Protein AF-A0A0C9W687-F1 (afdb_monomer)

pLDDT: mean 81.32, std 20.56, range [22.77, 98.62]

Sequence (441 aa):
MRALLDPQDGNYRLVASTLGGKPASFFVELIVKHCKDANPRRQPPFISGGNFLSVVRVAYEEMERGAARAGLKGDEVPSSIFQAFIHVVERKKINHIPWSANPTARAGNPYTTITPTVWLNLGAKPAPKSSQAPSFLSREWSSHSLALRSSEDIQTQDSRGEWSAIEVKLVSFQSVRHKTVLPSECDIVNASLGGNEDYVVAAYQYVQTSYDPSKPIHLLALISSVICAGLLPRLFHTQFVRGSYPTDSSRYASFIRNLDWTSKSRKGSSQPAPFIVMVTTFIISLYDPDSPLASRLEQNTGDLTNWFNKHSAKGINTFLMCRLGLATPHTARTFHAPKWKNDIMPLSNPEIREKYTEVSRLLKTGRQYGGFDVVNYMMGPKAAEILSQNHFVTARPLPPPSTFSAASSTKRNVRDWEGDEVSFITAGSDHRGIRKVSRRG

Radius of gyration: 32.15 Å; Cα contacts (8 Å, |Δi|>4): 541; chains: 1; bounding box: 70×69×123 Å

Structure (mmCIF, N/CA/C/O backbone):
data_AF-A0A0C9W687-F1
#
_entry.id   AF-A0A0C9W687-F1
#
loop_
_atom_site.group_PDB
_atom_site.id
_atom_site.type_symbol
_atom_site.label_atom_id
_atom_site.label_alt_id
_atom_site.label_comp_id
_atom_site.label_asym_id
_atom_site.label_entity_id
_atom_site.label_seq_id
_atom_site.pdbx_PDB_ins_code
_atom_site.Cartn_x
_atom_site.Cartn_y
_atom_site.Cartn_z
_atom_site.occupancy
_atom_site.B_iso_or_equiv
_atom_site.auth_seq_id
_atom_site.auth_comp_id
_atom_site.auth_asym_id
_atom_site.auth_atom_id
_atom_site.pdbx_PDB_model_num
ATOM 1 N N . MET A 1 1 ? -40.080 34.125 17.822 1.00 30.17 1 MET A N 1
ATOM 2 C CA . MET A 1 1 ? -39.137 34.325 16.700 1.00 30.17 1 MET A CA 1
ATOM 3 C C . MET A 1 1 ? -39.122 33.030 15.892 1.00 30.17 1 MET A C 1
ATOM 5 O O . MET A 1 1 ? -38.857 31.983 16.467 1.00 30.17 1 MET A O 1
ATOM 9 N N . ARG A 1 2 ? -39.607 33.078 14.643 1.00 33.00 2 ARG A N 1
ATOM 10 C CA . ARG A 1 2 ? -39.910 31.916 13.786 1.00 33.00 2 ARG A CA 1
ATOM 11 C C . ARG A 1 2 ? -38.640 31.173 13.354 1.00 33.00 2 ARG A C 1
ATOM 13 O O . ARG A 1 2 ? -37.751 31.790 12.785 1.00 33.00 2 ARG A O 1
ATOM 20 N N . ALA A 1 3 ? -38.671 29.851 13.488 1.00 22.77 3 ALA A N 1
ATOM 21 C CA . ALA A 1 3 ? -38.185 28.919 12.475 1.00 22.77 3 ALA A CA 1
ATOM 22 C C . ALA A 1 3 ? -39.123 27.702 12.492 1.00 22.77 3 ALA A C 1
ATOM 24 O O . ALA A 1 3 ? -39.005 26.805 13.321 1.00 22.77 3 ALA A O 1
ATOM 25 N N . LEU A 1 4 ? -40.128 27.757 11.618 1.00 33.25 4 LEU A N 1
ATOM 26 C CA . LEU A 1 4 ? -40.822 26.581 11.109 1.00 33.25 4 LEU A CA 1
ATOM 27 C C . LEU A 1 4 ? -39.842 25.871 10.172 1.00 33.25 4 LEU A C 1
ATOM 29 O O . LEU A 1 4 ? -39.386 26.499 9.221 1.00 33.25 4 LEU A O 1
ATOM 33 N N . LEU A 1 5 ? -39.549 24.598 10.424 1.00 26.97 5 LEU A N 1
ATOM 34 C CA . LEU A 1 5 ? -39.086 23.663 9.401 1.00 26.97 5 LEU A CA 1
ATOM 35 C C . LEU A 1 5 ? -39.831 22.337 9.599 1.00 26.97 5 LEU A C 1
ATOM 37 O O . LEU A 1 5 ? -39.569 21.582 10.531 1.00 26.97 5 LEU A O 1
ATOM 41 N N . ASP A 1 6 ? -40.875 22.215 8.786 1.00 26.75 6 ASP A N 1
ATOM 42 C CA . ASP A 1 6 ? -41.334 21.056 8.012 1.00 26.75 6 ASP A CA 1
ATOM 43 C C . ASP A 1 6 ? -40.858 19.637 8.417 1.00 26.75 6 ASP A C 1
ATOM 45 O O . ASP A 1 6 ? -39.654 19.368 8.431 1.00 26.75 6 ASP A O 1
ATOM 49 N N . PRO A 1 7 ? -41.772 18.671 8.650 1.00 33.56 7 PRO A N 1
ATOM 50 C CA . PRO A 1 7 ? -41.463 17.246 8.682 1.00 33.56 7 PRO A CA 1
ATOM 51 C C . PRO A 1 7 ? -41.500 16.659 7.256 1.00 33.56 7 PRO A C 1
ATOM 53 O O . PRO A 1 7 ? -42.306 15.783 6.953 1.00 33.56 7 PRO A O 1
ATOM 56 N N . GLN A 1 8 ? -40.632 17.144 6.371 1.00 30.81 8 GLN A N 1
ATOM 57 C CA . GLN A 1 8 ? -40.459 16.647 5.001 1.00 30.81 8 GLN A CA 1
ATOM 58 C C . GLN A 1 8 ? -38.958 16.594 4.708 1.00 30.81 8 GLN A C 1
ATOM 60 O O . GLN A 1 8 ? -38.405 17.523 4.144 1.00 30.81 8 GLN A O 1
ATOM 65 N N . ASP A 1 9 ? -38.278 15.564 5.214 1.00 34.47 9 ASP A N 1
ATOM 66 C CA . ASP A 1 9 ? -37.105 14.948 4.574 1.00 34.47 9 ASP A CA 1
ATOM 67 C C . ASP A 1 9 ? -36.514 13.894 5.513 1.00 34.47 9 ASP A C 1
ATOM 69 O O . ASP A 1 9 ? -35.867 14.191 6.520 1.00 34.47 9 ASP A O 1
ATOM 73 N N . GLY A 1 10 ? -36.734 12.625 5.166 1.00 33.34 10 GLY A N 1
ATOM 74 C CA . GLY A 1 10 ? -36.183 11.442 5.832 1.00 33.34 10 GLY A CA 1
ATOM 75 C C . GLY A 1 10 ? -34.674 11.272 5.626 1.00 33.34 10 GLY A C 1
ATOM 76 O O . GLY A 1 10 ? -34.221 10.207 5.216 1.00 33.34 10 GLY A O 1
ATOM 77 N N . ASN A 1 11 ? -33.893 12.315 5.908 1.00 26.84 11 ASN A N 1
ATOM 78 C CA . ASN A 1 11 ? -32.437 12.321 5.835 1.00 26.84 11 ASN A CA 1
ATOM 79 C C . ASN A 1 11 ? -31.831 11.883 7.176 1.00 26.84 11 ASN A C 1
ATOM 81 O O . ASN A 1 11 ? -31.649 12.682 8.097 1.00 26.84 11 ASN A O 1
ATOM 85 N N . TYR A 1 12 ? -31.459 10.608 7.281 1.00 33.34 12 TYR A N 1
ATOM 86 C CA . TYR A 1 12 ? -30.661 10.118 8.404 1.00 33.34 12 TYR A CA 1
ATOM 87 C C . TYR A 1 12 ? -29.187 10.436 8.163 1.00 33.34 12 TYR A C 1
ATOM 89 O O . TYR A 1 12 ? -28.463 9.700 7.499 1.00 33.34 12 TYR A O 1
ATOM 97 N N . ARG A 1 13 ? -28.725 11.560 8.705 1.00 33.72 13 ARG A N 1
ATOM 98 C CA . ARG A 1 13 ? -27.299 11.888 8.761 1.00 33.72 13 ARG A CA 1
ATOM 99 C C . ARG A 1 13 ? -26.654 11.079 9.892 1.00 33.72 13 ARG A C 1
ATOM 101 O O . ARG A 1 13 ? -27.185 11.084 10.999 1.00 33.72 13 ARG A O 1
ATOM 108 N N . LEU A 1 14 ? -25.505 10.439 9.655 1.00 41.28 14 LEU A N 1
ATOM 109 C CA . LEU A 1 14 ? -24.632 9.965 10.739 1.00 41.28 14 LEU A CA 1
ATOM 110 C C . LEU A 1 14 ? -24.210 11.195 11.558 1.00 41.28 14 LEU A C 1
ATOM 112 O O . LEU A 1 14 ? -23.390 12.007 11.119 1.00 41.28 14 LEU A O 1
ATOM 116 N N . VAL A 1 15 ? -24.847 11.395 12.711 1.00 47.75 15 VAL A N 1
ATOM 117 C CA . VAL A 1 15 ? -24.538 12.507 13.611 1.00 47.75 15 VAL A CA 1
ATOM 118 C C . VAL A 1 15 ? -23.394 12.043 14.499 1.00 47.75 15 VAL A C 1
ATOM 120 O O . VAL A 1 15 ? -23.589 11.216 15.389 1.00 47.75 15 VAL A O 1
ATOM 123 N N . ALA A 1 16 ? -22.191 12.570 14.262 1.00 52.12 16 ALA A N 1
ATOM 124 C CA . ALA A 1 16 ? -21.133 12.499 15.262 1.00 52.12 16 ALA A CA 1
ATOM 125 C C . ALA A 1 16 ? -21.684 13.081 16.573 1.00 52.12 16 ALA A C 1
ATOM 127 O O . ALA A 1 16 ? -22.260 14.173 16.561 1.00 52.12 16 ALA A O 1
ATOM 128 N N . SER A 1 17 ? -21.555 12.343 17.679 1.00 50.72 17 SER A N 1
ATOM 129 C CA . SER A 1 17 ? -21.988 12.813 19.003 1.00 50.72 17 SER A CA 1
ATOM 130 C C . SER A 1 17 ? -21.510 14.252 19.262 1.00 50.72 17 SER A C 1
ATOM 132 O O . SER A 1 17 ? -20.367 14.592 18.940 1.00 50.72 17 SER A O 1
ATOM 134 N N . THR A 1 18 ? -22.345 15.118 19.862 1.00 52.16 18 THR A N 1
ATOM 135 C CA . THR A 1 18 ? -21.919 16.505 20.166 1.00 52.16 18 THR A CA 1
ATOM 136 C C . THR A 1 18 ? -20.875 16.551 21.275 1.00 52.16 18 THR A C 1
ATOM 138 O O . THR A 1 18 ? -20.306 17.605 21.535 1.00 52.16 18 THR A O 1
ATOM 141 N N . LEU A 1 19 ? -20.601 15.413 21.920 1.00 56.12 19 LEU A N 1
ATOM 142 C CA . LEU A 1 19 ? -19.528 15.263 22.897 1.00 56.12 19 LEU A CA 1
ATOM 143 C C . LEU A 1 19 ? -18.123 15.391 22.282 1.00 56.12 19 LEU A C 1
ATOM 145 O O . LEU A 1 19 ? -17.153 15.455 23.040 1.00 56.12 19 LEU A O 1
ATOM 149 N N . GLY A 1 20 ? -18.012 15.428 20.949 1.00 66.06 20 GLY A N 1
ATOM 150 C CA . GLY A 1 20 ? -16.737 15.441 20.239 1.00 66.06 20 GLY A CA 1
ATOM 151 C C . GLY A 1 20 ? -16.018 14.092 20.310 1.00 66.06 20 GLY A C 1
ATOM 152 O O . GLY A 1 20 ? -16.606 13.075 20.680 1.00 66.06 20 GLY A O 1
ATOM 153 N N . GLY A 1 21 ? -14.737 14.081 19.936 1.00 71.75 21 GLY A N 1
ATOM 154 C CA . GLY A 1 21 ? -13.875 12.918 20.143 1.00 71.75 21 GLY A CA 1
ATOM 155 C C . GLY A 1 21 ? -13.557 12.737 21.630 1.00 71.75 21 GLY A C 1
ATOM 156 O O . GLY A 1 21 ? -13.245 13.708 22.320 1.00 71.75 21 GLY A O 1
ATOM 157 N N . LYS A 1 22 ? -13.633 11.503 22.128 1.00 82.62 22 LYS A N 1
ATOM 158 C CA . LYS A 1 22 ? -13.218 11.123 23.488 1.00 82.62 22 LYS A CA 1
ATOM 159 C C . LYS A 1 22 ? -11.996 10.209 23.429 1.00 82.62 22 LYS A C 1
ATOM 161 O O . LYS A 1 22 ? -11.838 9.530 22.435 1.00 82.62 22 LYS A O 1
ATOM 166 N N . PRO A 1 23 ? -11.113 10.161 24.431 1.00 83.50 23 PRO A N 1
ATOM 167 C CA . PRO A 1 23 ? -10.024 9.183 24.432 1.00 83.50 23 PRO A CA 1
ATOM 168 C C . PRO A 1 23 ? -10.551 7.756 24.663 1.00 83.50 23 PRO A C 1
ATOM 170 O O . PRO A 1 23 ? -11.635 7.573 25.216 1.00 83.50 23 PRO A O 1
ATOM 173 N N . ALA A 1 24 ? -9.763 6.734 24.318 1.00 86.38 24 ALA A N 1
ATOM 174 C CA . ALA A 1 24 ? -10.078 5.337 24.644 1.00 86.38 24 ALA A CA 1
ATOM 175 C C . ALA A 1 24 ? -10.315 5.122 26.154 1.00 86.38 24 ALA A C 1
ATOM 177 O O . ALA A 1 24 ? -11.199 4.352 26.532 1.00 86.38 24 ALA A O 1
ATOM 178 N N . SER A 1 25 ? -9.600 5.867 27.010 1.00 88.81 25 SER A N 1
ATOM 179 C CA . SER A 1 25 ? -9.789 5.868 28.469 1.00 88.81 25 SER A CA 1
ATOM 180 C C . SER A 1 25 ? -11.220 6.156 28.891 1.00 88.81 25 SER A C 1
ATOM 182 O O . SER A 1 25 ? -11.731 5.465 29.763 1.00 88.81 25 SER A O 1
ATOM 184 N N . PHE A 1 26 ? -11.918 7.058 28.201 1.00 90.31 26 PHE A N 1
ATOM 185 C CA . PHE A 1 26 ? -13.323 7.347 28.481 1.00 90.31 26 PHE A CA 1
ATOM 186 C C . PHE A 1 26 ? -14.217 6.111 28.298 1.00 90.31 26 PHE A C 1
ATOM 188 O O . PHE A 1 26 ? -15.088 5.837 29.120 1.00 90.31 26 PHE A O 1
ATOM 195 N N . PHE A 1 27 ? -14.008 5.336 27.231 1.00 92.19 27 PHE A N 1
ATOM 196 C CA . PHE A 1 27 ? -14.785 4.115 27.004 1.00 92.19 27 PHE A CA 1
ATOM 197 C C . PHE A 1 27 ? -14.464 3.040 28.047 1.00 92.19 27 PHE A C 1
ATOM 199 O O . PHE A 1 27 ? -15.373 2.384 28.559 1.00 92.19 27 PHE A O 1
ATOM 206 N N . VAL A 1 28 ? -13.188 2.885 28.401 1.00 93.19 28 VAL A N 1
ATOM 207 C CA . VAL A 1 28 ? -12.769 1.915 29.418 1.00 93.19 28 VAL A CA 1
ATOM 208 C C . VAL A 1 28 ? -13.292 2.290 30.806 1.00 93.19 28 VAL A C 1
ATOM 210 O O . VAL A 1 28 ? -13.754 1.412 31.529 1.00 93.19 28 VAL A O 1
ATOM 213 N N . GLU A 1 29 ? -13.322 3.575 31.164 1.00 92.81 29 GLU A N 1
ATOM 214 C CA . GLU A 1 29 ? -13.953 4.056 32.401 1.00 92.81 29 GLU A CA 1
ATOM 215 C C . GLU A 1 29 ? -15.428 3.646 32.472 1.00 92.81 29 GLU A C 1
ATOM 217 O O . GLU A 1 29 ? -15.885 3.158 33.508 1.00 92.81 29 GLU A O 1
ATOM 222 N N . LEU A 1 30 ? -16.168 3.779 31.362 1.00 91.88 30 LEU A N 1
ATOM 223 C CA . LEU A 1 30 ? -17.558 3.325 31.284 1.00 91.88 30 LEU A CA 1
ATOM 224 C C . LEU A 1 30 ? -17.666 1.809 31.458 1.00 91.88 30 LEU A C 1
ATOM 226 O O . LEU A 1 30 ? -18.515 1.355 32.223 1.00 91.88 30 LEU A O 1
ATOM 230 N N . ILE A 1 31 ? -16.801 1.030 30.802 1.00 92.62 31 ILE A N 1
ATOM 231 C CA . ILE A 1 31 ? -16.742 -0.426 30.984 1.00 92.62 31 ILE A CA 1
ATOM 232 C C . ILE A 1 31 ? -16.543 -0.780 32.458 1.00 92.62 31 ILE A C 1
ATOM 234 O O . ILE A 1 31 ? -17.384 -1.464 33.037 1.00 92.62 31 ILE A O 1
ATOM 238 N N . VAL A 1 32 ? -15.473 -0.281 33.078 1.00 93.00 32 VAL A N 1
ATOM 239 C CA . VAL A 1 32 ? -15.117 -0.616 34.462 1.00 93.00 32 VAL A CA 1
ATOM 240 C C . VAL A 1 32 ? -16.229 -0.199 35.421 1.00 93.00 32 VAL A C 1
ATOM 242 O O . VAL A 1 32 ? -16.617 -0.975 36.295 1.00 93.00 32 VAL A O 1
ATOM 245 N N . LYS A 1 33 ? -16.802 0.994 35.228 1.00 92.25 33 LYS A N 1
ATOM 246 C CA . LYS A 1 33 ? -17.941 1.474 36.015 1.00 92.25 33 LYS A CA 1
ATOM 247 C C . LYS A 1 33 ? -19.137 0.525 35.912 1.00 92.25 33 LYS A C 1
ATOM 249 O O . LYS A 1 33 ? -19.698 0.144 36.935 1.00 92.25 33 LYS A O 1
ATOM 254 N N . HIS A 1 34 ? -19.519 0.122 34.701 1.00 91.00 34 HIS A N 1
ATOM 255 C CA . HIS A 1 34 ? -20.665 -0.763 34.487 1.00 91.00 34 HIS A CA 1
ATOM 256 C C . HIS A 1 34 ? -20.408 -2.214 34.909 1.00 91.00 34 HIS A C 1
ATOM 258 O O . HIS A 1 34 ? -21.363 -2.923 35.232 1.00 91.00 34 HIS A O 1
ATOM 264 N N . CYS A 1 35 ? -19.157 -2.673 34.936 1.00 90.88 35 CYS A N 1
ATOM 265 C CA . CYS A 1 35 ? -18.805 -3.979 35.492 1.00 90.88 35 CYS A CA 1
ATOM 266 C C . CYS A 1 35 ? -18.965 -4.019 37.014 1.00 90.88 35 CYS A C 1
ATOM 268 O O . CYS A 1 35 ? -19.442 -5.020 37.535 1.00 90.88 35 CYS A O 1
ATOM 270 N N . LYS A 1 36 ? -18.640 -2.920 37.707 1.00 89.12 36 LYS A N 1
ATOM 271 C CA . LYS A 1 36 ? -18.748 -2.810 39.172 1.00 89.12 36 LYS A CA 1
ATOM 272 C C . LYS A 1 36 ? -20.164 -2.525 39.680 1.00 89.12 36 LYS A C 1
ATOM 274 O O . LYS A 1 36 ? -20.451 -2.753 40.850 1.00 89.12 36 LYS A O 1
ATOM 279 N N . ASP A 1 37 ? -21.041 -2.000 38.830 1.00 88.38 37 ASP A N 1
ATOM 280 C CA . ASP A 1 37 ? -22.413 -1.668 39.216 1.00 88.38 37 ASP A CA 1
ATOM 281 C C . ASP A 1 37 ? -23.274 -2.936 39.364 1.00 88.38 37 ASP A C 1
ATOM 283 O O . ASP A 1 37 ? -23.481 -3.677 38.400 1.00 88.38 37 ASP A O 1
ATOM 287 N N . ALA A 1 38 ? -23.819 -3.180 40.559 1.00 79.06 38 ALA A N 1
ATOM 288 C CA . ALA A 1 38 ? -24.715 -4.309 40.813 1.00 79.06 38 ALA A CA 1
ATOM 289 C C . ALA A 1 38 ? -26.009 -4.225 39.980 1.00 79.06 38 ALA A C 1
ATOM 291 O O . ALA A 1 38 ? -26.554 -5.254 39.586 1.00 79.06 38 ALA A O 1
ATOM 292 N N . ASN A 1 39 ? -26.462 -3.008 39.654 1.00 77.31 39 ASN A N 1
ATOM 293 C CA . ASN A 1 39 ? -27.672 -2.749 38.876 1.00 77.31 39 ASN A CA 1
ATOM 294 C C . ASN A 1 39 ? -27.364 -1.792 37.717 1.00 77.31 39 ASN A C 1
ATOM 296 O O . ASN A 1 39 ? -27.801 -0.635 37.736 1.00 77.31 39 ASN A O 1
ATOM 300 N N . PRO A 1 40 ? -26.645 -2.260 36.678 1.00 70.44 40 PRO A N 1
ATOM 301 C CA . PRO A 1 40 ? -26.226 -1.402 35.585 1.00 70.44 40 PRO A CA 1
ATOM 302 C C . PRO A 1 40 ? -27.468 -0.849 34.892 1.00 70.44 40 PRO A C 1
ATOM 304 O O . PRO A 1 40 ? -28.212 -1.562 34.210 1.00 70.44 40 PRO A O 1
ATOM 307 N N . ARG A 1 41 ? -27.700 0.456 35.034 1.00 70.12 41 ARG A N 1
ATOM 308 C CA . ARG A 1 41 ? -28.687 1.127 34.188 1.00 70.12 41 ARG A CA 1
ATOM 309 C C . ARG A 1 41 ? -28.234 0.957 32.741 1.00 70.12 41 ARG A C 1
ATOM 311 O O . ARG A 1 41 ? -27.064 1.174 32.432 1.00 70.12 41 ARG A O 1
ATOM 318 N N . ARG A 1 42 ? -29.155 0.567 31.854 1.00 69.56 42 ARG A N 1
ATOM 319 C CA . ARG A 1 42 ? -28.881 0.461 30.413 1.00 69.56 42 ARG A CA 1
ATOM 320 C C . ARG A 1 42 ? -28.522 1.853 29.899 1.00 69.56 42 ARG A C 1
ATOM 322 O O . ARG A 1 42 ? -29.393 2.714 29.798 1.00 69.56 42 ARG A O 1
ATOM 329 N N . GLN A 1 43 ? -27.235 2.078 29.671 1.00 80.75 43 GLN A N 1
ATOM 330 C CA . GLN A 1 43 ? -26.675 3.345 29.219 1.00 80.75 43 GLN A CA 1
ATOM 331 C C . GLN A 1 43 ? -25.697 3.088 28.071 1.00 80.75 43 GLN A C 1
ATOM 333 O O . GLN A 1 43 ? -25.125 1.995 27.979 1.00 80.75 43 GLN A O 1
ATOM 338 N N . PRO A 1 44 ? -25.484 4.085 27.198 1.00 82.31 44 PRO A N 1
ATOM 339 C CA . PRO A 1 44 ? -24.417 4.038 26.217 1.00 82.31 44 PRO A CA 1
ATOM 340 C C . PRO A 1 44 ? -23.064 3.671 26.848 1.00 82.31 44 PRO A C 1
ATOM 342 O O . PRO A 1 44 ? -22.754 4.160 27.934 1.00 82.31 44 PRO A O 1
ATOM 345 N N . PRO A 1 45 ? -22.250 2.835 26.184 1.00 85.12 45 PRO A N 1
ATOM 346 C CA . PRO A 1 45 ? -22.440 2.295 24.832 1.00 85.12 45 PRO A CA 1
ATOM 347 C C . PRO A 1 45 ? -23.140 0.921 24.769 1.00 85.12 45 PRO A C 1
ATOM 349 O O . PRO A 1 45 ? -23.129 0.266 23.727 1.00 85.12 45 PRO A O 1
ATOM 352 N N . PHE A 1 46 ? -23.738 0.446 25.866 1.00 85.25 46 PHE A N 1
ATOM 353 C CA . PHE A 1 46 ? -24.259 -0.921 25.983 1.00 85.25 46 PHE A CA 1
ATOM 354 C C . PHE A 1 46 ? -25.690 -1.074 25.456 1.00 85.25 46 PHE A C 1
ATOM 356 O O . PHE A 1 46 ? -26.653 -0.635 26.088 1.00 85.25 46 PHE A O 1
ATOM 363 N N . ILE A 1 47 ? -25.844 -1.738 24.305 1.00 78.25 47 ILE A N 1
ATOM 364 C CA . ILE A 1 47 ? -27.147 -1.961 23.661 1.00 78.25 47 ILE A CA 1
ATOM 365 C C . ILE A 1 47 ? -28.042 -2.842 24.539 1.00 78.25 47 ILE A C 1
ATOM 367 O O . ILE A 1 47 ? -27.652 -3.918 24.991 1.00 78.25 47 ILE A O 1
ATOM 371 N N . SER A 1 48 ? -29.279 -2.391 24.744 1.00 74.44 48 SER A N 1
ATOM 372 C CA . SER A 1 48 ? -30.321 -3.141 25.444 1.00 74.44 48 SER A CA 1
ATOM 373 C C . SER A 1 48 ? -30.557 -4.510 24.790 1.00 74.44 48 SER A C 1
ATOM 375 O O . SER A 1 48 ? -30.916 -4.571 23.619 1.00 74.44 48 SER A O 1
ATOM 377 N N . GLY A 1 49 ? -30.395 -5.596 25.554 1.00 73.31 49 GLY A N 1
ATOM 378 C CA . GLY A 1 49 ? -30.526 -6.972 25.051 1.00 73.31 49 GLY A CA 1
ATOM 379 C C . GLY A 1 49 ? -29.277 -7.512 24.342 1.00 73.31 49 GLY A C 1
ATOM 380 O O . GLY A 1 49 ? -29.273 -8.663 23.922 1.00 73.31 49 GLY A O 1
ATOM 381 N N . GLY A 1 50 ? -28.214 -6.712 24.219 1.00 75.06 50 GLY A N 1
ATOM 382 C CA . GLY A 1 50 ? -26.920 -7.176 23.732 1.00 75.06 50 GLY A CA 1
ATOM 383 C C . GLY A 1 50 ? -26.128 -7.916 24.813 1.00 75.06 50 GLY A C 1
ATOM 384 O O . GLY A 1 50 ? -26.200 -7.586 25.995 1.00 75.06 50 GLY A O 1
ATOM 385 N N . ASN A 1 51 ? -25.303 -8.876 24.392 1.00 83.75 51 ASN A N 1
ATOM 386 C CA . ASN A 1 51 ? -24.499 -9.701 25.302 1.00 83.75 51 ASN A CA 1
ATOM 387 C C . ASN A 1 51 ? -23.167 -9.053 25.715 1.00 83.75 51 ASN A C 1
ATOM 389 O O . ASN A 1 51 ? -22.469 -9.592 26.570 1.00 83.75 51 ASN A O 1
ATOM 393 N N . PHE A 1 52 ? -22.796 -7.913 25.120 1.00 85.88 52 PHE A N 1
ATOM 394 C CA . PHE A 1 52 ? -21.474 -7.310 25.311 1.00 85.88 52 PHE A CA 1
ATOM 395 C C . PHE A 1 52 ? -21.166 -7.015 26.785 1.00 85.88 52 PHE A C 1
ATOM 397 O O . PHE A 1 52 ? -20.117 -7.421 27.267 1.00 85.88 52 PHE A O 1
ATOM 404 N N . LEU A 1 53 ? -22.088 -6.387 27.528 1.00 87.88 53 LEU A N 1
ATOM 405 C CA . LEU A 1 53 ? -21.864 -6.086 28.948 1.00 87.88 53 LEU A CA 1
ATOM 406 C C . LEU A 1 53 ? -21.666 -7.362 29.781 1.00 87.88 53 LEU A C 1
ATOM 408 O O . LEU A 1 53 ? -20.775 -7.411 30.622 1.00 87.88 53 LEU A O 1
ATOM 412 N N . SER A 1 54 ? -22.464 -8.400 29.526 1.00 88.62 54 SER A N 1
ATOM 413 C CA . SER A 1 54 ? -22.346 -9.684 30.223 1.00 88.62 54 SER A CA 1
ATOM 414 C C . SER A 1 54 ? -20.993 -10.343 29.954 1.00 88.62 54 SER A C 1
ATOM 416 O O . SER A 1 54 ? -20.325 -10.776 30.887 1.00 88.62 54 SER A O 1
ATOM 418 N N . VAL A 1 55 ? -20.549 -10.359 28.693 1.00 90.38 55 VAL A N 1
ATOM 419 C CA . VAL A 1 55 ? -19.237 -10.902 28.306 1.00 90.38 55 VAL A CA 1
ATOM 420 C C . VAL A 1 55 ? -18.101 -10.109 28.952 1.00 90.38 55 VAL A C 1
ATOM 422 O O . VAL A 1 55 ? -17.156 -10.693 29.475 1.00 90.38 55 VAL A O 1
ATOM 425 N N . VAL A 1 56 ? -18.196 -8.780 28.954 1.00 91.69 56 VAL A N 1
ATOM 426 C CA . VAL A 1 56 ? -17.159 -7.911 29.521 1.00 91.69 56 VAL A CA 1
ATOM 427 C C . VAL A 1 56 ? -17.088 -8.023 31.047 1.00 91.69 56 VAL A C 1
ATOM 429 O O . VAL A 1 56 ? -15.996 -7.934 31.595 1.00 91.69 56 VAL A O 1
ATOM 432 N N . ARG A 1 57 ? -18.202 -8.289 31.740 1.00 93.06 57 ARG A N 1
ATOM 433 C CA . ARG A 1 57 ? -18.203 -8.606 33.181 1.00 93.06 57 ARG A CA 1
ATOM 434 C C . ARG A 1 57 ? -17.437 -9.881 33.492 1.00 93.06 57 ARG A C 1
ATOM 436 O O . ARG A 1 57 ? -16.543 -9.848 34.325 1.00 93.06 57 ARG A O 1
ATOM 443 N N . VAL A 1 58 ? -17.720 -10.956 32.759 1.00 94.31 58 VAL A N 1
ATOM 444 C CA . VAL A 1 58 ? -16.979 -12.218 32.903 1.00 94.31 58 VAL A CA 1
ATOM 445 C C . VAL A 1 58 ? -15.491 -12.000 32.624 1.00 94.31 58 VAL A C 1
ATOM 447 O O . VAL A 1 58 ? -14.645 -12.458 33.383 1.00 94.31 58 VAL A O 1
ATOM 450 N N . ALA A 1 59 ? -15.155 -11.246 31.572 1.00 94.31 59 ALA A N 1
ATOM 451 C CA . ALA A 1 59 ? -13.766 -10.914 31.269 1.00 94.31 59 ALA A CA 1
ATOM 452 C C . ALA A 1 59 ? -13.102 -10.097 32.391 1.00 94.31 59 ALA A C 1
ATOM 454 O O . ALA A 1 59 ? -11.965 -10.382 32.753 1.00 94.31 59 ALA A O 1
ATOM 455 N N . TYR A 1 60 ? -13.805 -9.112 32.954 1.00 95.31 60 TYR A N 1
ATOM 456 C CA . TYR A 1 60 ? -13.323 -8.297 34.069 1.00 95.31 60 TYR A CA 1
ATOM 457 C C . TYR A 1 60 ? -13.035 -9.165 35.310 1.00 95.31 60 TYR A C 1
ATOM 459 O O . TYR A 1 60 ? -11.945 -9.077 35.869 1.00 95.31 60 TYR A O 1
ATOM 467 N N . GLU A 1 61 ? -13.948 -10.069 35.681 1.00 94.88 61 GLU A N 1
ATOM 468 C CA . GLU A 1 61 ? -13.756 -11.015 36.794 1.00 94.88 61 GLU A CA 1
ATOM 469 C C . GLU A 1 61 ? -12.566 -11.963 36.566 1.00 94.88 61 GLU A C 1
ATOM 471 O O . GLU A 1 61 ? -11.773 -12.215 37.475 1.00 94.88 61 GLU A O 1
ATOM 476 N N . GLU A 1 62 ? -12.403 -12.484 35.347 1.00 95.81 62 GLU A N 1
ATOM 477 C CA . GLU A 1 62 ? -11.254 -13.329 34.998 1.00 95.81 62 GLU A CA 1
ATOM 478 C C . GLU A 1 62 ? -9.928 -12.564 35.070 1.00 95.81 62 GLU A C 1
ATOM 480 O O . GLU A 1 62 ? -8.916 -13.112 35.518 1.00 95.81 62 GLU A O 1
ATOM 485 N N . MET A 1 63 ? -9.921 -11.286 34.684 1.00 95.06 63 MET A N 1
ATOM 486 C CA . MET A 1 63 ? -8.745 -10.431 34.837 1.00 95.06 63 MET A CA 1
ATOM 487 C C . MET A 1 63 ? -8.429 -10.156 36.312 1.00 95.06 63 MET A C 1
ATOM 489 O O . MET A 1 63 ? -7.255 -10.189 36.672 1.00 95.06 63 MET A O 1
ATOM 493 N N . GLU A 1 64 ? -9.429 -9.970 37.181 1.00 95.06 64 GLU A N 1
ATOM 494 C CA . GLU A 1 64 ? -9.215 -9.854 38.635 1.00 95.06 64 GLU A CA 1
ATOM 495 C C . GLU A 1 64 ? -8.581 -11.126 39.212 1.00 95.06 64 GLU A C 1
ATOM 497 O O . GLU A 1 64 ? -7.582 -11.057 39.933 1.00 95.06 64 GLU A O 1
ATOM 502 N N . ARG A 1 65 ? -9.084 -12.308 38.829 1.00 95.12 65 ARG A N 1
ATOM 503 C CA . ARG A 1 65 ? -8.484 -13.599 39.218 1.00 95.12 65 ARG A CA 1
ATOM 504 C C . ARG A 1 65 ? -7.064 -13.754 38.674 1.00 95.12 65 ARG A C 1
ATOM 506 O O . ARG A 1 65 ? -6.192 -14.305 39.345 1.00 95.12 65 ARG A O 1
ATOM 513 N N . GLY A 1 66 ? -6.816 -13.304 37.445 1.00 94.56 66 GLY A N 1
ATOM 514 C CA . GLY A 1 66 ? -5.486 -13.274 36.834 1.00 94.56 66 GLY A CA 1
ATOM 515 C C . GLY A 1 66 ? -4.512 -12.377 37.599 1.00 94.56 66 GLY A C 1
ATOM 516 O O . GLY A 1 66 ? -3.410 -12.812 37.922 1.00 94.56 66 GLY A O 1
ATOM 517 N N . ALA A 1 67 ? -4.943 -11.168 37.954 1.00 94.00 67 ALA A N 1
ATOM 518 C CA . ALA A 1 67 ? -4.158 -10.205 38.717 1.00 94.00 67 ALA A CA 1
ATOM 519 C C . ALA A 1 67 ? -3.814 -10.728 40.121 1.00 94.00 67 ALA A C 1
ATOM 521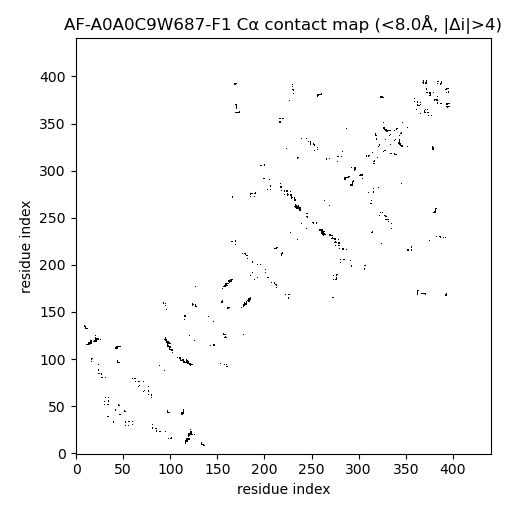 O O . ALA A 1 67 ? -2.659 -10.645 40.537 1.00 94.00 67 ALA A O 1
ATOM 522 N N . ALA A 1 68 ? -4.779 -11.354 40.805 1.00 92.38 68 ALA A N 1
ATOM 523 C CA . ALA A 1 68 ? -4.552 -11.995 42.099 1.00 92.38 68 ALA A CA 1
ATOM 524 C C . ALA A 1 68 ? -3.509 -13.123 42.010 1.00 92.38 68 ALA A C 1
ATOM 526 O O . ALA A 1 68 ? -2.608 -13.203 42.843 1.00 92.38 68 ALA A O 1
ATOM 527 N N . ARG A 1 69 ? -3.577 -13.963 40.964 1.00 95.12 69 ARG A N 1
ATOM 528 C CA . ARG A 1 69 ? -2.573 -15.014 40.703 1.00 95.12 69 ARG A CA 1
ATOM 529 C C . ARG A 1 69 ? -1.185 -14.451 40.395 1.00 95.12 69 ARG A C 1
ATOM 531 O O . ARG A 1 69 ? -0.194 -15.081 40.745 1.00 95.12 69 ARG A O 1
ATOM 538 N N . ALA A 1 70 ? -1.114 -13.281 39.767 1.00 94.12 70 ALA A N 1
ATOM 539 C CA . ALA A 1 70 ? 0.134 -12.571 39.501 1.00 94.12 70 ALA A CA 1
ATOM 540 C C . ALA A 1 70 ? 0.695 -11.833 40.735 1.00 94.12 70 ALA A C 1
ATOM 542 O O . ALA A 1 70 ? 1.763 -11.233 40.648 1.00 94.12 70 ALA A O 1
ATOM 543 N N . GLY A 1 71 ? -0.003 -11.868 41.877 1.00 95.25 71 GLY A N 1
ATOM 544 C CA . GLY A 1 71 ? 0.438 -11.237 43.120 1.00 95.25 71 GLY A CA 1
ATOM 545 C C . GLY A 1 71 ? 0.203 -9.726 43.198 1.00 95.25 71 GLY A C 1
ATOM 546 O O . GLY A 1 71 ? 0.698 -9.110 44.140 1.00 95.25 71 GLY A O 1
ATOM 547 N N . LEU A 1 72 ? -0.551 -9.140 42.258 1.00 94.88 72 LEU A N 1
ATOM 548 C CA . LEU A 1 72 ? -0.928 -7.721 42.289 1.00 94.88 72 LEU A CA 1
ATOM 549 C C . LEU A 1 72 ? -1.876 -7.450 43.464 1.00 94.88 72 LEU A C 1
ATOM 551 O O . LEU A 1 72 ? -2.764 -8.262 43.746 1.00 94.88 72 LEU A O 1
ATOM 555 N N . LYS A 1 73 ? -1.710 -6.313 44.153 1.00 92.94 73 LYS A N 1
ATOM 556 C CA . LYS A 1 73 ? -2.501 -5.984 45.355 1.00 92.94 73 LYS A CA 1
ATOM 557 C C . LYS A 1 73 ? -3.048 -4.559 45.333 1.00 92.94 73 LYS A C 1
ATOM 559 O O . LYS A 1 73 ? -2.476 -3.658 44.731 1.00 92.94 73 LYS A O 1
ATOM 564 N N . GLY A 1 74 ? -4.161 -4.358 46.044 1.00 91.19 74 GLY A N 1
ATOM 565 C CA . GLY A 1 74 ? -4.764 -3.038 46.246 1.00 91.19 74 GLY A CA 1
ATOM 566 C C . GLY A 1 74 ? -5.060 -2.320 44.927 1.00 91.19 74 GLY A C 1
ATOM 567 O O . GLY A 1 74 ? -5.711 -2.878 44.042 1.00 91.19 74 GLY A O 1
ATOM 568 N N . ASP A 1 75 ? -4.548 -1.097 44.796 1.00 90.50 75 ASP A N 1
ATOM 569 C CA . ASP A 1 75 ? -4.793 -0.207 43.654 1.00 90.50 75 ASP A CA 1
ATOM 570 C C . ASP A 1 75 ? -4.117 -0.658 42.345 1.00 90.50 75 ASP A C 1
ATOM 572 O O . ASP A 1 75 ? -4.483 -0.198 41.258 1.00 90.50 75 ASP A O 1
ATOM 576 N N . GLU A 1 76 ? -3.177 -1.607 42.407 1.00 91.31 76 GLU A N 1
ATOM 577 C CA . GLU A 1 76 ? -2.516 -2.159 41.218 1.00 91.31 76 GLU A CA 1
ATOM 578 C C . GLU A 1 76 ? -3.478 -2.984 40.357 1.00 91.31 76 GLU A C 1
ATOM 580 O O . GLU A 1 76 ? -3.364 -2.992 39.129 1.00 91.31 76 GLU A O 1
ATOM 585 N N . VAL A 1 77 ? -4.450 -3.658 40.984 1.00 92.50 77 VAL A N 1
ATOM 586 C CA . VAL A 1 77 ? -5.393 -4.538 40.280 1.00 92.50 77 VAL A CA 1
ATOM 587 C C . VAL A 1 77 ? -6.311 -3.726 39.354 1.00 92.50 77 VAL A C 1
ATOM 589 O O . VAL A 1 77 ? -6.294 -3.989 38.148 1.00 92.50 77 VAL A O 1
ATOM 592 N N . PRO A 1 78 ? -7.052 -2.697 39.826 1.00 91.88 78 PRO A N 1
ATOM 593 C CA . PRO A 1 78 ? -7.872 -1.870 38.942 1.00 91.88 78 PRO A CA 1
ATOM 594 C C . PRO A 1 78 ? -7.065 -1.171 37.845 1.00 91.88 78 PRO A C 1
ATOM 596 O O . PRO A 1 78 ? -7.544 -1.082 36.716 1.00 91.88 78 PRO A O 1
ATOM 599 N N . SER A 1 79 ? -5.849 -0.704 38.154 1.00 91.88 79 SER A N 1
ATOM 600 C CA . SER A 1 79 ? -4.973 -0.044 37.178 1.00 91.88 79 SER A CA 1
ATOM 601 C C . SER A 1 79 ? -4.535 -1.007 36.069 1.00 91.88 79 SER A C 1
ATOM 603 O O . SER A 1 79 ? -4.678 -0.696 34.888 1.00 91.88 79 SER A O 1
ATOM 605 N N . SER A 1 80 ? -4.094 -2.217 36.426 1.00 92.75 80 SER A N 1
ATOM 606 C CA . SER A 1 80 ? -3.695 -3.252 35.464 1.00 92.75 80 SER A CA 1
ATOM 607 C C . SER A 1 80 ? -4.852 -3.671 34.551 1.00 92.75 80 SER A C 1
ATOM 609 O O . SER A 1 80 ? -4.696 -3.729 33.331 1.00 92.75 80 SER A O 1
ATOM 611 N N . ILE A 1 81 ? -6.050 -3.868 35.113 1.00 94.81 81 ILE A N 1
ATOM 612 C CA . ILE A 1 81 ? -7.255 -4.207 34.339 1.00 94.81 81 ILE A CA 1
ATOM 613 C C . ILE A 1 81 ? -7.642 -3.065 33.397 1.00 94.81 81 ILE A C 1
ATOM 615 O O . ILE A 1 81 ? -7.946 -3.298 32.226 1.00 94.81 81 ILE A O 1
ATOM 619 N N . PHE A 1 82 ? -7.599 -1.823 33.884 1.00 94.06 82 PHE A N 1
ATOM 620 C CA . PHE A 1 82 ? -7.854 -0.643 33.066 1.00 94.06 82 PHE A CA 1
ATOM 621 C C . PHE A 1 82 ? -6.894 -0.584 31.872 1.00 94.06 82 PHE A C 1
ATOM 623 O O . PHE A 1 82 ? -7.338 -0.483 30.729 1.00 94.06 82 PHE A O 1
ATOM 630 N N . GLN A 1 83 ? -5.588 -0.731 32.116 1.00 91.31 83 GLN A N 1
ATOM 631 C CA . GLN A 1 83 ? -4.573 -0.754 31.061 1.00 91.31 83 GLN A CA 1
ATOM 632 C C . GLN A 1 83 ? -4.766 -1.926 30.090 1.00 91.31 83 GLN A C 1
ATOM 634 O O . GLN A 1 83 ? -4.615 -1.750 28.882 1.00 91.31 83 GLN A O 1
ATOM 639 N N . ALA A 1 84 ? -5.173 -3.102 30.576 1.00 93.62 84 ALA A N 1
ATOM 640 C CA . ALA A 1 84 ? -5.483 -4.245 29.723 1.00 93.62 84 ALA A CA 1
ATOM 641 C C . ALA A 1 84 ? -6.651 -3.946 28.769 1.00 93.62 84 ALA A C 1
ATOM 643 O O . ALA A 1 84 ? -6.557 -4.231 27.573 1.00 93.62 84 ALA A O 1
ATOM 644 N N . PHE A 1 85 ? -7.727 -3.318 29.252 1.00 94.56 85 PHE A N 1
ATOM 645 C CA . PHE A 1 85 ? -8.832 -2.896 28.388 1.00 94.56 85 PHE A CA 1
ATOM 646 C C . PHE A 1 85 ? -8.416 -1.819 27.386 1.00 94.56 85 PHE A C 1
ATOM 648 O O . PHE A 1 85 ? -8.817 -1.913 26.226 1.00 94.56 85 PHE A O 1
ATOM 655 N N . ILE A 1 86 ? -7.590 -0.844 27.783 1.00 90.12 86 ILE A N 1
ATOM 656 C CA . ILE A 1 86 ? -7.030 0.149 26.850 1.00 90.12 86 ILE A CA 1
ATOM 657 C C . ILE A 1 86 ? -6.257 -0.555 25.743 1.00 90.12 86 ILE A C 1
ATOM 659 O O . ILE A 1 86 ? -6.542 -0.347 24.564 1.00 90.12 86 ILE A O 1
ATOM 663 N N . HIS A 1 87 ? -5.364 -1.470 26.119 1.00 86.56 87 HIS A N 1
ATOM 664 C CA . HIS A 1 87 ? -4.582 -2.243 25.169 1.00 86.56 87 HIS A CA 1
ATOM 665 C C . HIS A 1 87 ? -5.476 -3.050 24.217 1.00 86.56 87 HIS A C 1
ATOM 667 O O . HIS A 1 87 ? -5.216 -3.096 23.017 1.00 86.56 87 HIS A O 1
ATOM 673 N N . VAL A 1 88 ? -6.565 -3.653 24.709 1.00 90.81 88 VAL A N 1
ATOM 674 C CA . VAL A 1 88 ? -7.537 -4.364 23.863 1.00 90.81 88 VAL A CA 1
ATOM 675 C C . VAL A 1 88 ? -8.256 -3.410 22.910 1.00 90.81 88 VAL A C 1
ATOM 677 O O . VAL A 1 88 ? -8.339 -3.719 21.724 1.00 90.81 88 VAL A O 1
ATOM 680 N N . VAL A 1 89 ? -8.748 -2.264 23.387 1.00 88.69 89 VAL A N 1
ATOM 681 C CA . VAL A 1 89 ? -9.427 -1.243 22.568 1.00 88.69 89 VAL A CA 1
ATOM 682 C C . VAL A 1 89 ? -8.509 -0.754 21.447 1.00 88.69 89 VAL A C 1
ATOM 684 O O . VAL A 1 89 ? -8.912 -0.723 20.283 1.00 88.69 89 VAL A O 1
ATOM 687 N N . GLU A 1 90 ? -7.250 -0.458 21.766 1.00 83.56 90 GLU A N 1
ATOM 688 C CA . GLU A 1 90 ? -6.247 -0.003 20.804 1.00 83.56 90 GLU A CA 1
ATOM 689 C C . GLU A 1 90 ? -5.842 -1.097 19.815 1.00 83.56 90 GLU A C 1
ATOM 691 O O . GLU A 1 90 ? -5.782 -0.845 18.606 1.00 83.56 90 GLU A O 1
ATOM 696 N N . ARG A 1 91 ? -5.604 -2.319 20.310 1.00 82.00 91 ARG A N 1
ATOM 697 C CA . ARG A 1 91 ? -5.215 -3.483 19.502 1.00 82.00 91 ARG A CA 1
ATOM 698 C C . ARG A 1 91 ? -6.332 -3.923 18.565 1.00 82.00 91 ARG A C 1
ATOM 700 O O . ARG A 1 91 ? -6.061 -4.299 17.428 1.00 82.00 91 ARG A O 1
ATOM 707 N N . LYS A 1 92 ? -7.583 -3.864 19.025 1.00 84.06 92 LYS A N 1
ATOM 708 C CA . LYS A 1 92 ? -8.783 -4.120 18.216 1.00 84.06 92 LYS A CA 1
ATOM 709 C C . LYS A 1 92 ? -9.196 -2.914 17.373 1.00 84.06 92 LYS A C 1
ATOM 711 O O . LYS A 1 92 ? -10.168 -3.021 16.636 1.00 84.06 92 LYS A O 1
ATOM 716 N N . LYS A 1 93 ? -8.455 -1.800 17.453 1.00 80.25 93 LYS A N 1
ATOM 717 C CA . LYS A 1 93 ? -8.694 -0.566 16.692 1.00 80.25 93 LYS A CA 1
ATOM 718 C C . LYS A 1 93 ? -10.143 -0.076 16.836 1.00 80.25 93 LYS A C 1
ATOM 720 O O . LYS A 1 93 ? -10.753 0.349 15.861 1.00 80.25 93 LYS A O 1
ATOM 725 N N . ILE A 1 94 ? -10.706 -0.147 18.042 1.00 83.44 94 ILE A N 1
ATOM 726 C CA . ILE A 1 94 ? -12.069 0.325 18.309 1.00 83.44 94 ILE A CA 1
ATOM 727 C C . ILE A 1 94 ? -12.035 1.855 18.370 1.00 83.44 94 ILE A C 1
ATOM 729 O O . ILE A 1 94 ? -11.630 2.429 19.377 1.00 83.44 94 ILE A O 1
ATOM 733 N N . ASN A 1 95 ? -12.465 2.518 17.295 1.00 80.62 95 ASN A N 1
ATOM 734 C CA . ASN A 1 95 ? -12.496 3.986 17.230 1.00 80.62 95 ASN A CA 1
ATOM 735 C C . ASN A 1 95 ? -13.900 4.573 17.367 1.00 80.62 95 ASN A C 1
ATOM 737 O O . ASN A 1 95 ? -14.035 5.784 17.501 1.00 80.62 95 ASN A O 1
ATOM 741 N N . HIS A 1 96 ? -14.943 3.748 17.312 1.00 85.06 96 HIS A N 1
ATOM 742 C CA . HIS A 1 96 ? -16.324 4.201 17.402 1.00 85.06 96 HIS A CA 1
ATOM 743 C C . HIS A 1 96 ? -17.127 3.245 18.275 1.00 85.06 96 HIS A C 1
ATOM 745 O O . HIS A 1 96 ? -16.973 2.029 18.172 1.00 85.06 96 HIS A O 1
ATOM 751 N N . ILE A 1 97 ? -17.990 3.798 19.124 1.00 87.44 97 ILE A N 1
ATOM 752 C CA . ILE A 1 97 ? -18.906 3.026 19.970 1.00 87.44 97 ILE A CA 1
ATOM 753 C C . ILE A 1 97 ? -20.342 3.536 19.810 1.00 87.44 97 ILE A C 1
ATOM 755 O O . ILE A 1 97 ? -20.528 4.743 19.603 1.00 87.44 97 ILE A O 1
ATOM 759 N N . PRO A 1 98 ? -21.359 2.658 19.904 1.00 86.19 98 PRO A N 1
ATOM 760 C CA . PRO A 1 98 ? -22.757 3.072 19.860 1.00 86.19 98 PRO A CA 1
ATOM 761 C C . PRO A 1 98 ? -23.054 4.104 20.946 1.00 86.19 98 PRO A C 1
ATOM 763 O O . PRO A 1 98 ? -22.573 3.979 22.074 1.00 86.19 98 PRO A O 1
ATOM 766 N N . TRP A 1 99 ? -23.851 5.119 20.628 1.00 88.44 99 TRP A N 1
ATOM 767 C CA . TRP A 1 99 ? -24.162 6.195 21.563 1.00 88.44 99 TRP A CA 1
ATOM 768 C C . TRP A 1 99 ? -25.647 6.577 21.550 1.00 88.44 99 TRP A C 1
ATOM 770 O O . TRP A 1 99 ? -26.427 6.105 20.721 1.00 88.44 99 TRP A O 1
ATOM 780 N N . SER A 1 100 ? -26.071 7.403 22.507 1.00 84.56 100 SER A N 1
ATOM 781 C CA . SER A 1 100 ? -27.411 7.995 22.490 1.00 84.56 100 SER A CA 1
ATOM 782 C C . SER A 1 100 ? -27.418 9.316 21.725 1.00 84.56 100 SER A C 1
ATOM 784 O O . SER A 1 100 ? -26.414 10.028 21.658 1.00 84.56 100 SER A O 1
ATOM 786 N N . ALA A 1 101 ? -28.560 9.656 21.124 1.00 75.00 101 ALA A N 1
ATOM 787 C CA . ALA A 1 101 ? -28.746 10.980 20.541 1.00 75.00 101 ALA A CA 1
ATOM 788 C C . ALA A 1 101 ? -28.595 12.066 21.619 1.00 75.00 101 ALA A C 1
ATOM 790 O O . ALA A 1 101 ? -29.005 11.880 22.768 1.00 75.00 101 ALA A O 1
ATOM 791 N N . ASN A 1 102 ? -28.022 13.212 21.247 1.00 67.00 102 ASN A N 1
ATOM 792 C CA . ASN A 1 102 ? -27.855 14.310 22.194 1.00 67.00 102 ASN A CA 1
ATOM 793 C C . ASN A 1 102 ? -29.230 14.772 22.696 1.00 67.00 102 ASN A C 1
ATOM 795 O O . ASN A 1 102 ? -30.171 14.837 21.897 1.00 67.00 102 ASN A O 1
ATOM 799 N N . PRO A 1 103 ? -29.365 15.117 23.987 1.00 63.88 103 PRO A N 1
ATOM 800 C CA . PRO A 1 103 ? -30.593 15.709 24.483 1.00 63.88 103 PRO A CA 1
ATOM 801 C C . PRO A 1 103 ? -30.884 16.982 23.686 1.00 63.88 103 PRO A C 1
ATOM 803 O O . PRO A 1 103 ? -30.130 17.952 23.721 1.00 63.88 103 PRO A O 1
ATOM 806 N N . THR A 1 104 ? -31.977 16.969 22.922 1.00 59.50 104 THR A N 1
ATOM 807 C CA . THR A 1 104 ? -32.567 18.195 22.376 1.00 59.50 104 THR A CA 1
ATOM 808 C C . THR A 1 104 ? -32.831 19.135 23.546 1.00 59.50 104 THR A C 1
ATOM 810 O O . THR A 1 104 ? -33.274 18.640 24.577 1.00 59.50 104 THR A O 1
ATOM 813 N N . ALA A 1 105 ? -32.601 20.444 23.390 1.00 55.22 105 ALA A N 1
ATOM 814 C CA . ALA A 1 105 ? -32.605 21.496 24.425 1.00 55.22 105 ALA A CA 1
ATOM 815 C C . ALA A 1 105 ? -33.873 21.640 25.315 1.00 55.22 105 ALA A C 1
ATOM 817 O O . ALA A 1 105 ? -34.042 22.641 26.005 1.00 55.22 105 ALA A O 1
ATOM 818 N N . ARG A 1 106 ? -34.785 20.667 25.314 1.00 57.34 106 ARG A N 1
ATOM 819 C CA . ARG A 1 106 ? -35.856 20.515 26.293 1.00 57.34 106 ARG A CA 1
ATOM 820 C C . ARG A 1 106 ? -35.296 19.928 27.587 1.00 57.34 106 ARG A C 1
ATOM 822 O O . ARG A 1 106 ? -34.647 18.886 27.572 1.00 57.34 106 ARG A O 1
ATOM 829 N N . ALA A 1 107 ? -35.593 20.591 28.701 1.00 48.41 107 ALA A N 1
ATOM 830 C CA . ALA A 1 107 ? -35.328 20.083 30.040 1.00 48.41 107 ALA A CA 1
ATOM 831 C C . ALA A 1 107 ? -35.994 18.704 30.218 1.00 48.41 107 ALA A C 1
ATOM 833 O O . ALA A 1 107 ? -37.216 18.580 30.153 1.00 48.41 107 ALA A O 1
ATOM 834 N N . GLY A 1 108 ? -35.179 17.667 30.390 1.00 58.38 108 GLY A N 1
ATOM 835 C CA . GLY A 1 108 ? -35.600 16.278 30.546 1.00 58.38 108 GLY A CA 1
ATOM 836 C C . GLY A 1 108 ? -34.392 15.378 30.806 1.00 58.38 108 GLY A C 1
ATOM 837 O O . GLY A 1 108 ? -33.254 15.779 30.558 1.00 58.38 108 GLY A O 1
ATOM 838 N N . ASN A 1 109 ? -34.635 14.176 31.339 1.00 56.38 109 ASN A N 1
ATOM 839 C CA . ASN A 1 109 ? -33.579 13.194 31.601 1.00 56.38 109 ASN A CA 1
ATOM 840 C C . ASN A 1 109 ? -32.730 12.949 30.336 1.00 56.38 109 ASN A C 1
ATOM 842 O O . ASN A 1 109 ? -33.296 12.861 29.243 1.00 56.38 109 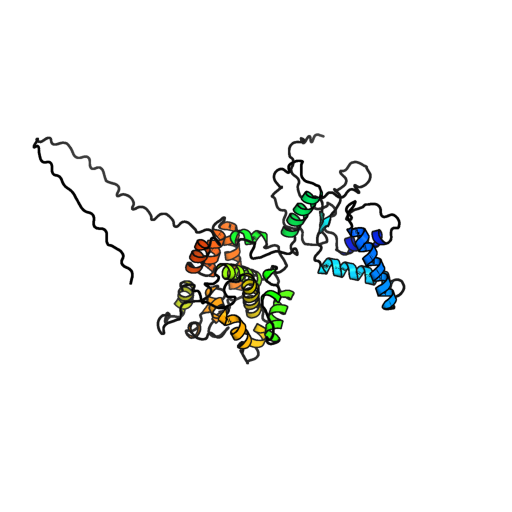ASN A O 1
ATOM 846 N N . PRO A 1 110 ? -31.394 12.813 30.459 1.00 59.16 110 PRO A N 1
ATOM 847 C CA . PRO A 1 110 ? -30.537 12.499 29.321 1.00 59.16 110 PRO A CA 1
ATOM 848 C C . PRO A 1 110 ? -31.031 11.221 28.636 1.00 59.16 110 PRO A C 1
ATOM 850 O O . PRO A 1 110 ? -31.371 10.251 29.316 1.00 59.16 110 PRO A O 1
ATOM 853 N N . TYR A 1 111 ? -31.078 11.211 27.298 1.00 62.22 111 TYR A N 1
ATOM 854 C CA . TYR A 1 111 ? -31.471 10.019 26.547 1.00 62.22 111 TYR A CA 1
ATOM 855 C C . TYR A 1 111 ? -30.518 8.869 26.895 1.00 62.22 111 TYR A C 1
ATOM 857 O O . TYR A 1 111 ? -29.334 8.892 26.556 1.00 62.22 111 TYR A O 1
ATOM 865 N N . THR A 1 112 ? -31.041 7.865 27.595 1.00 66.38 112 THR A N 1
ATOM 866 C CA . THR A 1 112 ? -30.336 6.620 27.934 1.00 66.38 112 THR A CA 1
ATOM 867 C C . THR A 1 112 ? -30.466 5.571 26.832 1.00 66.38 112 THR A C 1
ATOM 869 O O . THR A 1 112 ? -29.714 4.599 26.807 1.00 66.38 112 THR A O 1
ATOM 872 N N . THR A 1 113 ? -31.396 5.769 25.896 1.00 75.75 113 THR A N 1
ATOM 873 C CA . THR A 1 113 ? -31.620 4.869 24.767 1.00 75.75 113 THR A CA 1
ATOM 874 C C . THR A 1 113 ? -30.544 5.073 23.706 1.00 75.75 113 THR A C 1
ATOM 876 O O . THR A 1 113 ? -30.375 6.174 23.181 1.00 75.75 113 THR A O 1
ATOM 879 N N . ILE A 1 114 ? -29.820 4.002 23.382 1.00 74.38 114 ILE A N 1
ATOM 880 C CA . ILE A 1 114 ? -28.860 3.988 22.276 1.00 74.38 114 ILE A CA 1
ATOM 881 C C . ILE A 1 114 ? -29.610 4.077 20.957 1.00 74.38 114 ILE A C 1
ATOM 883 O O . ILE A 1 114 ? -30.576 3.345 20.728 1.00 74.38 114 ILE A O 1
ATOM 887 N N . THR A 1 115 ? -29.120 4.942 20.079 1.00 74.12 115 THR A N 1
ATOM 888 C CA . THR A 1 115 ? -29.642 5.078 18.726 1.00 74.12 115 THR A CA 1
ATOM 889 C C . THR A 1 115 ? -28.670 4.376 17.775 1.00 74.12 115 THR A C 1
ATOM 891 O O . THR A 1 115 ? -27.497 4.740 17.763 1.00 74.12 115 THR A O 1
ATOM 894 N N . PRO A 1 116 ? -29.116 3.420 16.936 1.00 67.88 116 PRO A N 1
ATOM 895 C CA . PRO A 1 116 ? -28.236 2.681 16.015 1.00 67.88 116 PRO A CA 1
ATOM 896 C C . PRO A 1 116 ? -27.419 3.560 15.054 1.00 67.88 116 PRO A C 1
ATOM 898 O O . PRO A 1 116 ? -26.412 3.123 14.505 1.00 67.88 116 PRO A O 1
ATOM 901 N N . THR A 1 117 ? -27.860 4.801 14.845 1.00 66.81 117 THR A N 1
ATOM 902 C CA . THR A 1 117 ? -27.279 5.770 13.911 1.00 66.81 117 THR A CA 1
ATOM 903 C C . THR A 1 117 ? -26.390 6.821 14.581 1.00 66.81 117 THR A C 1
ATOM 905 O O . THR A 1 117 ? -25.848 7.682 13.890 1.00 66.81 117 THR A O 1
ATOM 908 N N . VAL A 1 118 ? -26.229 6.788 15.910 1.00 76.12 118 VAL A N 1
ATOM 909 C CA . VAL A 1 118 ? -25.399 7.751 16.646 1.00 76.12 118 VAL A CA 1
ATOM 910 C C . VAL A 1 118 ? -24.203 7.026 17.235 1.00 76.12 118 VAL A C 1
ATOM 912 O O . VAL A 1 118 ? -24.349 6.080 18.005 1.00 76.12 118 VAL A O 1
ATOM 915 N N . TRP A 1 119 ? -23.013 7.495 16.878 1.00 82.19 119 TRP A N 1
ATOM 916 C CA . TRP A 1 119 ? -21.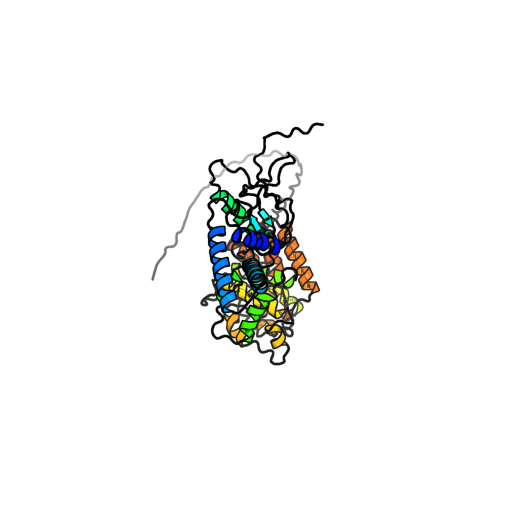757 6.875 17.273 1.00 82.19 119 TRP A CA 1
ATOM 917 C C . TRP A 1 119 ? -20.823 7.920 17.877 1.00 82.19 119 TRP A C 1
ATOM 919 O O . TRP A 1 119 ? -20.723 9.055 17.398 1.00 82.19 119 TRP A O 1
ATOM 929 N N . LEU A 1 120 ? -20.156 7.538 18.963 1.00 83.25 120 LEU A N 1
ATOM 930 C CA . LEU A 1 120 ? -19.147 8.352 19.627 1.00 83.25 120 LEU A CA 1
ATOM 931 C C . LEU A 1 120 ? -17.764 7.936 19.126 1.00 83.25 120 LEU A C 1
ATOM 933 O O . LEU A 1 120 ? -17.423 6.757 19.174 1.00 83.25 120 LEU A O 1
ATOM 937 N N . ASN A 1 121 ? -16.978 8.903 18.657 1.00 82.00 121 ASN A N 1
ATOM 938 C CA . ASN A 1 121 ? -15.607 8.684 18.204 1.00 82.00 121 ASN A CA 1
ATOM 939 C C . ASN A 1 121 ? -14.640 8.681 19.407 1.00 82.00 121 ASN A C 1
ATOM 941 O O . ASN A 1 121 ? -14.680 9.589 20.240 1.00 82.00 121 ASN A O 1
ATOM 945 N N . LEU A 1 122 ? -13.767 7.675 19.476 1.00 82.44 122 LEU A N 1
ATOM 946 C CA . LEU A 1 122 ? -12.784 7.443 20.534 1.00 82.44 122 LEU A CA 1
ATOM 947 C C . LEU A 1 122 ? -11.380 8.003 20.212 1.00 82.44 122 LEU A C 1
ATOM 949 O O . LEU A 1 122 ? -10.360 7.401 20.543 1.00 82.44 122 LEU A O 1
ATOM 953 N N . GLY A 1 123 ? -11.323 9.184 19.592 1.00 62.66 123 GLY A N 1
ATOM 954 C CA . GLY A 1 123 ? -10.087 9.952 19.413 1.00 62.66 123 GLY A CA 1
ATOM 955 C C . GLY A 1 123 ? -9.392 9.715 18.072 1.00 62.66 123 GLY A C 1
ATOM 956 O O . GLY A 1 123 ? -8.302 10.239 17.844 1.00 62.66 123 GLY A O 1
ATOM 957 N N . ALA A 1 124 ? -10.024 8.982 17.153 1.00 55.75 124 ALA A N 1
ATOM 958 C CA . ALA A 1 124 ? -9.597 8.970 15.761 1.00 55.75 124 ALA A CA 1
ATOM 959 C C . ALA A 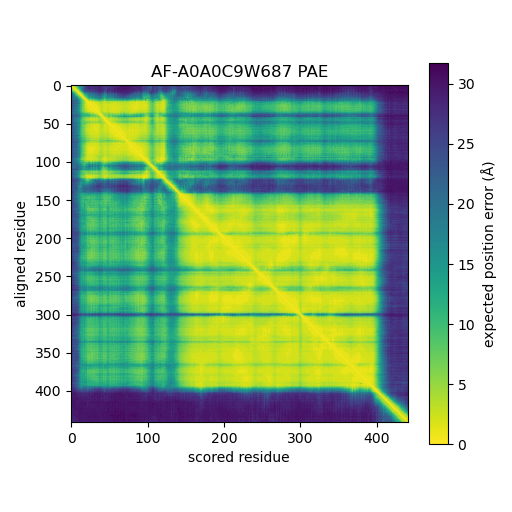1 124 ? -9.860 10.348 15.138 1.00 55.75 124 ALA A C 1
ATOM 961 O O . ALA A 1 124 ? -10.889 10.974 15.412 1.00 55.75 124 ALA A O 1
ATOM 962 N N . LYS A 1 125 ? -8.945 10.827 14.277 1.00 48.16 125 LYS A N 1
ATOM 963 C CA . LYS A 1 125 ? -9.178 12.051 13.491 1.00 48.16 125 LYS A CA 1
ATOM 964 C C . LYS A 1 125 ? -10.570 11.938 12.854 1.00 48.16 125 LYS A C 1
ATOM 966 O O . LYS A 1 125 ? -10.856 10.889 12.274 1.00 48.16 125 LYS A O 1
ATOM 971 N N . PRO A 1 126 ? -11.444 12.954 12.995 1.00 45.03 126 PRO A N 1
ATOM 972 C CA . PRO A 1 126 ? -12.796 12.869 12.469 1.00 45.03 126 PRO A CA 1
ATOM 973 C C . PRO A 1 126 ? -12.707 12.515 10.990 1.00 45.03 126 PRO A C 1
ATOM 975 O O . PRO A 1 126 ? -11.971 13.166 10.242 1.00 45.03 126 PRO A O 1
ATOM 978 N N . ALA A 1 127 ? -13.423 11.465 10.587 1.00 42.94 127 ALA A N 1
ATOM 979 C CA . ALA A 1 127 ? -13.533 11.128 9.182 1.00 42.94 127 ALA A CA 1
ATOM 980 C C . ALA A 1 127 ? -13.984 12.381 8.411 1.00 42.94 127 ALA A C 1
ATOM 982 O O . ALA A 1 127 ? -14.811 13.150 8.928 1.00 42.94 127 ALA A O 1
ATOM 983 N N . PRO A 1 128 ? -13.443 12.643 7.208 1.00 43.56 128 PRO A N 1
ATOM 984 C CA . PRO A 1 128 ? -13.955 13.726 6.383 1.00 43.56 128 PRO A CA 1
ATOM 985 C C . PRO A 1 128 ? -15.463 13.529 6.233 1.00 43.56 128 PRO A C 1
ATOM 987 O O . PRO A 1 128 ? -15.912 12.438 5.890 1.00 43.56 128 PRO A O 1
ATOM 990 N N . LYS A 1 129 ? -16.243 14.571 6.552 1.00 43.38 129 LYS A N 1
ATOM 991 C CA . LYS A 1 129 ? -17.709 14.527 6.501 1.00 43.38 129 LYS A CA 1
ATOM 992 C C . LYS A 1 129 ? -18.134 14.066 5.105 1.00 43.38 129 LYS A C 1
ATOM 994 O O . LYS A 1 129 ? -18.092 14.857 4.166 1.00 43.38 129 LYS A O 1
ATOM 999 N N . SER A 1 130 ? -18.537 12.803 4.979 1.00 40.31 130 SER A N 1
ATOM 1000 C CA . SER A 1 130 ? -19.201 12.307 3.780 1.00 40.31 130 SER A CA 1
ATOM 1001 C C . SER A 1 130 ? -20.498 13.098 3.616 1.00 40.31 130 SER A C 1
ATOM 1003 O O . SER A 1 130 ? -21.338 13.140 4.516 1.00 40.31 130 SER A O 1
ATOM 1005 N N . SER A 1 131 ? -20.630 13.798 2.492 1.00 40.97 131 SER A N 1
ATOM 1006 C CA . SER A 1 131 ? -21.825 14.563 2.129 1.00 40.97 131 SER A CA 1
ATOM 1007 C C . SER A 1 131 ? -22.943 13.687 1.560 1.00 40.97 131 SER A C 1
ATOM 1009 O O . SER A 1 131 ? -23.992 14.214 1.199 1.00 40.97 131 SER A O 1
ATOM 1011 N N . GLN A 1 132 ? -22.755 12.368 1.483 1.00 39.69 132 GLN A N 1
ATOM 1012 C CA . GLN A 1 132 ? -23.796 11.458 1.022 1.00 39.69 132 GLN A CA 1
ATOM 1013 C C . GLN A 1 132 ? -24.645 11.010 2.210 1.00 39.69 132 GLN A C 1
ATOM 1015 O O . GLN A 1 132 ? -24.295 10.088 2.943 1.00 39.69 132 GLN A O 1
ATOM 1020 N N . ALA A 1 133 ? -25.767 11.703 2.410 1.00 42.03 133 ALA A N 1
ATOM 1021 C CA . ALA A 1 133 ? -26.864 11.169 3.202 1.00 42.03 133 ALA A CA 1
ATOM 1022 C C . ALA A 1 133 ? -27.432 9.933 2.474 1.00 42.03 133 ALA A C 1
ATOM 1024 O O . ALA A 1 133 ? -27.606 9.982 1.251 1.00 42.03 133 ALA A O 1
ATOM 1025 N N . PRO A 1 134 ? -27.699 8.822 3.177 1.00 41.59 134 PRO A N 1
ATOM 1026 C CA . PRO A 1 134 ? -28.322 7.660 2.570 1.00 41.59 134 PRO A CA 1
ATOM 1027 C C . PRO A 1 134 ? -29.720 8.029 2.069 1.00 41.59 134 PRO A C 1
ATOM 1029 O O . PRO A 1 134 ? -30.541 8.589 2.794 1.00 41.59 134 PRO A O 1
ATOM 1032 N N . SER A 1 135 ? -29.978 7.700 0.808 1.00 41.72 135 SER A N 1
ATOM 1033 C CA . SER A 1 135 ? -31.287 7.810 0.176 1.00 41.72 135 SER A CA 1
ATOM 1034 C C . SER A 1 135 ? -32.256 6.832 0.849 1.00 41.72 135 SER A C 1
ATOM 1036 O O . SER A 1 135 ? -31.942 5.648 0.939 1.00 41.72 135 SER A O 1
ATOM 1038 N N . PHE A 1 136 ? -33.393 7.350 1.325 1.00 44.22 136 PHE A N 1
ATOM 1039 C CA . PHE A 1 136 ? -34.629 6.651 1.710 1.00 44.22 136 PHE A CA 1
ATOM 1040 C C . PHE A 1 136 ? -34.483 5.221 2.267 1.00 44.22 136 PHE A C 1
ATOM 1042 O O . PHE A 1 136 ? -34.372 4.243 1.530 1.00 44.22 136 PHE A O 1
ATOM 1049 N N . LEU A 1 137 ? -34.598 5.083 3.589 1.00 46.28 137 LEU A N 1
ATOM 1050 C CA . LEU A 1 137 ? -34.795 3.784 4.234 1.00 46.28 137 LEU A CA 1
ATOM 1051 C C . LEU A 1 137 ? -36.291 3.435 4.236 1.00 46.28 137 LEU A C 1
ATOM 1053 O O . LEU A 1 137 ? -37.103 4.199 4.761 1.00 46.28 137 LEU A O 1
ATOM 1057 N N . SER A 1 138 ? -36.658 2.284 3.660 1.00 48.06 138 SER A N 1
ATOM 1058 C CA . SER A 1 138 ? -37.999 1.717 3.844 1.00 48.06 138 SER A CA 1
ATOM 1059 C C . SER A 1 138 ? -38.231 1.406 5.327 1.00 48.06 138 SER A C 1
ATOM 1061 O O . SER A 1 138 ? -37.303 1.087 6.071 1.00 48.06 138 SER A O 1
ATOM 1063 N N . ARG A 1 139 ? -39.486 1.486 5.776 1.00 52.50 139 ARG A N 1
ATOM 1064 C CA . ARG A 1 139 ? -39.904 1.288 7.179 1.00 52.50 139 ARG A CA 1
ATOM 1065 C C . ARG A 1 139 ? -39.659 -0.128 7.739 1.00 52.50 139 ARG A C 1
ATOM 1067 O O . ARG A 1 139 ? -39.975 -0.370 8.897 1.00 52.50 139 ARG A O 1
ATOM 1074 N N . GLU A 1 140 ? -39.130 -1.049 6.935 1.00 53.88 140 GLU A N 1
ATOM 1075 C CA . GLU A 1 140 ? -39.091 -2.497 7.206 1.00 53.88 140 GLU A CA 1
ATOM 1076 C C . GLU A 1 140 ? -37.751 -3.013 7.755 1.00 53.88 140 GLU A C 1
ATOM 1078 O O . GLU A 1 140 ? -37.592 -4.208 7.998 1.00 53.88 140 GLU A O 1
ATOM 1083 N N . TRP A 1 141 ? -36.768 -2.142 7.980 1.00 57.47 141 TRP A N 1
ATOM 1084 C CA . TRP A 1 141 ? -35.439 -2.568 8.419 1.00 57.47 141 TRP A CA 1
ATOM 1085 C C . TRP A 1 141 ? -35.405 -2.761 9.937 1.00 57.47 141 TRP A C 1
ATOM 1087 O O . TRP A 1 141 ? -35.689 -1.841 10.705 1.00 57.47 141 TRP A O 1
ATOM 1097 N N . SER A 1 142 ? -35.026 -3.959 10.391 1.00 67.00 142 SER A N 1
ATOM 1098 C CA . SER A 1 142 ? -34.823 -4.225 11.818 1.00 67.00 142 SER A CA 1
ATOM 1099 C C . SER A 1 142 ? -33.695 -3.347 12.374 1.00 67.00 142 SER A C 1
ATOM 1101 O O . SER A 1 142 ? -32.714 -3.071 11.676 1.00 67.00 142 SER A O 1
ATOM 1103 N N . SER A 1 143 ? -33.772 -2.956 13.651 1.00 62.94 143 SER A N 1
ATOM 1104 C CA . SER A 1 143 ? -32.722 -2.168 14.322 1.00 62.94 143 SER A CA 1
ATOM 1105 C C . SER A 1 143 ? -31.324 -2.785 14.183 1.00 62.94 143 SER A C 1
ATOM 1107 O O . SER A 1 143 ? -30.334 -2.061 14.136 1.00 62.94 143 SER A O 1
ATOM 1109 N N . HIS A 1 144 ? -31.246 -4.115 14.071 1.00 64.75 144 HIS A N 1
ATOM 1110 C CA . HIS A 1 144 ? -30.007 -4.844 13.816 1.00 64.75 144 HIS A CA 1
ATOM 1111 C C . HIS A 1 144 ? -29.430 -4.550 12.423 1.00 64.75 144 HIS A C 1
ATOM 1113 O O . HIS A 1 144 ? -28.250 -4.238 12.307 1.00 64.75 144 HIS A O 1
ATOM 1119 N N . SER A 1 145 ? -30.251 -4.602 11.368 1.00 66.94 145 SER A N 1
ATOM 1120 C CA . SER A 1 145 ? -29.801 -4.304 9.997 1.00 66.94 145 SER A CA 1
ATOM 1121 C C . SER A 1 145 ? -29.328 -2.854 9.834 1.00 66.94 145 SER A C 1
ATOM 1123 O O . SER A 1 145 ? -28.315 -2.601 9.185 1.00 66.94 145 SER A O 1
ATOM 1125 N N . LEU A 1 146 ? -29.999 -1.908 10.503 1.00 68.69 146 LEU A N 1
ATOM 1126 C CA . LEU A 1 146 ? -29.579 -0.506 10.545 1.00 68.69 146 LEU A CA 1
ATOM 1127 C C . LEU A 1 146 ? -28.260 -0.323 11.302 1.00 68.69 146 LEU A C 1
ATOM 1129 O O . LEU A 1 146 ? -27.410 0.449 10.859 1.00 68.69 146 LEU A O 1
ATOM 1133 N N . ALA A 1 147 ? -28.077 -1.031 12.420 1.00 66.50 147 ALA A N 1
ATOM 1134 C CA . ALA A 1 147 ? -26.831 -1.000 13.182 1.00 66.50 147 ALA A CA 1
ATOM 1135 C C . ALA A 1 147 ? -25.660 -1.591 12.383 1.00 66.50 147 ALA A C 1
ATOM 1137 O O . ALA A 1 147 ? -24.581 -1.005 12.382 1.00 66.50 147 ALA A O 1
ATOM 1138 N N . LEU A 1 148 ? -25.880 -2.704 11.673 1.00 71.06 148 LEU A N 1
ATOM 1139 C CA . LEU A 1 148 ? -24.864 -3.348 10.840 1.00 71.06 148 LEU A CA 1
ATOM 1140 C C . LEU A 1 148 ? -24.409 -2.423 9.708 1.00 71.06 148 LEU A C 1
ATOM 1142 O O . LEU A 1 148 ? -23.223 -2.134 9.599 1.00 71.06 148 LEU A O 1
ATOM 1146 N N . ARG A 1 149 ? -25.352 -1.867 8.942 1.00 72.44 149 ARG A N 1
ATOM 1147 C CA . ARG A 1 149 ? -25.035 -0.923 7.864 1.00 72.44 149 ARG A CA 1
ATOM 1148 C C . ARG A 1 149 ? -24.345 0.340 8.382 1.00 72.44 149 ARG A C 1
ATOM 1150 O O . ARG A 1 149 ? -23.360 0.783 7.807 1.00 72.44 149 ARG A O 1
ATOM 1157 N N . SER A 1 150 ? -24.817 0.894 9.502 1.00 71.75 150 SER A N 1
ATOM 1158 C CA . SER A 1 150 ? -24.159 2.051 10.130 1.00 71.75 150 SER A CA 1
ATOM 1159 C C . SER A 1 150 ? -22.733 1.712 10.575 1.00 71.75 150 SER A C 1
ATOM 1161 O O . SER A 1 150 ? -21.839 2.545 10.454 1.00 71.75 150 SER A O 1
ATOM 1163 N N . SER A 1 151 ? -22.506 0.489 11.065 1.00 72.94 151 SER A N 1
ATOM 1164 C CA . SER A 1 151 ? -21.173 -0.007 11.411 1.00 72.94 151 SER A CA 1
ATOM 1165 C C . SER A 1 151 ? -20.272 -0.109 10.179 1.00 72.94 151 SER A C 1
ATOM 1167 O O . SER A 1 151 ? -19.136 0.351 10.235 1.00 72.94 151 SER A O 1
ATOM 1169 N N . GLU A 1 152 ? -20.759 -0.657 9.065 1.00 78.75 152 GLU A N 1
ATOM 1170 C CA . GLU A 1 152 ? -20.021 -0.727 7.792 1.00 78.75 152 GLU A CA 1
ATOM 1171 C C . GLU A 1 152 ? -19.672 0.678 7.268 1.00 78.75 152 GLU A C 1
ATOM 1173 O O . GLU A 1 152 ? -18.514 0.971 6.959 1.00 78.75 152 GLU A O 1
ATOM 1178 N N . ASP A 1 153 ? -20.643 1.594 7.259 1.00 76.69 153 ASP A N 1
ATOM 1179 C CA . ASP A 1 153 ? -20.448 2.988 6.842 1.00 76.69 153 ASP A CA 1
ATOM 1180 C C . ASP A 1 153 ? -19.406 3.707 7.717 1.00 76.69 153 ASP A C 1
ATOM 1182 O O . ASP A 1 153 ? -18.599 4.501 7.230 1.00 76.69 153 ASP A O 1
ATOM 1186 N N . ILE A 1 154 ? -19.368 3.413 9.015 1.00 75.75 154 ILE A N 1
ATOM 1187 C CA . ILE A 1 154 ? -18.354 3.964 9.918 1.00 75.75 154 ILE A CA 1
ATOM 1188 C C . ILE A 1 154 ? -16.994 3.320 9.691 1.00 75.75 154 ILE A C 1
ATOM 1190 O O . ILE A 1 154 ? -15.995 4.033 9.655 1.00 75.75 154 ILE A O 1
ATOM 1194 N N . GLN A 1 155 ? -16.924 2.002 9.507 1.00 77.56 155 GLN A N 1
ATOM 1195 C CA . GLN A 1 155 ? -15.669 1.300 9.232 1.00 77.56 155 GLN A CA 1
ATOM 1196 C C . GLN A 1 155 ? -15.020 1.787 7.934 1.00 77.56 155 GLN A C 1
ATOM 1198 O O . GLN A 1 155 ? -13.800 1.964 7.882 1.00 77.56 155 GLN A O 1
ATOM 1203 N N . THR A 1 156 ? -15.810 2.073 6.896 1.00 79.44 156 THR A N 1
ATOM 1204 C CA . THR A 1 156 ? -15.291 2.656 5.648 1.00 79.44 156 THR A CA 1
ATOM 1205 C C . THR A 1 156 ? -14.720 4.062 5.871 1.00 79.44 156 THR A C 1
ATOM 1207 O O . THR A 1 156 ? -13.655 4.388 5.341 1.00 79.44 156 THR A O 1
ATOM 1210 N N . GLN A 1 157 ? -15.351 4.865 6.730 1.00 81.19 157 GLN A N 1
ATOM 1211 C CA . GLN A 1 157 ? -14.922 6.222 7.084 1.00 81.19 157 GLN A CA 1
ATOM 1212 C C . GLN A 1 157 ? -13.785 6.271 8.119 1.00 81.19 157 GLN A C 1
ATOM 1214 O O . GLN A 1 157 ? -13.054 7.258 8.195 1.00 81.19 157 GLN A O 1
ATOM 1219 N N . ASP A 1 158 ? -13.594 5.207 8.892 1.00 80.81 158 ASP A N 1
ATOM 1220 C CA . ASP A 1 158 ? -12.565 5.106 9.919 1.00 80.81 158 ASP A CA 1
ATOM 1221 C C . ASP A 1 158 ? -11.171 5.010 9.289 1.00 80.81 158 ASP A C 1
ATOM 1223 O O . ASP A 1 158 ? -10.897 4.106 8.496 1.00 80.81 158 ASP A O 1
ATOM 1227 N N . SER A 1 159 ? -10.260 5.908 9.671 1.00 85.06 159 SER A N 1
ATOM 1228 C CA . SER A 1 159 ? -8.878 5.897 9.189 1.00 85.06 159 SER A CA 1
ATOM 1229 C C . SER A 1 159 ? -8.125 4.622 9.582 1.00 85.06 159 SER A C 1
ATOM 1231 O O . SER A 1 159 ? -7.261 4.170 8.841 1.00 85.06 159 SER A O 1
ATOM 1233 N N . ARG A 1 160 ? -8.436 4.002 10.723 1.00 85.19 160 ARG A N 1
ATOM 1234 C CA . ARG A 1 160 ? -7.786 2.756 11.168 1.00 85.19 160 ARG A CA 1
ATOM 1235 C C . ARG A 1 160 ? -8.614 1.509 10.863 1.00 85.19 160 ARG A C 1
ATOM 1237 O O . ARG A 1 160 ? -8.127 0.407 11.115 1.00 85.19 160 ARG A O 1
ATOM 1244 N N . GLY A 1 161 ? -9.832 1.680 10.347 1.00 85.62 161 GLY A N 1
ATOM 1245 C CA . GLY A 1 161 ? -10.707 0.578 9.967 1.00 85.62 161 GLY A CA 1
ATOM 1246 C C . GLY A 1 161 ? -10.073 -0.276 8.874 1.00 85.62 161 GLY A C 1
ATOM 1247 O O . GLY A 1 161 ? -9.442 0.258 7.956 1.00 85.62 161 GLY A O 1
ATOM 1248 N N . GLU A 1 162 ? -10.254 -1.590 8.976 1.00 89.81 162 GLU A N 1
ATOM 1249 C CA . GLU A 1 162 ? -9.807 -2.545 7.963 1.00 89.81 162 GLU A CA 1
ATOM 1250 C C . GLU A 1 162 ? -10.401 -2.210 6.590 1.00 89.81 162 GLU A C 1
ATOM 1252 O O . GLU A 1 162 ? -11.452 -1.573 6.477 1.00 89.81 162 GLU A O 1
ATOM 1257 N N . TRP A 1 163 ? -9.672 -2.573 5.540 1.00 94.25 163 TRP A N 1
ATOM 1258 C CA . TRP A 1 163 ? -10.092 -2.368 4.161 1.00 94.25 163 TRP A CA 1
ATOM 1259 C C . TRP A 1 163 ? -9.350 -3.332 3.230 1.00 94.25 163 TRP A C 1
ATOM 1261 O O . TRP A 1 163 ? -8.261 -3.812 3.559 1.00 94.25 163 TRP A O 1
ATOM 1271 N N . SER A 1 164 ? -9.937 -3.617 2.069 1.00 96.06 164 SER A N 1
ATOM 1272 C CA . SER A 1 164 ? -9.324 -4.418 1.006 1.00 96.06 164 SER A CA 1
ATOM 1273 C C . SER A 1 164 ? -8.909 -3.518 -0.153 1.00 96.06 164 SER A C 1
ATOM 1275 O O . SER A 1 164 ? -9.696 -2.710 -0.645 1.00 96.06 164 SER A O 1
ATOM 1277 N N . ALA A 1 165 ? -7.672 -3.666 -0.617 1.00 96.25 165 ALA A N 1
ATOM 1278 C CA . ALA A 1 165 ? -7.192 -2.967 -1.802 1.00 96.25 165 ALA A CA 1
ATOM 1279 C C . ALA A 1 165 ? -7.701 -3.603 -3.106 1.00 96.25 165 ALA A C 1
ATOM 1281 O O . ALA A 1 165 ? -7.733 -2.926 -4.131 1.00 96.25 165 ALA A O 1
ATOM 1282 N N . ILE A 1 166 ? -8.121 -4.873 -3.076 1.00 94.69 166 ILE A N 1
ATOM 1283 C CA . ILE A 1 166 ? -8.713 -5.566 -4.232 1.00 94.69 166 ILE A CA 1
ATOM 1284 C C . ILE A 1 166 ? -10.153 -5.097 -4.469 1.00 94.69 166 ILE A C 1
ATOM 1286 O O . ILE A 1 166 ? -10.579 -4.964 -5.616 1.00 94.69 166 ILE A O 1
ATOM 1290 N N . GLU A 1 167 ? -10.898 -4.817 -3.401 1.00 93.56 167 GLU A N 1
ATOM 1291 C CA . GLU A 1 167 ? -12.287 -4.345 -3.487 1.00 93.56 167 GLU A CA 1
ATOM 1292 C C . GLU A 1 167 ? -12.391 -2.875 -3.929 1.00 93.56 167 GLU A C 1
ATOM 1294 O O . GLU A 1 167 ? -13.425 -2.431 -4.438 1.00 93.56 167 GLU A O 1
ATOM 1299 N N . VAL A 1 168 ? -11.310 -2.104 -3.787 1.00 91.25 168 VAL A N 1
ATOM 1300 C CA . VAL A 1 168 ? -11.267 -0.691 -4.168 1.00 91.25 168 VAL A CA 1
ATOM 1301 C C . VAL A 1 168 ? -10.832 -0.546 -5.622 1.00 91.25 168 VAL A C 1
ATOM 1303 O O . VAL A 1 168 ? -9.668 -0.719 -5.979 1.00 91.25 168 VAL A O 1
ATOM 1306 N N . LYS A 1 169 ? -11.762 -0.112 -6.478 1.00 91.06 169 LYS A N 1
ATOM 1307 C CA . LYS A 1 169 ? -11.430 0.297 -7.850 1.00 91.06 169 LYS A CA 1
ATOM 1308 C C . LYS A 1 169 ? -10.402 1.427 -7.829 1.00 91.06 169 LYS A C 1
ATOM 1310 O O . LYS A 1 169 ? -10.547 2.378 -7.063 1.00 91.06 169 LYS A O 1
ATOM 1315 N N . LEU A 1 170 ? -9.438 1.400 -8.751 1.00 92.31 170 LEU A N 1
ATOM 1316 C CA . LEU A 1 170 ? -8.372 2.408 -8.822 1.00 92.31 170 LEU A CA 1
ATOM 1317 C C . LEU A 1 170 ? -8.911 3.849 -8.917 1.00 92.31 170 LEU A C 1
ATOM 1319 O O . LEU A 1 170 ? -8.391 4.750 -8.267 1.00 92.31 170 LEU A O 1
ATOM 1323 N N . VAL A 1 171 ? -9.997 4.070 -9.665 1.00 90.81 171 VAL A N 1
ATOM 1324 C CA . VAL A 1 171 ? -10.664 5.385 -9.760 1.00 90.81 171 VAL A CA 1
ATOM 1325 C C . VAL A 1 171 ? -11.238 5.868 -8.421 1.00 90.81 171 VAL A C 1
ATOM 1327 O O . VAL A 1 171 ? -11.281 7.065 -8.150 1.00 90.81 171 VAL A O 1
ATOM 1330 N N . SER A 1 172 ? -11.622 4.934 -7.554 1.00 89.56 172 SER A N 1
ATOM 1331 C CA . SER A 1 172 ? -12.174 5.192 -6.226 1.00 89.56 172 SER A CA 1
ATOM 1332 C C . SER A 1 172 ? -11.103 5.207 -5.138 1.00 89.56 172 SER A C 1
ATOM 1334 O O . SER A 1 172 ? -11.446 5.335 -3.968 1.00 89.56 172 SER A O 1
ATOM 1336 N N . PHE A 1 173 ? -9.812 5.124 -5.472 1.00 89.00 173 PHE A N 1
ATOM 1337 C CA . PHE A 1 173 ? -8.737 5.044 -4.476 1.00 89.00 173 PHE A CA 1
ATOM 1338 C C . PHE A 1 173 ? -8.676 6.275 -3.548 1.00 89.00 173 PHE A C 1
ATOM 1340 O O . PHE A 1 173 ? -8.213 6.195 -2.414 1.00 89.00 173 PHE A O 1
ATOM 1347 N N . GLN A 1 174 ? -9.227 7.419 -3.972 1.00 87.31 174 GLN A N 1
ATOM 1348 C CA . GLN A 1 174 ? -9.388 8.591 -3.098 1.00 87.31 174 GLN A CA 1
ATOM 1349 C C . GLN A 1 174 ? -10.298 8.319 -1.891 1.00 87.31 174 GLN A C 1
ATOM 1351 O O . GLN A 1 174 ? -10.101 8.933 -0.845 1.00 87.31 174 GLN A O 1
ATOM 1356 N N . SER A 1 175 ? -11.252 7.389 -2.012 1.00 87.25 175 SER A N 1
ATOM 1357 C CA . SER A 1 175 ? -12.161 7.003 -0.925 1.00 87.25 175 SER A CA 1
ATOM 1358 C C . SER A 1 175 ? -11.470 6.276 0.223 1.00 87.25 175 SER A C 1
ATOM 1360 O O . SER A 1 175 ? -12.061 6.182 1.284 1.00 87.25 175 SER A O 1
ATOM 1362 N N . VAL A 1 176 ? -10.238 5.792 0.037 1.00 90.62 176 VAL A N 1
ATOM 1363 C CA . VAL A 1 176 ? -9.453 5.090 1.067 1.00 90.62 176 VAL A CA 1
ATOM 1364 C C . VAL A 1 176 ? -8.165 5.826 1.425 1.00 90.62 176 VAL A C 1
ATOM 1366 O O . VAL A 1 176 ? -7.347 5.332 2.192 1.00 90.62 176 VAL A O 1
ATOM 1369 N N . ARG A 1 177 ? -7.972 7.048 0.920 1.00 88.56 177 ARG A N 1
ATOM 1370 C CA . ARG A 1 177 ? -6.761 7.838 1.188 1.00 88.56 177 ARG A CA 1
ATOM 1371 C C . ARG A 1 177 ? -6.632 8.253 2.656 1.00 88.56 177 ARG A C 1
ATOM 1373 O O . ARG A 1 177 ? -5.527 8.498 3.128 1.00 88.56 177 ARG A O 1
ATOM 1380 N N . HIS A 1 178 ? -7.747 8.356 3.375 1.00 87.38 178 HIS A N 1
ATOM 1381 C CA . HIS A 1 178 ? -7.743 8.640 4.810 1.00 87.38 178 HIS A CA 1
ATOM 1382 C C . HIS A 1 178 ? -7.304 7.436 5.650 1.00 87.38 178 HIS A C 1
ATOM 1384 O O . HIS A 1 178 ? -7.105 7.603 6.852 1.00 87.38 178 HIS A O 1
ATOM 1390 N N . LYS A 1 179 ? -7.151 6.243 5.056 1.00 90.25 179 LYS A N 1
ATOM 1391 C CA . LYS A 1 179 ? -6.716 5.042 5.767 1.00 90.25 179 LYS A CA 1
ATOM 1392 C C . LYS A 1 179 ? -5.252 5.164 6.200 1.00 90.25 179 LYS A C 1
ATOM 1394 O O . LYS A 1 179 ? -4.358 5.414 5.396 1.00 90.25 179 LYS A O 1
ATOM 1399 N N . THR A 1 180 ? -5.008 4.955 7.490 1.00 91.00 180 THR A N 1
ATOM 1400 C CA . THR A 1 180 ? -3.689 4.944 8.140 1.00 91.00 180 THR A CA 1
ATOM 1401 C C . THR A 1 180 ? -3.161 3.544 8.403 1.00 91.00 180 THR A C 1
ATOM 1403 O O . THR A 1 180 ? -2.117 3.389 9.022 1.00 91.00 180 THR A O 1
ATOM 1406 N N . VAL A 1 181 ? -3.889 2.520 7.969 1.00 92.88 181 VAL A N 1
ATOM 1407 C CA . VAL A 1 181 ? -3.486 1.117 8.061 1.00 92.88 181 VAL A CA 1
ATOM 1408 C C . VAL A 1 181 ? -3.334 0.554 6.654 1.00 92.88 181 VAL A C 1
ATOM 1410 O O . VAL A 1 181 ? -4.049 0.969 5.738 1.00 92.88 181 VAL A O 1
ATOM 1413 N N . LEU A 1 182 ? -2.410 -0.389 6.486 1.00 96.75 182 LEU A N 1
ATOM 1414 C CA . LEU A 1 182 ? -2.295 -1.170 5.259 1.00 96.75 182 LEU A CA 1
ATOM 1415 C C . LEU A 1 182 ? -3.592 -1.968 4.999 1.00 96.75 182 LEU A C 1
ATOM 1417 O O . LEU A 1 182 ? -4.302 -2.294 5.956 1.00 96.75 182 LEU A O 1
ATOM 1421 N N . PRO A 1 183 ? -3.918 -2.275 3.731 1.00 97.56 183 PRO A N 1
ATOM 1422 C CA . PRO A 1 183 ? -5.055 -3.130 3.408 1.00 97.56 183 PRO A CA 1
ATOM 1423 C C . PRO A 1 183 ? -4.813 -4.574 3.871 1.00 97.56 183 PRO A C 1
ATOM 1425 O O . PRO A 1 183 ? -3.671 -4.989 4.075 1.00 97.56 183 PRO A O 1
ATOM 1428 N N . SER A 1 184 ? -5.882 -5.359 3.987 1.00 97.06 184 SER A N 1
ATOM 1429 C CA . SER A 1 184 ? -5.819 -6.761 4.434 1.00 97.06 184 SER A CA 1
ATOM 1430 C C . SER A 1 184 ? -4.897 -7.642 3.576 1.00 97.06 184 SER A C 1
ATOM 1432 O O . SER A 1 184 ? -4.242 -8.548 4.090 1.00 97.06 184 SER A O 1
ATOM 1434 N N . GLU A 1 185 ? -4.745 -7.340 2.282 1.00 97.88 185 GLU A N 1
ATOM 1435 C CA . GLU A 1 185 ? -3.838 -8.079 1.401 1.00 97.88 185 GLU A CA 1
ATOM 1436 C C . GLU A 1 185 ? -2.366 -7.907 1.770 1.00 97.88 185 GLU A C 1
ATOM 1438 O O . GLU A 1 185 ? -1.553 -8.758 1.412 1.00 97.88 185 GLU A O 1
ATOM 1443 N N . CYS A 1 186 ? -2.020 -6.851 2.509 1.00 97.81 186 CYS A N 1
ATOM 1444 C CA . CYS A 1 186 ? -0.671 -6.635 3.009 1.00 97.81 186 CYS A CA 1
ATOM 1445 C C . CYS A 1 186 ? -0.313 -7.519 4.208 1.00 97.81 186 CYS A C 1
ATOM 1447 O O . CYS A 1 186 ? 0.812 -7.402 4.680 1.00 97.81 186 CYS A O 1
ATOM 1449 N N . ASP A 1 187 ? -1.189 -8.396 4.704 1.00 96.19 187 ASP A N 1
ATOM 1450 C CA . ASP A 1 187 ? -0.805 -9.347 5.750 1.00 96.19 187 ASP A CA 1
ATOM 1451 C C . ASP A 1 187 ? 0.395 -10.207 5.297 1.00 96.19 187 ASP A C 1
ATOM 1453 O O . ASP A 1 187 ? 0.443 -10.732 4.179 1.00 96.19 187 ASP A O 1
ATOM 1457 N N . ILE A 1 188 ? 1.383 -10.354 6.183 1.00 95.00 188 ILE A N 1
ATOM 1458 C CA . ILE A 1 188 ? 2.613 -11.119 5.959 1.00 95.00 188 ILE A CA 1
ATOM 1459 C C . ILE A 1 188 ? 2.305 -12.572 5.573 1.00 95.00 188 ILE A C 1
ATOM 1461 O O . ILE A 1 188 ? 3.057 -13.171 4.795 1.00 95.00 188 ILE A O 1
ATOM 1465 N N . VAL A 1 189 ? 1.189 -13.140 6.045 1.00 95.25 189 VAL A N 1
ATOM 1466 C CA . VAL A 1 189 ? 0.775 -14.505 5.675 1.00 95.25 189 VAL A CA 1
ATOM 1467 C C . VAL A 1 189 ? 0.615 -14.667 4.158 1.00 95.25 189 VAL A C 1
ATOM 1469 O O . VAL A 1 189 ? 0.982 -15.709 3.607 1.00 95.25 189 VAL A O 1
ATOM 1472 N N . ASN A 1 190 ? 0.198 -13.610 3.450 1.00 96.06 190 ASN A N 1
ATOM 1473 C CA . ASN A 1 190 ? 0.029 -13.624 1.995 1.00 96.06 190 ASN A CA 1
ATOM 1474 C C . ASN A 1 190 ? 1.367 -13.715 1.243 1.00 96.06 190 ASN A C 1
ATOM 1476 O O . ASN A 1 190 ? 1.405 -14.142 0.087 1.00 96.06 190 ASN A O 1
ATOM 1480 N N . ALA A 1 191 ? 2.489 -13.369 1.884 1.00 94.44 191 ALA A N 1
ATOM 1481 C CA . ALA A 1 191 ? 3.814 -13.443 1.274 1.00 94.44 191 ALA A CA 1
ATOM 1482 C C . ALA A 1 191 ? 4.425 -14.862 1.298 1.00 94.44 191 ALA A C 1
ATOM 1484 O O . ALA A 1 191 ? 5.408 -15.123 0.592 1.00 94.44 191 ALA A O 1
ATOM 1485 N N . SER A 1 192 ? 3.832 -15.802 2.053 1.00 93.25 192 SER A N 1
ATOM 1486 C CA . SER A 1 192 ? 4.283 -17.201 2.165 1.00 93.25 192 SER A CA 1
ATOM 1487 C C . SER A 1 192 ? 5.779 -17.318 2.498 1.00 93.25 192 SER A C 1
ATOM 1489 O O . SER A 1 192 ? 6.553 -17.896 1.731 1.00 93.25 192 SER A O 1
ATOM 1491 N N . LEU A 1 193 ? 6.216 -16.727 3.613 1.00 91.50 193 LEU A N 1
ATOM 1492 C CA . LEU A 1 193 ? 7.637 -16.534 3.945 1.00 91.50 193 LEU A CA 1
ATOM 1493 C C . LEU A 1 193 ? 8.356 -17.741 4.573 1.00 91.50 193 LEU A C 1
ATOM 1495 O O . LEU A 1 193 ? 9.518 -17.605 4.949 1.00 91.50 193 LEU A O 1
ATOM 1499 N N . GLY A 1 194 ? 7.739 -18.922 4.641 1.00 89.81 194 GLY A N 1
ATOM 1500 C CA . GLY A 1 194 ? 8.384 -20.116 5.206 1.00 89.81 194 GLY A CA 1
ATOM 1501 C C . GLY A 1 194 ? 9.763 -20.402 4.589 1.00 89.81 194 GLY A C 1
ATOM 1502 O O . GLY A 1 194 ? 9.904 -20.390 3.362 1.00 89.81 194 GLY A O 1
ATOM 1503 N N . GLY A 1 195 ? 10.772 -20.612 5.444 1.00 89.50 195 GLY A N 1
ATOM 1504 C CA . GLY A 1 195 ? 12.143 -20.975 5.054 1.00 89.50 195 GLY A CA 1
ATOM 1505 C C . GLY A 1 195 ? 12.963 -19.879 4.359 1.00 89.50 195 GLY A C 1
ATOM 1506 O O . GLY A 1 195 ? 13.928 -20.206 3.678 1.00 89.50 195 GLY A O 1
ATOM 1507 N N . ASN A 1 196 ? 12.569 -18.603 4.457 1.00 92.56 196 ASN A N 1
ATOM 1508 C CA . ASN A 1 196 ? 13.355 -17.482 3.917 1.00 92.56 196 ASN A CA 1
ATOM 1509 C C . ASN A 1 196 ? 14.310 -16.928 4.985 1.00 92.56 196 ASN A C 1
ATOM 1511 O O . ASN A 1 196 ? 14.050 -17.084 6.173 1.00 92.56 196 ASN A O 1
ATOM 1515 N N . GLU A 1 197 ? 15.388 -16.265 4.557 1.00 91.12 197 GLU A N 1
ATOM 1516 C CA . GLU A 1 197 ? 16.342 -15.633 5.477 1.00 91.12 197 GLU A CA 1
ATOM 1517 C C . GLU A 1 197 ? 15.702 -14.520 6.319 1.00 91.12 197 GLU A C 1
ATOM 1519 O O . GLU A 1 197 ? 14.807 -13.805 5.856 1.00 91.12 197 GLU A O 1
ATOM 1524 N N . ASP A 1 198 ? 16.235 -14.323 7.527 1.00 94.06 198 ASP A N 1
ATOM 1525 C CA . ASP A 1 198 ? 15.706 -13.390 8.528 1.00 94.06 198 ASP A CA 1
ATOM 1526 C C . ASP A 1 198 ? 15.537 -11.969 7.992 1.00 94.06 198 ASP A C 1
ATOM 1528 O O . ASP A 1 198 ? 14.521 -11.330 8.251 1.00 94.06 198 ASP A O 1
ATOM 1532 N N . TYR A 1 199 ? 16.477 -11.477 7.177 1.00 94.81 199 TYR A N 1
ATOM 1533 C CA . TYR A 1 199 ? 16.387 -10.121 6.627 1.00 94.81 199 TYR A CA 1
ATOM 1534 C C . TYR A 1 199 ? 15.207 -9.952 5.654 1.00 94.81 199 TYR A C 1
ATOM 1536 O O . TYR A 1 199 ? 14.641 -8.863 5.555 1.00 94.81 199 TYR A O 1
ATOM 1544 N N . VAL A 1 200 ? 14.816 -11.020 4.943 1.00 95.88 200 VAL A N 1
ATOM 1545 C CA . VAL A 1 200 ? 13.646 -11.001 4.056 1.00 95.88 200 VAL A CA 1
ATOM 1546 C C . VAL A 1 200 ? 12.394 -10.875 4.912 1.00 95.88 200 VAL A C 1
ATOM 1548 O O . VAL A 1 200 ? 11.570 -10.007 4.646 1.00 95.88 200 VAL A O 1
ATOM 1551 N N . VAL A 1 201 ? 12.272 -11.684 5.968 1.00 96.94 201 VAL A N 1
ATOM 1552 C CA . VAL A 1 201 ? 11.140 -11.625 6.908 1.00 96.94 201 VAL A CA 1
ATOM 1553 C C . VAL A 1 201 ? 11.072 -10.266 7.607 1.00 96.94 201 VAL A C 1
ATOM 1555 O O . VAL A 1 201 ? 10.002 -9.652 7.658 1.00 96.94 201 VAL A O 1
ATOM 1558 N N . ALA A 1 202 ? 12.217 -9.756 8.060 1.00 97.19 202 ALA A N 1
ATOM 1559 C CA . ALA A 1 202 ? 12.340 -8.455 8.698 1.00 97.19 202 ALA A CA 1
ATOM 1560 C C . ALA A 1 202 ? 11.886 -7.316 7.775 1.00 97.19 202 ALA A C 1
ATOM 1562 O O . ALA A 1 202 ? 11.256 -6.377 8.249 1.00 97.19 202 ALA A O 1
ATOM 1563 N N . ALA A 1 203 ? 12.129 -7.391 6.460 1.00 97.88 203 ALA A N 1
ATOM 1564 C CA . ALA A 1 203 ? 11.651 -6.379 5.516 1.00 97.88 203 ALA A CA 1
ATOM 1565 C C . ALA A 1 203 ? 10.111 -6.306 5.458 1.00 97.88 203 ALA A C 1
ATOM 1567 O O . ALA A 1 203 ? 9.544 -5.214 5.434 1.00 97.88 203 ALA A O 1
ATOM 1568 N N . TYR A 1 204 ? 9.416 -7.449 5.497 1.00 98.25 204 TYR A N 1
ATOM 1569 C CA . TYR A 1 204 ? 7.948 -7.474 5.560 1.00 98.25 204 TYR A CA 1
ATOM 1570 C C . TYR A 1 204 ? 7.423 -6.922 6.885 1.00 98.25 204 TYR A C 1
ATOM 1572 O O . TYR A 1 204 ? 6.494 -6.116 6.886 1.00 98.25 204 TYR A O 1
ATOM 1580 N N . GLN A 1 205 ? 8.030 -7.328 8.002 1.00 97.81 205 GLN A N 1
ATOM 1581 C CA . GLN A 1 205 ? 7.669 -6.837 9.334 1.00 97.81 205 GLN A CA 1
ATOM 1582 C C . GLN A 1 205 ? 7.909 -5.334 9.473 1.00 97.81 205 GLN A C 1
ATOM 1584 O O . GLN A 1 205 ? 7.050 -4.634 10.002 1.00 97.81 205 GLN A O 1
ATOM 1589 N N . TYR A 1 206 ? 9.026 -4.837 8.937 1.00 98.19 206 TYR A N 1
ATOM 1590 C CA . TYR A 1 206 ? 9.339 -3.414 8.883 1.00 98.19 206 TYR A CA 1
ATOM 1591 C C . TYR A 1 206 ? 8.199 -2.640 8.229 1.00 98.19 206 TYR A C 1
ATOM 1593 O O . TYR A 1 206 ? 7.685 -1.702 8.819 1.00 98.19 206 TYR A O 1
ATOM 1601 N N . VAL A 1 207 ? 7.728 -3.070 7.057 1.00 98.06 207 VAL A N 1
ATOM 1602 C CA . VAL A 1 207 ? 6.655 -2.360 6.346 1.00 98.06 207 VAL A CA 1
ATOM 1603 C C . VAL A 1 207 ? 5.323 -2.393 7.101 1.00 98.06 207 VAL A C 1
ATOM 1605 O O . VAL A 1 207 ? 4.587 -1.411 7.045 1.00 98.06 207 VAL A O 1
ATOM 1608 N N . GLN A 1 208 ? 5.021 -3.456 7.857 1.00 96.94 208 GLN A N 1
ATOM 1609 C CA . GLN A 1 208 ? 3.823 -3.485 8.712 1.00 96.94 208 GLN A CA 1
ATOM 1610 C C . GLN A 1 208 ? 3.833 -2.397 9.786 1.00 96.94 208 GLN A C 1
ATOM 1612 O O . GLN A 1 208 ? 2.778 -1.862 10.125 1.00 96.94 208 GLN A O 1
ATOM 1617 N N . THR A 1 209 ? 5.004 -2.096 10.346 1.00 96.12 209 THR A N 1
ATOM 1618 C CA . THR A 1 209 ? 5.140 -1.181 11.483 1.00 96.12 209 THR A CA 1
ATOM 1619 C C . THR A 1 209 ? 5.529 0.235 11.069 1.00 96.12 209 THR A C 1
ATOM 1621 O O . THR A 1 209 ? 5.186 1.179 11.776 1.00 96.12 209 THR A O 1
ATOM 1624 N N . SER A 1 210 ? 6.198 0.405 9.927 1.00 96.81 210 SER A N 1
ATOM 1625 C CA . SER A 1 210 ? 6.698 1.693 9.433 1.00 96.81 210 SER A CA 1
ATOM 1626 C C . SER A 1 210 ? 5.805 2.348 8.378 1.00 96.81 210 SER A C 1
ATOM 1628 O O . SER A 1 210 ? 6.089 3.472 7.955 1.00 96.81 210 SER A O 1
ATOM 1630 N N . TYR A 1 211 ? 4.733 1.680 7.926 1.00 97.25 211 TYR A N 1
ATOM 1631 C CA . TYR A 1 211 ? 3.842 2.253 6.922 1.00 97.25 211 TYR A CA 1
ATOM 1632 C C . TYR A 1 211 ? 3.229 3.576 7.396 1.00 97.25 211 TYR A C 1
ATOM 1634 O O . TYR A 1 211 ? 2.422 3.617 8.322 1.00 97.25 211 TYR A O 1
ATOM 1642 N N . ASP A 1 212 ? 3.564 4.650 6.685 1.00 95.25 212 ASP A N 1
ATOM 1643 C CA . ASP A 1 212 ? 3.000 5.974 6.886 1.00 95.25 212 ASP A CA 1
ATOM 1644 C C . ASP A 1 212 ? 2.333 6.480 5.590 1.00 95.25 212 ASP A C 1
ATOM 1646 O O . ASP A 1 212 ? 3.037 6.780 4.620 1.00 95.25 212 ASP A O 1
ATOM 1650 N N . PRO A 1 213 ? 0.994 6.635 5.541 1.00 92.69 213 PRO A N 1
ATOM 1651 C CA . PRO A 1 213 ? 0.306 7.179 4.367 1.00 92.69 213 PRO A CA 1
ATOM 1652 C C . PRO A 1 213 ? 0.633 8.662 4.109 1.00 92.69 213 PRO A C 1
ATOM 1654 O O . PRO A 1 213 ? 0.258 9.197 3.067 1.00 92.69 213 PRO A O 1
ATOM 1657 N N . SER A 1 214 ? 1.297 9.357 5.040 1.00 93.31 214 SER A N 1
ATOM 1658 C CA . SER A 1 214 ? 1.772 10.726 4.830 1.00 93.31 214 SER A CA 1
ATOM 1659 C C . SER A 1 214 ? 2.996 10.778 3.907 1.00 93.31 214 SER A C 1
ATOM 1661 O O . SER A 1 214 ? 3.202 11.784 3.221 1.00 93.31 214 SER A O 1
ATOM 1663 N N . LYS A 1 215 ? 3.768 9.681 3.819 1.00 96.88 215 LYS A N 1
ATOM 1664 C CA . LYS A 1 215 ? 4.918 9.546 2.919 1.00 96.88 215 LYS A CA 1
ATOM 1665 C C . LYS A 1 215 ? 4.436 9.241 1.487 1.00 96.88 215 LYS A C 1
ATOM 1667 O O . LYS A 1 215 ? 3.867 8.175 1.242 1.00 96.88 215 LYS A O 1
ATOM 1672 N N . PRO A 1 216 ? 4.723 10.099 0.488 1.00 97.62 216 PRO A N 1
ATOM 1673 C CA . PRO A 1 216 ? 4.259 9.890 -0.888 1.00 97.62 216 PRO A CA 1
ATOM 1674 C C . PRO A 1 216 ? 4.705 8.564 -1.518 1.00 97.62 216 PRO A C 1
ATOM 1676 O O . PRO A 1 216 ? 3.935 7.949 -2.254 1.00 97.62 216 PRO A O 1
ATOM 1679 N N . ILE A 1 217 ? 5.914 8.086 -1.198 1.00 98.31 217 ILE A N 1
ATOM 1680 C CA . ILE A 1 217 ? 6.414 6.797 -1.697 1.00 98.31 217 ILE A CA 1
ATOM 1681 C C . ILE A 1 217 ? 5.602 5.606 -1.178 1.00 98.31 217 ILE A C 1
ATOM 1683 O O . ILE A 1 217 ? 5.388 4.663 -1.930 1.00 98.31 217 ILE A O 1
ATOM 1687 N N . HIS A 1 218 ? 5.071 5.663 0.046 1.00 98.19 218 HIS A N 1
ATOM 1688 C CA . HIS A 1 218 ? 4.257 4.580 0.607 1.00 98.19 218 HIS A CA 1
ATOM 1689 C C . HIS A 1 218 ? 2.917 4.465 -0.126 1.00 98.19 218 HIS A C 1
ATOM 1691 O O . HIS A 1 218 ? 2.495 3.370 -0.498 1.00 98.19 218 HIS A O 1
ATOM 1697 N N . LEU A 1 219 ? 2.273 5.600 -0.413 1.00 96.81 219 LEU A N 1
ATOM 1698 C CA . LEU A 1 219 ? 1.039 5.612 -1.200 1.00 96.81 219 LEU A CA 1
ATOM 1699 C C . LEU A 1 219 ? 1.283 5.219 -2.661 1.00 96.81 219 LEU A C 1
ATOM 1701 O O . LEU A 1 219 ? 0.489 4.470 -3.227 1.00 96.81 219 LEU A O 1
ATOM 1705 N N . LEU A 1 220 ? 2.381 5.676 -3.274 1.00 98.06 220 LEU A N 1
ATOM 1706 C CA . LEU A 1 220 ? 2.761 5.242 -4.622 1.00 98.06 220 LEU A CA 1
ATOM 1707 C C . LEU A 1 220 ? 3.075 3.745 -4.675 1.00 98.06 220 LEU A C 1
ATOM 1709 O O . LEU A 1 220 ? 2.712 3.103 -5.660 1.00 98.06 220 LEU A O 1
ATOM 1713 N N . ALA A 1 221 ? 3.706 3.185 -3.640 1.00 98.44 221 ALA A N 1
ATOM 1714 C CA . ALA A 1 221 ? 3.958 1.753 -3.524 1.00 98.44 221 ALA A CA 1
ATOM 1715 C C . ALA A 1 221 ? 2.644 0.968 -3.533 1.00 98.44 221 ALA A C 1
ATOM 1717 O O . ALA A 1 221 ? 2.476 0.046 -4.332 1.00 98.44 221 ALA A O 1
ATOM 1718 N N . LEU A 1 222 ? 1.683 1.403 -2.716 1.00 97.94 222 LEU A N 1
ATOM 1719 C CA . LEU A 1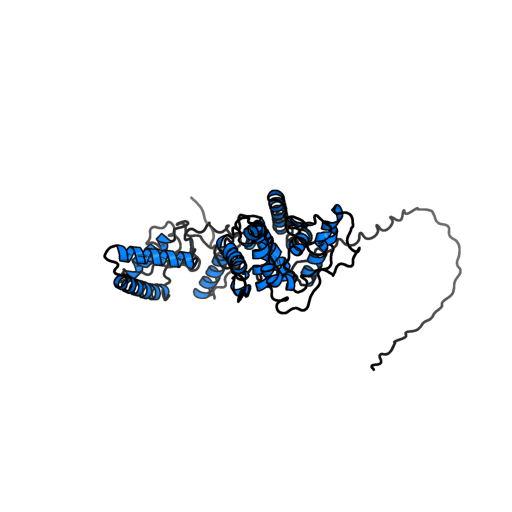 222 ? 0.383 0.759 -2.618 1.00 97.94 222 LEU A CA 1
ATOM 1720 C C . LEU A 1 222 ? -0.409 0.852 -3.931 1.00 97.94 222 LEU A C 1
ATOM 1722 O O . LEU A 1 222 ? -0.867 -0.172 -4.434 1.00 97.94 222 LEU A O 1
ATOM 1726 N N . ILE A 1 223 ? -0.489 2.039 -4.545 1.00 97.69 223 ILE A N 1
ATOM 1727 C CA . ILE A 1 223 ? -1.129 2.234 -5.859 1.00 97.69 223 ILE A CA 1
ATOM 1728 C C . ILE A 1 223 ? -0.463 1.348 -6.921 1.00 97.69 223 ILE A C 1
ATOM 1730 O O . ILE A 1 223 ? -1.149 0.644 -7.658 1.00 97.69 223 ILE A O 1
ATOM 1734 N N . SER A 1 224 ? 0.871 1.331 -6.968 1.00 98.31 224 SER A N 1
ATOM 1735 C CA . SER A 1 224 ? 1.637 0.490 -7.896 1.00 98.31 224 SER A CA 1
ATOM 1736 C C . SER A 1 224 ? 1.319 -0.991 -7.712 1.00 98.31 224 SER A C 1
ATOM 1738 O O . SER A 1 224 ? 1.152 -1.712 -8.691 1.00 98.31 224 SER A O 1
ATOM 1740 N N . SER A 1 225 ? 1.194 -1.446 -6.465 1.00 98.06 225 SER A N 1
ATOM 1741 C CA . SER A 1 225 ? 0.886 -2.838 -6.147 1.00 98.06 225 SER A CA 1
ATOM 1742 C C . SER A 1 225 ? -0.525 -3.251 -6.592 1.00 98.06 225 SER A C 1
ATOM 1744 O O . SER A 1 225 ? -0.691 -4.342 -7.135 1.00 98.06 225 SER A O 1
ATOM 1746 N N . VAL A 1 226 ? -1.512 -2.354 -6.473 1.00 97.31 226 VAL A N 1
ATOM 1747 C CA . VAL A 1 226 ? -2.885 -2.555 -6.970 1.00 97.31 226 VAL A CA 1
ATOM 1748 C C . VAL A 1 226 ? -2.904 -2.634 -8.496 1.00 97.31 226 VAL A C 1
ATOM 1750 O O . VAL A 1 226 ? -3.552 -3.509 -9.067 1.00 97.31 226 VAL A O 1
ATOM 1753 N N . ILE A 1 227 ? -2.145 -1.769 -9.174 1.00 97.69 227 ILE A N 1
ATOM 1754 C CA . ILE A 1 227 ? -2.022 -1.813 -10.636 1.00 97.69 227 ILE A CA 1
ATOM 1755 C C . ILE A 1 227 ? -1.337 -3.119 -11.081 1.00 97.69 227 ILE A C 1
ATOM 1757 O O . ILE A 1 227 ? -1.824 -3.792 -11.990 1.00 97.69 227 ILE A O 1
ATOM 1761 N N . CYS A 1 228 ? -0.254 -3.522 -10.410 1.00 97.44 228 CYS A N 1
ATOM 1762 C CA . CYS A 1 228 ? 0.420 -4.804 -10.631 1.00 97.44 228 CYS A CA 1
ATOM 1763 C C . CYS A 1 228 ? -0.527 -5.996 -10.450 1.00 97.44 228 CYS A C 1
ATOM 1765 O O . CYS A 1 228 ? -0.510 -6.915 -11.267 1.00 97.44 228 CYS A O 1
ATOM 1767 N N . ALA A 1 229 ? -1.368 -5.970 -9.416 1.00 96.69 229 ALA A N 1
ATOM 1768 C CA . ALA A 1 229 ? -2.365 -6.999 -9.157 1.00 96.69 229 ALA A CA 1
ATOM 1769 C C . ALA A 1 229 ? -3.397 -7.110 -10.297 1.00 96.69 229 ALA A C 1
ATOM 1771 O O . ALA A 1 229 ? -3.730 -8.220 -10.710 1.00 96.69 229 ALA A O 1
ATOM 1772 N N . GLY A 1 230 ? -3.835 -5.981 -10.868 1.00 96.06 230 GLY A N 1
ATOM 1773 C CA . GLY A 1 230 ? -4.711 -5.963 -12.046 1.00 96.06 230 GLY A CA 1
ATOM 1774 C C . GLY A 1 230 ? -4.039 -6.453 -13.337 1.00 96.06 230 GLY A C 1
ATOM 1775 O O . GLY A 1 230 ? -4.716 -6.933 -14.247 1.00 96.06 230 GLY A O 1
ATOM 1776 N N . LEU A 1 231 ? -2.707 -6.346 -13.435 1.00 96.56 231 LEU A N 1
ATOM 1777 C CA . LEU A 1 231 ? -1.942 -6.794 -14.603 1.00 96.56 231 LEU A CA 1
ATOM 1778 C C . LEU A 1 231 ? -1.702 -8.304 -14.620 1.00 96.56 231 LEU A C 1
ATOM 1780 O O . LEU A 1 231 ? -1.263 -8.823 -15.645 1.00 96.56 231 LEU A O 1
ATOM 1784 N N . LEU A 1 232 ? -1.955 -9.031 -13.531 1.00 95.50 232 LEU A N 1
ATOM 1785 C CA . LEU A 1 232 ? -1.654 -10.459 -13.463 1.00 95.50 232 LEU A CA 1
ATOM 1786 C C . LEU A 1 232 ? -2.429 -11.276 -14.516 1.00 95.50 232 LEU A C 1
ATOM 1788 O O . LEU A 1 232 ? -3.594 -10.994 -14.787 1.00 95.50 232 LEU A O 1
ATOM 1792 N N . PRO A 1 233 ? -1.804 -12.310 -15.118 1.00 94.50 233 PRO A N 1
ATOM 1793 C CA . PRO A 1 233 ? -0.421 -12.772 -14.925 1.00 94.50 233 PRO A CA 1
ATOM 1794 C C . PRO A 1 233 ? 0.613 -12.056 -15.826 1.00 94.50 233 PRO A C 1
ATOM 1796 O O . PRO A 1 233 ? 1.737 -12.537 -15.986 1.00 94.50 233 PRO A O 1
ATOM 1799 N N . ARG A 1 234 ? 0.256 -10.934 -16.465 1.00 95.50 234 ARG A N 1
ATOM 1800 C CA . ARG A 1 234 ? 1.068 -10.195 -17.448 1.00 95.50 234 ARG A CA 1
ATOM 1801 C C . ARG A 1 234 ? 2.062 -9.220 -16.802 1.00 95.50 234 ARG A C 1
ATOM 1803 O O . ARG A 1 234 ? 2.135 -8.064 -17.193 1.00 95.50 234 ARG A O 1
ATOM 1810 N N . LEU A 1 235 ? 2.839 -9.659 -15.811 1.00 94.12 235 LEU A N 1
ATOM 1811 C CA . LEU A 1 235 ? 3.778 -8.773 -15.101 1.00 94.12 235 LEU A CA 1
ATOM 1812 C C . LEU A 1 235 ? 5.197 -8.737 -15.700 1.00 94.12 235 LEU A C 1
ATOM 1814 O O . LEU A 1 235 ? 6.055 -7.988 -15.237 1.00 94.12 235 LEU A O 1
ATOM 1818 N N . PHE A 1 236 ? 5.475 -9.558 -16.713 1.00 93.88 236 PHE A N 1
ATOM 1819 C CA . PHE A 1 236 ? 6.813 -9.704 -17.287 1.00 93.88 236 PHE A CA 1
ATOM 1820 C C . PHE A 1 236 ? 7.000 -8.808 -18.514 1.00 93.88 236 PHE A C 1
ATOM 1822 O O . PHE A 1 236 ? 6.046 -8.295 -19.092 1.00 93.88 236 PHE A O 1
ATOM 1829 N N . HIS A 1 237 ? 8.243 -8.639 -18.951 1.00 91.00 237 HIS A N 1
ATOM 1830 C CA . HIS A 1 237 ? 8.572 -8.024 -20.237 1.00 91.00 237 HIS A CA 1
ATOM 1831 C C . HIS A 1 237 ? 9.001 -9.094 -21.249 1.00 91.00 237 HIS A C 1
ATOM 1833 O O . HIS A 1 237 ? 9.396 -10.204 -20.870 1.00 91.00 237 HIS A O 1
ATOM 1839 N N . THR A 1 238 ? 8.935 -8.752 -22.534 1.00 89.12 238 THR A N 1
ATOM 1840 C CA . THR A 1 238 ? 9.538 -9.546 -23.609 1.00 89.12 238 THR A CA 1
ATOM 1841 C C . THR A 1 238 ? 11.041 -9.699 -23.376 1.00 89.12 238 THR A C 1
ATOM 1843 O O . THR A 1 238 ? 11.704 -8.783 -22.883 1.00 89.12 238 THR A O 1
ATOM 1846 N N . GLN A 1 239 ? 11.590 -10.879 -23.676 1.00 87.12 239 GLN A N 1
ATOM 1847 C CA . GLN A 1 239 ? 13.034 -11.090 -23.582 1.00 87.12 239 GLN A CA 1
ATOM 1848 C C . GLN A 1 239 ? 13.750 -10.142 -24.545 1.00 87.12 239 GLN A C 1
ATOM 1850 O O . GLN A 1 239 ? 13.342 -9.996 -25.697 1.00 87.12 239 GLN A O 1
ATOM 1855 N N . PHE A 1 240 ? 14.810 -9.496 -24.066 1.00 88.62 240 PHE A N 1
ATOM 1856 C CA . PHE A 1 240 ? 15.609 -8.611 -24.899 1.00 88.62 240 PHE A CA 1
ATOM 1857 C C . PHE A 1 240 ? 16.478 -9.442 -25.836 1.00 88.62 240 PHE A C 1
ATOM 1859 O O . PHE A 1 240 ? 17.272 -10.269 -25.387 1.00 88.62 240 PHE A O 1
ATOM 1866 N N . VAL A 1 241 ? 16.350 -9.198 -27.137 1.00 86.00 241 VAL A N 1
ATOM 1867 C CA . VAL A 1 241 ? 17.322 -9.688 -28.113 1.00 86.00 241 VAL A CA 1
ATOM 1868 C C . VAL A 1 241 ? 18.500 -8.719 -28.091 1.00 86.00 241 VAL A C 1
ATOM 1870 O O . VAL A 1 241 ? 18.320 -7.504 -27.991 1.00 86.00 241 VAL A O 1
ATOM 1873 N N . ARG A 1 242 ? 19.734 -9.225 -28.136 1.00 81.25 242 ARG A N 1
ATOM 1874 C CA . ARG A 1 242 ? 20.923 -8.361 -28.133 1.00 81.25 242 ARG A CA 1
ATOM 1875 C C . ARG A 1 242 ? 20.826 -7.347 -29.283 1.00 81.25 242 ARG A C 1
ATOM 1877 O O . ARG A 1 242 ? 20.638 -7.741 -30.426 1.00 81.25 242 ARG A O 1
ATOM 1884 N N . GLY A 1 243 ? 20.941 -6.056 -28.965 1.00 84.06 243 GLY A N 1
ATOM 1885 C CA . GLY A 1 243 ? 20.800 -4.960 -29.934 1.00 84.06 243 GLY A CA 1
ATOM 1886 C C . GLY A 1 243 ? 19.366 -4.466 -30.171 1.00 84.06 243 GLY A C 1
ATOM 1887 O O . GLY A 1 243 ? 19.185 -3.529 -30.939 1.00 84.06 243 GLY A O 1
ATOM 1888 N N . SER A 1 244 ? 18.348 -5.040 -29.514 1.00 89.88 244 SER A N 1
ATOM 1889 C CA . SER A 1 244 ? 16.949 -4.604 -29.671 1.00 89.88 244 SER A CA 1
ATOM 1890 C C . SER A 1 244 ? 16.571 -3.386 -28.823 1.00 89.88 244 SER A C 1
ATOM 1892 O O . SER A 1 244 ? 15.485 -2.836 -28.994 1.00 89.88 244 SER A O 1
ATOM 1894 N N . TYR A 1 245 ? 17.413 -3.005 -27.863 1.00 92.62 245 TYR A N 1
ATOM 1895 C CA . TYR A 1 245 ? 17.231 -1.811 -27.041 1.00 92.62 245 TYR A CA 1
ATOM 1896 C C . TYR A 1 245 ? 18.075 -0.652 -27.598 1.00 92.62 245 TYR A C 1
ATOM 1898 O O . TYR A 1 245 ? 19.082 -0.904 -28.264 1.00 92.62 245 TYR A O 1
ATOM 1906 N N . PRO A 1 246 ? 17.680 0.613 -27.357 1.00 94.69 246 PRO A N 1
ATOM 1907 C CA . PRO A 1 246 ? 18.424 1.773 -27.841 1.00 94.69 246 PRO A CA 1
ATOM 1908 C C . PRO A 1 246 ? 19.887 1.756 -27.378 1.00 94.69 246 PRO A C 1
ATOM 1910 O O . PRO A 1 246 ? 20.204 1.178 -26.345 1.00 94.69 246 PRO A O 1
ATOM 1913 N N . THR A 1 247 ? 20.780 2.412 -28.114 1.00 94.00 247 THR A N 1
ATOM 1914 C CA . THR A 1 247 ? 22.158 2.675 -27.658 1.00 94.00 247 THR A CA 1
ATOM 1915 C C . THR A 1 247 ? 22.259 3.962 -26.842 1.00 94.00 247 THR A C 1
ATOM 1917 O O . THR A 1 247 ? 23.115 4.076 -25.970 1.00 94.00 247 THR A O 1
ATOM 1920 N N . ASP A 1 248 ? 21.367 4.916 -27.108 1.00 95.25 248 ASP A N 1
ATOM 1921 C CA . ASP A 1 248 ? 21.260 6.182 -26.389 1.00 95.25 248 ASP A CA 1
ATOM 1922 C C . ASP A 1 248 ? 20.461 6.011 -25.087 1.00 95.25 248 ASP A C 1
ATOM 1924 O O . ASP A 1 248 ? 19.284 5.626 -25.109 1.00 95.25 248 ASP A O 1
ATOM 1928 N N . SER A 1 249 ? 21.100 6.332 -23.958 1.00 94.94 249 SER A N 1
ATOM 1929 C CA . SER A 1 249 ? 20.511 6.234 -22.621 1.00 94.94 249 SER A CA 1
ATOM 1930 C C . SER A 1 249 ? 19.301 7.148 -22.434 1.00 94.94 249 SER A C 1
ATOM 1932 O O . SER A 1 249 ? 18.375 6.778 -21.708 1.00 94.94 249 SER A O 1
ATOM 1934 N N . SER A 1 250 ? 19.228 8.274 -23.155 1.00 95.94 250 SER A N 1
ATOM 1935 C CA . SER A 1 250 ? 18.085 9.197 -23.099 1.00 95.94 250 SER A CA 1
ATOM 1936 C C . SER A 1 250 ? 16.767 8.527 -23.526 1.00 95.94 250 SER A C 1
ATOM 1938 O O . SER A 1 250 ? 15.677 8.910 -23.093 1.00 95.94 250 SER A O 1
ATOM 1940 N N . ARG A 1 251 ? 16.857 7.459 -24.332 1.00 96.81 251 ARG A N 1
ATOM 1941 C CA . ARG A 1 251 ? 15.713 6.712 -24.873 1.00 96.81 251 ARG A CA 1
ATOM 1942 C C . ARG A 1 251 ? 15.331 5.491 -24.041 1.00 96.81 251 ARG A C 1
ATOM 1944 O O . ARG A 1 251 ? 14.320 4.856 -24.338 1.00 96.81 251 ARG A O 1
ATOM 1951 N N . TYR A 1 252 ? 16.093 5.132 -23.007 1.00 97.31 252 TYR A N 1
ATOM 1952 C CA . TYR A 1 252 ? 15.832 3.911 -22.235 1.00 97.31 252 TYR A CA 1
ATOM 1953 C C . TYR A 1 252 ? 14.489 3.961 -21.508 1.00 97.31 252 TYR A C 1
ATOM 1955 O O . TYR A 1 252 ? 13.734 2.992 -21.553 1.00 97.31 252 TYR A O 1
ATOM 1963 N N . ALA A 1 253 ? 14.157 5.085 -20.869 1.00 95.75 253 ALA A N 1
ATOM 1964 C CA . ALA A 1 253 ? 12.912 5.212 -20.116 1.00 95.75 253 ALA A CA 1
ATOM 1965 C C . ALA A 1 253 ? 11.679 5.088 -21.027 1.00 95.75 253 ALA A C 1
ATOM 1967 O O . ALA A 1 253 ? 10.751 4.336 -20.722 1.00 95.75 253 ALA A O 1
ATOM 1968 N N . SER A 1 254 ? 11.684 5.776 -22.174 1.00 95.38 254 SER A N 1
ATOM 1969 C CA . SER A 1 254 ? 10.593 5.689 -23.150 1.00 95.38 254 SER A CA 1
ATOM 1970 C C . SER A 1 254 ? 10.512 4.301 -23.786 1.00 95.38 254 SER A C 1
ATOM 1972 O O . SER A 1 254 ? 9.411 3.782 -23.959 1.00 95.38 254 SER A O 1
ATOM 1974 N N . PHE A 1 255 ? 11.646 3.651 -24.057 1.00 96.50 255 PHE A N 1
ATOM 1975 C CA . PHE A 1 255 ? 11.680 2.269 -24.531 1.00 96.50 255 PHE A CA 1
ATOM 1976 C C . PHE A 1 255 ? 11.038 1.304 -23.523 1.00 96.50 255 PHE A C 1
ATOM 1978 O O . PHE A 1 255 ? 10.104 0.593 -23.882 1.00 96.50 255 PHE A O 1
ATOM 1985 N N . ILE A 1 256 ? 11.453 1.335 -22.249 1.00 96.38 256 ILE A N 1
ATOM 1986 C CA . ILE A 1 256 ? 10.915 0.461 -21.188 1.00 96.38 256 ILE A CA 1
ATOM 1987 C C . ILE A 1 256 ? 9.397 0.626 -21.025 1.00 96.38 256 ILE A C 1
ATOM 1989 O O . ILE A 1 256 ? 8.677 -0.365 -20.875 1.00 96.38 256 ILE A O 1
ATOM 1993 N N . ARG A 1 257 ? 8.891 1.865 -21.083 1.00 93.81 257 ARG A N 1
ATOM 1994 C CA . ARG A 1 257 ? 7.452 2.163 -20.961 1.00 93.81 257 ARG A CA 1
ATOM 1995 C C . ARG A 1 257 ? 6.608 1.632 -22.121 1.00 93.81 257 ARG A C 1
ATOM 1997 O O . ARG A 1 257 ? 5.413 1.420 -21.938 1.00 93.81 257 ARG A O 1
ATOM 2004 N N . ASN A 1 258 ? 7.215 1.417 -23.286 1.00 94.25 258 ASN A N 1
ATOM 2005 C CA . ASN A 1 258 ? 6.541 0.908 -24.480 1.00 94.25 258 ASN A CA 1
ATOM 2006 C C . ASN A 1 258 ? 6.705 -0.605 -24.681 1.00 94.25 258 ASN A C 1
ATOM 2008 O O . ASN A 1 258 ? 6.128 -1.149 -25.619 1.00 94.25 258 ASN A O 1
ATOM 2012 N N . LEU A 1 259 ? 7.459 -1.295 -23.818 1.00 95.38 259 LEU A N 1
ATOM 2013 C CA . LEU A 1 259 ? 7.566 -2.752 -23.873 1.00 95.38 259 LEU A CA 1
ATOM 2014 C C . LEU A 1 259 ? 6.210 -3.414 -23.629 1.00 95.38 259 LEU A C 1
ATOM 2016 O O . LEU A 1 259 ? 5.404 -2.955 -22.815 1.00 95.38 259 LEU A O 1
ATOM 2020 N N . ASP A 1 260 ? 5.996 -4.567 -24.248 1.00 95.75 260 ASP A N 1
ATOM 2021 C CA . ASP A 1 260 ? 4.813 -5.364 -23.960 1.00 95.75 260 ASP A CA 1
ATOM 2022 C C . ASP A 1 260 ? 4.855 -5.937 -22.539 1.00 95.75 260 ASP A C 1
ATOM 2024 O O . ASP A 1 260 ? 5.908 -6.233 -21.959 1.00 95.75 260 ASP A O 1
ATOM 2028 N N . TRP A 1 261 ? 3.670 -6.079 -21.960 1.00 96.12 261 TRP A N 1
ATOM 2029 C CA . TRP A 1 261 ? 3.444 -6.786 -20.707 1.00 96.12 261 TRP A CA 1
ATOM 2030 C C . TRP A 1 261 ? 3.054 -8.223 -21.041 1.00 96.12 261 TRP A C 1
ATOM 2032 O O . TRP A 1 261 ? 2.011 -8.485 -21.640 1.00 96.12 261 TRP A O 1
ATOM 2042 N N . THR A 1 262 ? 3.922 -9.164 -20.690 1.00 96.00 262 THR A N 1
ATOM 2043 C CA . THR A 1 262 ? 3.817 -10.574 -21.075 1.00 96.00 262 THR A CA 1
ATOM 2044 C C . THR A 1 262 ? 3.532 -11.446 -19.866 1.00 96.00 262 THR A C 1
ATOM 2046 O O . THR A 1 262 ? 3.884 -11.111 -18.732 1.00 96.00 262 THR A O 1
ATOM 2049 N N . SER A 1 263 ? 2.877 -12.579 -20.108 1.00 93.88 263 SER A N 1
ATOM 2050 C CA . SER A 1 263 ? 2.627 -13.582 -19.075 1.00 93.88 263 SER A CA 1
ATOM 2051 C C . SER A 1 263 ? 3.707 -14.659 -19.081 1.00 93.88 263 SER A C 1
ATOM 2053 O O . SER A 1 263 ? 4.282 -14.980 -20.121 1.00 93.88 263 SER A O 1
ATOM 2055 N N . LYS A 1 264 ? 3.972 -15.239 -17.911 1.00 91.19 264 LYS A N 1
ATOM 2056 C CA . LYS A 1 264 ? 4.722 -16.491 -17.788 1.00 91.19 264 LYS A CA 1
ATOM 2057 C C . LYS A 1 264 ? 3.914 -17.439 -16.921 1.00 91.19 264 LYS A C 1
ATOM 2059 O O . LYS A 1 264 ? 3.491 -17.061 -15.833 1.00 91.19 264 LYS A O 1
ATOM 2064 N N . SER A 1 265 ? 3.731 -18.672 -17.385 1.00 87.44 265 SER A N 1
ATOM 2065 C CA . SER A 1 265 ? 3.067 -19.703 -16.590 1.00 87.44 265 SER A CA 1
ATOM 2066 C C . SER A 1 265 ? 3.969 -20.101 -15.421 1.00 87.44 265 SER A C 1
ATOM 2068 O O . SER A 1 265 ? 4.988 -20.773 -15.593 1.00 87.44 265 SER A O 1
ATOM 2070 N N . ARG A 1 266 ? 3.640 -19.612 -14.223 1.00 85.56 266 ARG A N 1
ATOM 2071 C CA . ARG A 1 266 ? 4.323 -19.936 -12.965 1.00 85.56 266 ARG A CA 1
ATOM 2072 C C . ARG A 1 266 ? 3.292 -20.087 -11.852 1.00 85.56 266 ARG A C 1
ATOM 2074 O O . ARG A 1 266 ? 2.312 -19.341 -11.798 1.00 85.56 266 ARG A O 1
ATOM 2081 N N . LYS A 1 267 ? 3.527 -21.025 -10.935 1.00 83.62 267 LYS A N 1
ATOM 2082 C CA . LYS A 1 267 ? 2.666 -21.236 -9.764 1.00 83.62 267 LYS A CA 1
ATOM 2083 C C . LYS A 1 267 ? 2.541 -19.934 -8.959 1.00 83.62 267 LYS A C 1
ATOM 2085 O O . LYS A 1 267 ? 3.549 -19.306 -8.644 1.00 83.62 267 LYS A O 1
ATOM 2090 N N . GLY A 1 268 ? 1.308 -19.535 -8.649 1.00 81.38 268 GLY A N 1
ATOM 2091 C CA . GLY A 1 268 ? 1.014 -18.333 -7.859 1.00 81.38 268 GLY A CA 1
ATOM 2092 C C . GLY A 1 268 ? 1.184 -16.998 -8.596 1.00 81.38 268 GLY A C 1
ATOM 2093 O O . GLY A 1 268 ? 1.108 -15.959 -7.955 1.00 81.38 268 GLY A O 1
ATOM 2094 N N . SER A 1 269 ? 1.402 -16.993 -9.917 1.00 86.38 269 SER A N 1
ATOM 2095 C CA . SER A 1 269 ? 1.534 -15.757 -10.718 1.00 86.38 269 SER A CA 1
ATOM 2096 C C . SER A 1 269 ? 0.208 -15.046 -11.024 1.00 86.38 269 SER A C 1
ATOM 2098 O O . SER A 1 269 ? 0.219 -13.961 -11.593 1.00 86.38 269 SER A O 1
ATOM 2100 N N . SER A 1 270 ? -0.927 -15.645 -10.659 1.00 90.62 270 SER A N 1
ATOM 2101 C CA . SER A 1 270 ? -2.274 -15.123 -10.923 1.00 90.62 270 SER A CA 1
ATOM 2102 C C . SER A 1 270 ? -3.016 -14.649 -9.673 1.00 90.62 270 SER A C 1
ATOM 2104 O O . SER A 1 270 ? -4.137 -14.174 -9.796 1.00 90.62 270 SER A O 1
ATOM 2106 N N . GLN A 1 271 ? -2.436 -14.798 -8.477 1.00 93.44 271 GLN A N 1
ATOM 2107 C CA . GLN A 1 271 ? -3.103 -14.441 -7.223 1.00 93.44 271 GLN A CA 1
ATOM 2108 C C . GLN A 1 271 ? -2.829 -12.971 -6.863 1.00 93.44 271 GLN A C 1
ATOM 2110 O O . GLN A 1 271 ? -1.675 -12.644 -6.590 1.00 93.44 271 GLN A O 1
ATOM 2115 N N . PRO A 1 272 ? -3.847 -12.090 -6.809 1.00 95.19 272 PRO A N 1
ATOM 2116 C CA . PRO A 1 272 ? -3.655 -10.657 -6.558 1.00 95.19 272 PRO A CA 1
ATOM 2117 C C . PRO A 1 272 ? -3.066 -10.328 -5.178 1.00 95.19 272 PRO A C 1
ATOM 2119 O O . PRO A 1 272 ? -2.104 -9.566 -5.088 1.00 95.19 272 PRO A O 1
ATOM 2122 N N . ALA A 1 273 ? -3.597 -10.927 -4.105 1.00 95.56 273 ALA A N 1
ATOM 2123 C CA . ALA A 1 273 ? -3.235 -10.566 -2.730 1.00 95.56 273 ALA A CA 1
ATOM 2124 C C . ALA A 1 273 ? -1.730 -10.735 -2.415 1.00 95.56 273 ALA A C 1
ATOM 2126 O O . ALA A 1 273 ? -1.118 -9.773 -1.948 1.00 95.56 273 ALA A O 1
ATOM 2127 N N . PRO A 1 274 ? -1.072 -11.865 -2.762 1.00 95.88 274 PRO A N 1
ATOM 2128 C CA . PRO A 1 274 ? 0.379 -11.995 -2.615 1.00 95.88 274 PRO A CA 1
ATOM 2129 C C . PRO A 1 274 ? 1.183 -10.905 -3.337 1.00 95.88 274 PRO A C 1
ATOM 2131 O O . PRO A 1 274 ? 2.239 -10.504 -2.857 1.00 95.88 274 PRO A O 1
ATOM 2134 N N . PHE A 1 275 ? 0.717 -10.409 -4.485 1.00 96.00 275 PHE A N 1
ATOM 2135 C CA . PHE A 1 275 ? 1.427 -9.353 -5.210 1.00 96.00 275 PHE A CA 1
ATOM 2136 C C . PHE A 1 275 ? 1.293 -7.991 -4.536 1.00 96.00 275 PHE A C 1
ATOM 2138 O O . PHE A 1 275 ? 2.263 -7.234 -4.550 1.00 96.00 275 PHE A O 1
ATOM 2145 N N . ILE A 1 276 ? 0.150 -7.693 -3.913 1.00 98.00 276 ILE A N 1
ATOM 2146 C CA . ILE A 1 276 ? -0.055 -6.424 -3.205 1.00 98.00 276 ILE A CA 1
ATOM 2147 C C . ILE A 1 276 ? 0.959 -6.280 -2.067 1.00 98.00 276 ILE A C 1
ATOM 2149 O O . ILE A 1 276 ? 1.679 -5.280 -2.017 1.00 98.00 276 ILE A O 1
ATOM 2153 N N . VAL A 1 277 ? 1.094 -7.302 -1.212 1.00 98.12 277 VAL A N 1
ATOM 2154 C CA . VAL A 1 277 ? 2.096 -7.296 -0.133 1.00 98.12 277 VAL A CA 1
ATOM 2155 C C . VAL A 1 277 ? 3.523 -7.277 -0.678 1.00 98.12 277 VAL A C 1
ATOM 2157 O O . VAL A 1 277 ? 4.310 -6.424 -0.283 1.00 98.12 277 VAL A O 1
ATOM 2160 N N . MET A 1 278 ? 3.863 -8.150 -1.635 1.00 97.94 278 MET A N 1
ATOM 2161 C CA . MET A 1 278 ? 5.243 -8.271 -2.123 1.00 97.94 278 MET A CA 1
ATOM 2162 C C . MET A 1 278 ? 5.723 -7.001 -2.831 1.00 97.94 278 MET A C 1
ATOM 2164 O O . MET A 1 278 ? 6.847 -6.566 -2.599 1.00 97.94 278 MET A O 1
ATOM 2168 N N . VAL A 1 279 ? 4.893 -6.395 -3.686 1.00 98.38 279 VAL A N 1
ATOM 2169 C CA . VAL A 1 279 ? 5.263 -5.179 -4.428 1.00 98.38 279 VAL A CA 1
ATOM 2170 C C . VAL A 1 279 ? 5.303 -3.969 -3.498 1.00 98.38 279 VAL A C 1
ATOM 2172 O O . VAL A 1 279 ? 6.246 -3.185 -3.580 1.00 98.38 279 VAL A O 1
ATOM 2175 N N . THR A 1 280 ? 4.337 -3.837 -2.582 1.00 98.56 280 THR A N 1
ATOM 2176 C CA . THR A 1 280 ? 4.334 -2.743 -1.599 1.00 98.56 280 THR A CA 1
ATOM 2177 C C . THR A 1 280 ? 5.571 -2.816 -0.709 1.00 98.56 280 THR A C 1
ATOM 2179 O O . THR A 1 280 ? 6.280 -1.818 -0.574 1.00 98.56 280 THR A O 1
ATOM 2182 N N . THR A 1 281 ? 5.887 -4.003 -0.174 1.00 98.56 281 THR A N 1
ATOM 2183 C CA . THR A 1 281 ? 7.093 -4.210 0.633 1.00 98.56 281 THR A CA 1
ATOM 2184 C C . THR A 1 281 ? 8.354 -3.922 -0.168 1.00 98.56 281 THR A C 1
ATOM 2186 O O . THR A 1 281 ? 9.210 -3.185 0.304 1.00 98.56 281 THR A O 1
ATOM 2189 N N . PHE A 1 282 ? 8.453 -4.430 -1.400 1.00 98.25 282 PHE A N 1
ATOM 2190 C CA . PHE A 1 282 ? 9.627 -4.205 -2.240 1.00 98.25 282 PHE A CA 1
ATOM 2191 C C . PHE A 1 282 ? 9.918 -2.718 -2.457 1.00 98.25 282 PHE A C 1
ATOM 2193 O O . PHE A 1 282 ? 11.050 -2.276 -2.278 1.00 98.25 282 PHE A O 1
ATOM 2200 N N . ILE A 1 283 ? 8.894 -1.947 -2.832 1.00 98.56 283 ILE A N 1
ATOM 2201 C CA . ILE A 1 283 ? 9.043 -0.522 -3.128 1.00 98.56 283 ILE A CA 1
ATOM 2202 C C . ILE A 1 283 ? 9.408 0.242 -1.854 1.00 98.56 283 ILE A C 1
ATOM 2204 O O . ILE A 1 283 ? 10.384 0.983 -1.869 1.00 98.56 283 ILE A O 1
ATOM 2208 N N . ILE A 1 284 ? 8.668 0.056 -0.754 1.00 98.56 284 ILE A N 1
ATOM 2209 C CA . ILE A 1 284 ? 8.939 0.787 0.494 1.00 98.56 284 ILE A CA 1
ATOM 2210 C C . ILE A 1 284 ? 10.342 0.455 1.003 1.00 98.56 284 ILE A C 1
ATOM 2212 O O . ILE A 1 284 ? 11.123 1.362 1.268 1.00 98.56 284 ILE A O 1
ATOM 2216 N N . SER A 1 285 ? 10.708 -0.825 1.059 1.00 97.94 285 SER A N 1
ATOM 2217 C CA . SER A 1 285 ? 12.017 -1.235 1.563 1.00 97.94 285 SER A CA 1
ATOM 2218 C C . SER A 1 285 ? 13.186 -0.777 0.676 1.00 97.94 285 SER A C 1
ATOM 2220 O O . SER A 1 285 ? 14.276 -0.534 1.179 1.00 97.94 285 SER A O 1
ATOM 2222 N N . LEU A 1 286 ? 13.011 -0.596 -0.635 1.00 96.75 286 LEU A N 1
ATOM 2223 C CA . LEU A 1 286 ? 14.089 -0.035 -1.464 1.00 96.75 286 LEU A CA 1
ATOM 2224 C C . LEU A 1 286 ? 14.299 1.477 -1.282 1.00 96.75 286 LEU A C 1
ATOM 2226 O O . LEU A 1 286 ? 15.388 1.966 -1.592 1.00 96.75 286 LEU A O 1
ATOM 2230 N N . TYR A 1 287 ? 13.271 2.207 -0.839 1.00 97.94 287 TYR A N 1
ATOM 2231 C CA . TYR A 1 287 ? 13.300 3.669 -0.701 1.00 97.94 287 TYR A CA 1
ATOM 2232 C C . TYR A 1 287 ? 13.538 4.146 0.726 1.00 97.94 287 TYR A C 1
ATOM 2234 O O . TYR A 1 287 ? 14.106 5.222 0.894 1.00 97.94 287 TYR A O 1
ATOM 2242 N N . ASP A 1 288 ? 13.094 3.392 1.732 1.00 97.56 288 ASP A N 1
ATOM 2243 C CA . ASP A 1 288 ? 13.308 3.754 3.130 1.00 97.56 288 ASP A CA 1
ATOM 2244 C C . ASP A 1 288 ? 14.708 3.275 3.565 1.00 97.56 288 ASP A C 1
ATOM 2246 O O . ASP A 1 288 ? 14.942 2.059 3.576 1.00 97.56 288 ASP A O 1
ATOM 2250 N N . PRO A 1 289 ? 15.656 4.184 3.874 1.00 95.75 289 PRO A N 1
ATOM 2251 C CA . PRO A 1 289 ? 17.044 3.822 4.191 1.00 95.75 289 PRO A CA 1
ATOM 2252 C C . PRO A 1 289 ? 17.162 2.936 5.438 1.00 95.75 289 PRO A C 1
ATOM 2254 O O . PRO A 1 289 ? 18.051 2.090 5.513 1.00 95.75 289 PRO A O 1
ATOM 2257 N N . ASP A 1 290 ? 16.218 3.069 6.370 1.00 96.81 290 ASP A N 1
ATOM 2258 C CA . ASP A 1 290 ? 16.180 2.293 7.613 1.00 96.81 290 ASP A CA 1
ATOM 2259 C C . ASP A 1 290 ? 15.631 0.872 7.418 1.00 96.81 290 ASP A C 1
ATOM 2261 O O . ASP A 1 290 ? 15.521 0.100 8.373 1.00 96.81 290 ASP A O 1
ATOM 2265 N N . SER A 1 291 ? 15.222 0.510 6.198 1.00 97.31 291 SER A N 1
ATOM 2266 C CA . SER A 1 291 ? 14.676 -0.817 5.961 1.00 97.31 291 SER A CA 1
ATOM 2267 C C . SER A 1 291 ? 15.782 -1.883 5.909 1.00 97.31 291 SER A C 1
ATOM 2269 O O . SER A 1 291 ? 16.873 -1.630 5.387 1.00 97.31 291 SER A O 1
ATOM 2271 N N . PRO A 1 292 ? 15.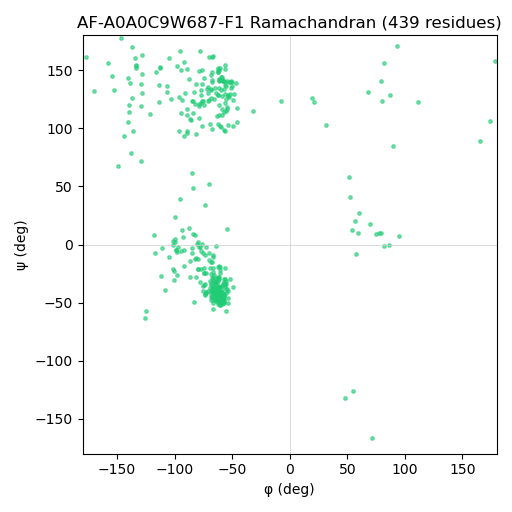481 -3.134 6.302 1.00 95.94 292 PRO A N 1
ATOM 2272 C CA . PRO A 1 292 ? 16.437 -4.236 6.204 1.00 95.94 292 PRO A CA 1
ATOM 2273 C C . PRO A 1 292 ? 17.005 -4.468 4.794 1.00 95.94 292 PRO A C 1
ATOM 2275 O O . PRO A 1 292 ? 18.157 -4.884 4.661 1.00 95.94 292 PRO A O 1
ATOM 2278 N N . LEU A 1 293 ? 16.235 -4.193 3.728 1.00 94.50 293 LEU A N 1
ATOM 2279 C CA . LEU A 1 293 ? 16.745 -4.319 2.354 1.00 94.50 293 LEU A CA 1
ATOM 2280 C C . LEU A 1 293 ? 17.715 -3.195 2.000 1.00 94.50 293 LEU A C 1
ATOM 2282 O O . LEU A 1 293 ? 18.746 -3.462 1.383 1.00 94.50 293 LEU A O 1
ATOM 2286 N N . ALA A 1 294 ? 17.391 -1.956 2.373 1.00 94.38 294 ALA A N 1
ATOM 2287 C CA . ALA A 1 294 ? 18.246 -0.806 2.108 1.00 94.38 294 ALA A CA 1
ATOM 2288 C C . ALA A 1 294 ? 19.566 -0.920 2.880 1.00 94.38 294 ALA A C 1
ATOM 2290 O O . ALA A 1 294 ? 20.631 -0.815 2.273 1.00 94.38 294 ALA A O 1
ATOM 2291 N N . SER A 1 295 ? 19.506 -1.272 4.168 1.00 93.56 295 SER A N 1
ATOM 2292 C CA . SER A 1 295 ? 20.704 -1.497 4.981 1.00 93.56 295 SER A CA 1
ATOM 2293 C C . SER A 1 295 ? 21.600 -2.593 4.392 1.00 93.56 295 SER A C 1
ATOM 2295 O O . SER A 1 295 ? 22.813 -2.420 4.302 1.00 93.56 295 SER A O 1
ATOM 2297 N N . ARG A 1 296 ? 21.025 -3.708 3.916 1.00 92.44 296 ARG A N 1
ATOM 2298 C CA . ARG A 1 296 ? 21.808 -4.795 3.300 1.00 92.44 296 ARG A CA 1
ATOM 2299 C C . ARG A 1 296 ? 22.457 -4.384 1.975 1.00 92.44 296 ARG A C 1
ATOM 2301 O O . ARG A 1 296 ? 23.576 -4.805 1.688 1.00 92.44 296 ARG A O 1
ATOM 2308 N N . LEU A 1 297 ? 21.779 -3.555 1.179 1.00 91.38 297 LEU A N 1
ATOM 2309 C CA . LEU A 1 297 ? 22.347 -2.985 -0.046 1.00 91.38 297 LEU A CA 1
ATOM 2310 C C . LEU A 1 297 ? 23.549 -2.074 0.238 1.00 91.38 297 LEU A C 1
ATOM 2312 O O . LEU A 1 297 ? 24.478 -2.043 -0.566 1.00 91.38 297 LEU A O 1
ATOM 2316 N N . GLU A 1 298 ? 23.536 -1.353 1.359 1.00 89.38 298 GLU A N 1
ATOM 2317 C CA . GLU A 1 298 ? 24.596 -0.415 1.751 1.00 89.38 298 GLU A CA 1
ATOM 2318 C C . GLU A 1 298 ? 25.807 -1.103 2.398 1.00 89.38 298 GLU A C 1
ATOM 2320 O O . GLU A 1 298 ? 26.933 -0.637 2.242 1.00 89.38 298 GLU A O 1
ATOM 2325 N N . GLN A 1 299 ? 25.618 -2.253 3.051 1.00 85.38 299 GLN A N 1
ATOM 2326 C CA . GLN A 1 299 ? 26.665 -3.005 3.765 1.00 85.38 299 GLN A CA 1
ATOM 2327 C C . GLN A 1 299 ? 27.680 -3.748 2.857 1.00 85.38 299 GLN A C 1
ATOM 2329 O O . GLN A 1 299 ? 28.176 -4.812 3.219 1.00 85.38 299 GLN A O 1
ATOM 2334 N N . ASN A 1 300 ? 28.027 -3.212 1.680 1.00 57.75 300 ASN A N 1
ATOM 2335 C CA . ASN A 1 300 ? 29.046 -3.712 0.731 1.00 57.75 300 ASN A CA 1
ATOM 2336 C C . ASN A 1 300 ? 28.893 -5.150 0.190 1.00 57.75 300 ASN A C 1
ATOM 2338 O O . ASN A 1 300 ? 29.601 -5.509 -0.749 1.00 57.75 300 ASN A O 1
ATOM 2342 N N . THR A 1 301 ? 27.964 -5.968 0.692 1.00 62.88 301 THR A N 1
ATOM 2343 C CA . THR A 1 301 ? 27.616 -7.238 0.032 1.00 62.88 301 THR A CA 1
ATOM 2344 C C . THR A 1 301 ? 26.772 -6.979 -1.211 1.00 62.88 301 THR A C 1
ATOM 2346 O O . THR A 1 301 ? 26.899 -7.701 -2.198 1.00 62.88 301 THR A O 1
ATOM 2349 N N . GLY A 1 302 ? 25.908 -5.949 -1.180 1.00 67.88 302 GLY A N 1
ATOM 2350 C CA . GLY A 1 302 ? 24.945 -5.652 -2.248 1.00 67.88 302 GLY A CA 1
ATOM 2351 C C . GLY A 1 302 ? 24.047 -6.847 -2.594 1.00 67.88 302 GLY A C 1
ATOM 2352 O O . GLY A 1 302 ? 23.393 -6.851 -3.640 1.00 67.88 302 GLY A O 1
ATOM 2353 N N . ASP A 1 303 ? 24.061 -7.880 -1.747 1.00 82.62 303 ASP A N 1
ATOM 2354 C CA . ASP A 1 303 ? 23.588 -9.202 -2.096 1.00 82.62 303 ASP A CA 1
ATOM 2355 C C . ASP A 1 303 ? 22.145 -9.369 -1.637 1.00 82.62 303 ASP A C 1
ATOM 2357 O O . ASP A 1 303 ? 21.839 -9.667 -0.477 1.00 82.62 303 ASP A O 1
ATOM 2361 N N . LEU A 1 304 ? 21.254 -9.165 -2.601 1.00 90.50 304 LEU A N 1
ATOM 2362 C CA . LEU A 1 304 ? 19.829 -9.432 -2.492 1.00 90.50 304 LEU A CA 1
ATOM 2363 C C . LEU A 1 304 ? 19.452 -10.769 -3.148 1.00 90.50 304 LEU A C 1
ATOM 2365 O O . LEU A 1 304 ? 18.305 -10.943 -3.556 1.00 90.50 304 LEU A O 1
ATOM 2369 N N . THR A 1 305 ? 20.387 -11.718 -3.279 1.00 90.56 305 THR A N 1
ATOM 2370 C CA . THR A 1 305 ? 20.143 -13.006 -3.950 1.00 90.56 305 THR A CA 1
ATOM 2371 C C . THR A 1 305 ? 18.934 -13.728 -3.367 1.00 90.56 305 THR A C 1
ATOM 2373 O O . THR A 1 305 ? 18.056 -14.126 -4.126 1.00 90.56 305 THR A O 1
ATOM 2376 N N . ASN A 1 306 ? 18.794 -13.822 -2.039 1.00 92.00 306 ASN A N 1
ATOM 2377 C CA . ASN A 1 306 ? 17.627 -14.485 -1.436 1.00 92.00 306 ASN A CA 1
ATOM 2378 C C . ASN A 1 306 ? 16.306 -13.762 -1.720 1.00 92.00 306 ASN A C 1
ATOM 2380 O O . ASN A 1 306 ? 15.315 -14.408 -2.069 1.00 92.00 306 ASN A O 1
ATOM 2384 N N . TRP A 1 307 ? 16.299 -12.427 -1.669 1.00 93.88 307 TRP A N 1
ATOM 2385 C CA . TRP A 1 307 ? 15.144 -11.637 -2.089 1.00 93.88 307 TRP A CA 1
ATOM 2386 C C . TRP A 1 307 ? 14.783 -11.908 -3.558 1.00 93.88 307 TRP A C 1
ATOM 2388 O O . TRP A 1 307 ? 13.639 -12.235 -3.884 1.00 93.88 307 TRP A O 1
ATOM 2398 N N . PHE A 1 308 ? 15.755 -11.828 -4.468 1.00 93.31 308 PHE A N 1
ATOM 2399 C CA . PHE A 1 308 ? 15.510 -12.030 -5.892 1.00 93.31 308 PHE A CA 1
ATOM 2400 C C . PHE A 1 308 ? 15.155 -13.476 -6.239 1.00 93.31 308 PHE A C 1
ATOM 2402 O O . PHE A 1 308 ? 14.294 -13.670 -7.096 1.00 93.31 308 PHE A O 1
ATOM 2409 N N . ASN A 1 309 ? 15.715 -14.477 -5.562 1.00 92.38 309 ASN A N 1
ATOM 2410 C CA . ASN A 1 309 ? 15.331 -15.881 -5.720 1.00 92.38 309 ASN A CA 1
ATOM 2411 C C . ASN A 1 309 ? 13.856 -16.088 -5.355 1.00 92.38 309 ASN A C 1
ATOM 2413 O O . ASN A 1 309 ? 13.125 -16.784 -6.063 1.00 92.38 309 ASN A O 1
ATOM 2417 N N . LYS A 1 310 ? 13.385 -15.416 -4.299 1.00 91.81 310 LYS A N 1
ATOM 2418 C CA . LYS A 1 310 ? 11.986 -15.469 -3.865 1.00 91.81 310 LYS A CA 1
ATOM 2419 C C . LYS A 1 310 ? 11.025 -14.745 -4.816 1.00 91.81 310 LYS A C 1
ATOM 2421 O O . LYS A 1 310 ? 9.903 -15.218 -5.042 1.00 91.81 310 LYS A O 1
ATOM 2426 N N . HIS A 1 311 ? 11.432 -13.593 -5.347 1.00 94.38 311 HIS A N 1
ATOM 2427 C CA . HIS A 1 311 ? 10.514 -12.624 -5.958 1.00 94.38 311 HIS A CA 1
ATOM 2428 C C . HIS A 1 311 ? 10.659 -12.462 -7.481 1.00 94.38 311 HIS A C 1
ATOM 2430 O O . HIS A 1 311 ? 9.663 -12.212 -8.166 1.00 94.38 311 HIS A O 1
ATOM 2436 N N . SER A 1 312 ? 11.835 -12.714 -8.061 1.00 92.75 312 SER A N 1
ATOM 2437 C CA . SER A 1 312 ? 12.074 -12.508 -9.502 1.00 92.75 312 SER A CA 1
ATOM 2438 C C . SER A 1 312 ? 11.289 -13.478 -10.382 1.00 92.75 312 SER A C 1
ATOM 2440 O O . SER A 1 312 ? 10.881 -13.116 -11.486 1.00 92.75 312 SER A O 1
ATOM 2442 N N . ALA A 1 313 ? 10.991 -14.686 -9.887 1.00 90.88 313 ALA A N 1
ATOM 2443 C CA . ALA A 1 313 ? 10.115 -15.637 -10.576 1.00 90.88 313 ALA A CA 1
ATOM 2444 C C . ALA A 1 313 ? 8.683 -15.100 -10.778 1.00 90.88 313 ALA A C 1
ATOM 2446 O O . ALA A 1 313 ? 7.963 -15.599 -11.642 1.00 90.88 313 ALA A O 1
ATOM 2447 N N . LYS A 1 314 ? 8.288 -14.073 -10.010 1.00 92.62 314 LYS A N 1
ATOM 2448 C CA . LYS A 1 314 ? 7.018 -13.342 -10.118 1.00 92.62 314 LYS A CA 1
ATOM 2449 C C . LYS A 1 314 ? 7.151 -12.008 -10.866 1.00 92.62 314 LYS A C 1
ATOM 2451 O O . LYS A 1 314 ? 6.190 -11.257 -10.929 1.00 92.62 314 LYS A O 1
ATOM 2456 N N . GLY A 1 315 ? 8.326 -11.697 -11.415 1.00 93.50 315 GLY A N 1
ATOM 2457 C CA . GLY A 1 315 ? 8.588 -10.421 -12.090 1.00 93.50 315 GLY A CA 1
ATOM 2458 C C . GLY A 1 315 ? 8.836 -9.247 -11.138 1.00 93.50 315 GLY A C 1
ATOM 2459 O O . GLY A 1 315 ? 8.913 -8.112 -11.591 1.00 93.50 315 GLY A O 1
ATOM 2460 N N . ILE A 1 316 ? 8.988 -9.504 -9.834 1.00 95.56 316 ILE A N 1
ATOM 2461 C CA . ILE A 1 316 ? 9.266 -8.478 -8.824 1.00 95.56 316 ILE A CA 1
ATOM 2462 C C . ILE A 1 316 ? 10.786 -8.370 -8.668 1.00 95.56 316 ILE A C 1
ATOM 2464 O O . ILE A 1 316 ? 11.416 -9.148 -7.952 1.00 95.56 316 ILE A O 1
ATOM 2468 N N . ASN A 1 317 ? 11.379 -7.440 -9.413 1.00 94.56 317 ASN A N 1
ATOM 2469 C CA . ASN A 1 317 ? 12.816 -7.170 -9.456 1.00 94.56 317 ASN A CA 1
ATOM 2470 C C . ASN A 1 317 ? 13.073 -5.671 -9.696 1.00 94.56 317 ASN A C 1
ATOM 2472 O O . ASN A 1 317 ? 12.141 -4.894 -9.885 1.00 94.56 317 ASN A O 1
ATOM 2476 N N . THR A 1 318 ? 14.333 -5.239 -9.717 1.00 94.94 318 THR A N 1
ATOM 2477 C CA . THR A 1 318 ? 14.681 -3.817 -9.903 1.00 94.94 318 THR A CA 1
ATOM 2478 C C . THR A 1 318 ? 14.216 -3.250 -11.249 1.00 94.94 318 THR A C 1
ATOM 2480 O O . THR A 1 318 ? 13.850 -2.080 -11.312 1.00 94.94 318 THR A O 1
ATOM 2483 N N . PHE A 1 319 ? 14.130 -4.063 -12.310 1.00 96.19 319 PHE A N 1
ATOM 2484 C CA . PHE A 1 319 ? 13.595 -3.628 -13.607 1.00 96.19 319 PHE A CA 1
ATOM 2485 C C . PHE A 1 319 ? 12.107 -3.242 -13.533 1.00 96.19 319 PHE A C 1
ATOM 2487 O O . PHE A 1 319 ? 11.678 -2.301 -14.208 1.00 96.19 319 PHE A O 1
ATOM 2494 N N . LEU A 1 320 ? 11.322 -3.900 -12.666 1.00 97.06 320 LEU A N 1
ATOM 2495 C CA . LEU A 1 320 ? 9.932 -3.516 -12.398 1.00 97.06 320 LEU A CA 1
ATOM 2496 C C . LEU A 1 320 ? 9.834 -2.057 -11.926 1.00 97.06 320 LEU A C 1
ATOM 2498 O O . LEU A 1 320 ? 8.900 -1.367 -12.316 1.00 97.06 320 LEU A O 1
ATOM 2502 N N . MET A 1 321 ? 10.817 -1.544 -11.180 1.00 97.94 321 MET A N 1
ATOM 2503 C CA . MET A 1 321 ? 10.824 -0.151 -10.708 1.00 97.94 321 MET A CA 1
ATOM 2504 C C . MET A 1 321 ? 10.869 0.853 -11.863 1.00 97.94 321 MET A C 1
ATOM 2506 O O . MET A 1 321 ? 10.160 1.860 -11.830 1.00 97.94 321 MET A O 1
ATOM 2510 N N . CYS A 1 322 ? 11.626 0.551 -12.923 1.00 97.75 322 CYS A N 1
ATOM 2511 C CA . CYS A 1 322 ? 11.617 1.342 -14.155 1.00 97.75 322 CYS A CA 1
ATOM 2512 C C . CYS A 1 322 ? 10.271 1.237 -14.879 1.00 97.75 322 CYS A C 1
ATOM 2514 O O . CYS A 1 322 ? 9.743 2.243 -15.349 1.00 97.75 322 CYS A O 1
ATOM 2516 N N . ARG A 1 323 ? 9.674 0.036 -14.940 1.00 97.25 323 ARG A N 1
ATOM 2517 C CA . ARG A 1 323 ? 8.347 -0.154 -15.555 1.00 97.25 323 ARG A CA 1
ATOM 2518 C C . ARG A 1 323 ? 7.229 0.568 -14.807 1.00 97.25 323 ARG A C 1
ATOM 2520 O O . ARG A 1 323 ? 6.287 1.017 -15.442 1.00 97.25 323 ARG A O 1
ATOM 2527 N N . LEU A 1 324 ? 7.340 0.689 -13.486 1.00 97.50 324 LEU A N 1
ATOM 2528 C CA . LEU A 1 324 ? 6.437 1.471 -12.634 1.00 97.50 324 LEU A CA 1
ATOM 2529 C C . LEU A 1 324 ? 6.678 2.986 -12.741 1.00 97.50 324 LEU A C 1
ATOM 2531 O O . LEU A 1 324 ? 5.946 3.792 -12.159 1.00 97.50 324 LEU A O 1
ATOM 2535 N N . GLY A 1 325 ? 7.737 3.381 -13.454 1.00 97.38 325 GLY A N 1
ATOM 2536 C CA . GLY A 1 325 ? 8.217 4.751 -13.513 1.00 97.38 325 GLY A CA 1
ATOM 2537 C C . GLY A 1 325 ? 8.619 5.281 -12.139 1.00 97.38 325 GLY A C 1
ATOM 2538 O O . GLY A 1 325 ? 8.472 6.474 -11.903 1.00 97.38 325 GLY A O 1
ATOM 2539 N N . LEU A 1 326 ? 9.019 4.415 -11.208 1.00 98.44 326 LEU A N 1
ATOM 2540 C CA . LEU A 1 326 ? 9.520 4.811 -9.892 1.00 98.44 326 LEU A CA 1
ATOM 2541 C C . LEU A 1 326 ? 11.037 4.978 -9.898 1.00 98.44 326 LEU A C 1
ATOM 2543 O O . LEU A 1 326 ? 11.562 5.655 -9.029 1.00 98.44 326 LEU A O 1
ATOM 2547 N N . ALA A 1 327 ? 11.731 4.422 -10.885 1.00 98.31 327 ALA A N 1
ATOM 2548 C CA . ALA A 1 327 ? 13.166 4.565 -11.068 1.00 98.31 327 ALA A CA 1
ATOM 2549 C C . ALA A 1 327 ? 13.498 4.874 -12.534 1.00 98.31 327 ALA A C 1
ATOM 2551 O O . ALA A 1 327 ? 12.691 4.605 -13.431 1.00 98.31 327 ALA A O 1
ATOM 2552 N N . THR A 1 328 ? 14.684 5.423 -12.782 1.00 97.94 328 THR A N 1
ATOM 2553 C CA . THR A 1 328 ? 15.188 5.712 -14.123 1.00 97.94 328 THR A CA 1
ATOM 2554 C C . THR A 1 328 ? 16.287 4.719 -14.516 1.00 97.94 328 THR A C 1
ATOM 2556 O O . THR A 1 328 ? 17.155 4.379 -13.708 1.00 97.94 328 THR A O 1
ATOM 2559 N N . PRO A 1 329 ? 16.260 4.200 -15.755 1.00 97.56 329 PRO A N 1
ATOM 2560 C CA . PRO A 1 329 ? 17.353 3.390 -16.281 1.00 97.56 329 PRO A CA 1
ATOM 2561 C C . PRO A 1 329 ? 18.575 4.277 -16.546 1.00 97.56 329 PRO A C 1
ATOM 2563 O O . PRO A 1 329 ? 18.449 5.314 -17.194 1.00 97.56 329 PRO A O 1
ATOM 2566 N N . HIS A 1 330 ? 19.752 3.878 -16.066 1.00 96.19 330 HIS A N 1
ATOM 2567 C CA . HIS A 1 330 ? 20.971 4.686 -16.172 1.00 96.19 330 HIS A CA 1
ATOM 2568 C C . HIS A 1 330 ? 21.983 4.114 -17.172 1.00 96.19 330 HIS A C 1
ATOM 2570 O O . HIS A 1 330 ? 22.595 4.859 -17.935 1.00 96.19 330 HIS A O 1
ATOM 2576 N N . THR A 1 331 ? 22.134 2.788 -17.224 1.00 96.44 331 THR A N 1
ATOM 2577 C CA . THR A 1 331 ? 23.143 2.117 -18.061 1.00 96.44 331 THR A CA 1
ATOM 2578 C C . THR A 1 331 ? 22.513 1.022 -18.925 1.00 96.44 331 THR A C 1
ATOM 2580 O O . THR A 1 331 ? 21.424 0.525 -18.648 1.00 96.44 331 THR A O 1
ATOM 2583 N N . ALA A 1 332 ? 23.212 0.570 -19.973 1.00 94.50 332 ALA A N 1
ATOM 2584 C CA . ALA A 1 332 ? 22.738 -0.547 -20.802 1.00 94.50 332 ALA A CA 1
ATOM 2585 C C . ALA A 1 332 ? 22.568 -1.863 -20.008 1.00 94.50 332 ALA A C 1
ATOM 2587 O O . ALA A 1 332 ? 21.849 -2.766 -20.440 1.00 94.50 332 ALA A O 1
ATOM 2588 N N . ARG A 1 333 ? 23.202 -1.984 -18.829 1.00 94.19 333 ARG A N 1
ATOM 2589 C CA . ARG A 1 333 ? 23.040 -3.147 -17.944 1.00 94.19 333 ARG A CA 1
ATOM 2590 C C . ARG A 1 333 ? 21.640 -3.248 -17.349 1.00 94.19 333 ARG A C 1
ATOM 2592 O O . ARG A 1 333 ? 21.275 -4.345 -16.923 1.00 94.19 333 ARG A O 1
ATOM 2599 N N . THR A 1 334 ? 20.833 -2.179 -17.405 1.00 95.19 334 THR A N 1
ATOM 2600 C CA . THR A 1 334 ? 19.410 -2.219 -17.043 1.00 95.19 334 THR A CA 1
ATOM 2601 C C . THR A 1 334 ? 18.665 -3.379 -17.710 1.00 95.19 334 THR A C 1
ATOM 2603 O O . THR A 1 334 ? 17.801 -3.989 -17.086 1.00 95.19 334 THR A O 1
ATOM 2606 N N . PHE A 1 335 ? 19.011 -3.709 -18.955 1.00 94.25 335 PHE A N 1
ATOM 2607 C CA . PHE A 1 335 ? 18.312 -4.717 -19.755 1.00 94.25 335 PHE A CA 1
ATOM 2608 C C . PHE A 1 335 ? 18.778 -6.159 -19.505 1.00 94.25 335 PHE A C 1
ATOM 2610 O O . PHE A 1 335 ? 18.217 -7.081 -20.086 1.00 94.25 335 PHE A O 1
ATOM 2617 N N . HIS A 1 336 ? 19.784 -6.380 -18.653 1.00 88.38 336 HIS A N 1
ATOM 2618 C CA . HIS A 1 336 ? 20.366 -7.713 -18.440 1.00 88.38 336 HIS A CA 1
ATOM 2619 C C . HIS A 1 336 ? 20.374 -8.110 -16.967 1.00 88.38 336 HIS A C 1
ATOM 2621 O O . HIS A 1 336 ? 19.721 -9.073 -16.578 1.00 88.38 336 HIS A O 1
ATOM 2627 N N . ALA A 1 337 ? 21.108 -7.358 -16.146 1.00 87.62 337 ALA A N 1
ATOM 2628 C CA . ALA A 1 337 ? 21.316 -7.646 -14.729 1.00 87.62 337 ALA A CA 1
ATOM 2629 C C . ALA A 1 337 ? 21.491 -6.331 -13.943 1.00 87.62 337 ALA A C 1
ATOM 2631 O O . ALA A 1 337 ? 22.595 -6.032 -13.481 1.00 87.62 337 ALA A O 1
ATOM 2632 N N . PRO A 1 338 ? 20.429 -5.510 -13.843 1.00 92.12 338 PRO A N 1
ATOM 2633 C CA . PRO A 1 338 ? 20.504 -4.205 -13.202 1.00 92.12 338 PRO A CA 1
ATOM 2634 C C . PRO A 1 338 ? 20.867 -4.285 -11.723 1.00 92.12 338 PRO A C 1
ATOM 2636 O O . PRO A 1 338 ? 20.159 -4.921 -10.937 1.00 92.12 338 PRO A O 1
ATOM 2639 N N . LYS A 1 339 ? 21.874 -3.513 -11.320 1.00 91.69 339 LYS A N 1
ATOM 2640 C CA . LYS A 1 339 ? 22.130 -3.189 -9.917 1.00 91.69 339 LYS A CA 1
ATOM 2641 C C . LYS A 1 339 ? 21.396 -1.906 -9.514 1.00 91.69 339 LYS A C 1
ATOM 2643 O O . LYS A 1 339 ? 21.487 -0.880 -10.191 1.00 91.69 339 LYS A O 1
ATOM 2648 N N . TRP A 1 340 ? 20.674 -1.961 -8.395 1.00 93.69 340 TRP A N 1
ATOM 2649 C CA . TRP A 1 340 ? 20.023 -0.793 -7.787 1.00 93.69 340 TRP A CA 1
ATOM 2650 C C . TRP A 1 340 ? 21.059 0.272 -7.405 1.00 93.69 340 TRP A C 1
ATOM 2652 O O . TRP A 1 340 ? 22.153 -0.089 -6.975 1.00 93.69 340 TRP A O 1
ATOM 2662 N N . LYS A 1 341 ? 20.737 1.560 -7.590 1.00 93.56 341 LYS A N 1
ATOM 2663 C CA . LYS A 1 341 ? 21.639 2.714 -7.382 1.00 93.56 341 LYS A CA 1
ATOM 2664 C C . LYS A 1 341 ? 22.930 2.705 -8.233 1.00 93.56 341 LYS A C 1
ATOM 2666 O O . LYS A 1 341 ? 23.781 3.555 -8.021 1.00 93.56 341 LYS A O 1
ATOM 2671 N N . ASN A 1 342 ? 23.060 1.806 -9.219 1.00 93.31 342 ASN A N 1
ATOM 2672 C CA . ASN A 1 342 ? 24.176 1.776 -10.183 1.00 93.31 342 ASN A CA 1
ATOM 2673 C C . ASN A 1 342 ? 23.679 1.809 -11.639 1.00 93.31 342 ASN A C 1
ATOM 2675 O O . ASN A 1 342 ? 24.007 2.708 -12.404 1.00 93.31 342 ASN A O 1
ATOM 2679 N N . ASP A 1 343 ? 22.841 0.842 -12.014 1.00 95.94 343 ASP A N 1
ATOM 2680 C CA . ASP A 1 343 ? 22.278 0.723 -13.366 1.00 95.94 343 ASP A CA 1
ATOM 2681 C C . ASP A 1 343 ? 20.838 1.240 -13.437 1.00 95.94 343 ASP A C 1
ATOM 2683 O O . ASP A 1 343 ? 20.333 1.552 -14.514 1.00 95.94 343 ASP A O 1
ATOM 2687 N N . ILE A 1 344 ? 20.166 1.301 -12.288 1.00 96.81 344 ILE A N 1
ATOM 2688 C CA . ILE A 1 344 ? 18.821 1.844 -12.108 1.00 96.81 344 ILE A CA 1
ATOM 2689 C C . ILE A 1 344 ? 18.884 2.843 -10.956 1.00 96.81 344 ILE A C 1
ATOM 2691 O O . ILE A 1 344 ? 19.224 2.458 -9.834 1.00 96.81 344 ILE A O 1
ATOM 2695 N N . MET A 1 345 ? 18.560 4.105 -11.231 1.00 97.62 345 MET A N 1
ATOM 2696 C CA . MET A 1 345 ? 18.539 5.166 -10.226 1.00 97.62 345 MET A CA 1
ATOM 2697 C C . MET A 1 345 ? 17.133 5.318 -9.644 1.00 97.62 345 MET A C 1
ATOM 2699 O O . MET A 1 345 ? 16.191 5.529 -10.412 1.00 97.62 345 MET A O 1
ATOM 2703 N N . PRO A 1 346 ? 16.948 5.227 -8.316 1.00 97.81 346 PRO A N 1
ATOM 2704 C CA . PRO A 1 346 ? 15.679 5.617 -7.715 1.00 97.81 346 PRO A CA 1
ATOM 2705 C C . PRO A 1 346 ? 15.374 7.083 -8.021 1.00 97.81 346 PRO A C 1
ATOM 2707 O O . PRO A 1 346 ? 16.278 7.917 -8.007 1.00 97.81 346 PRO A O 1
ATOM 2710 N N . LEU A 1 347 ? 14.097 7.405 -8.236 1.00 98.38 347 LEU A N 1
ATOM 2711 C CA . LEU A 1 347 ? 13.654 8.796 -8.200 1.00 98.38 347 LEU A CA 1
ATOM 2712 C C . LEU A 1 347 ? 13.986 9.428 -6.842 1.00 98.38 347 LEU A C 1
ATOM 2714 O O . LEU A 1 347 ? 13.825 8.809 -5.787 1.00 98.38 347 LEU A O 1
ATOM 2718 N N . SER A 1 348 ? 14.414 10.681 -6.875 1.00 98.06 348 SER A N 1
ATOM 2719 C CA . SER A 1 348 ? 14.654 11.501 -5.694 1.00 98.06 348 SER A CA 1
ATOM 2720 C C . SER A 1 348 ? 13.351 11.821 -4.949 1.00 98.06 348 SER A C 1
ATOM 2722 O O . SER A 1 348 ? 12.247 11.740 -5.492 1.00 98.06 348 SER A O 1
ATOM 2724 N N . ASN A 1 349 ? 13.459 12.239 -3.684 1.00 97.69 349 ASN A N 1
ATOM 2725 C CA . ASN A 1 349 ? 12.295 12.640 -2.886 1.00 97.69 349 ASN A CA 1
ATOM 2726 C C . ASN A 1 349 ? 11.433 13.743 -3.546 1.00 97.69 349 ASN A C 1
ATOM 2728 O O . ASN A 1 349 ? 10.204 13.623 -3.495 1.00 97.69 349 ASN A O 1
ATOM 2732 N N . PRO A 1 350 ? 12.006 14.797 -4.168 1.00 98.50 350 PRO A N 1
ATOM 2733 C CA . PRO A 1 350 ? 11.234 15.763 -4.951 1.00 98.50 350 PRO A CA 1
ATOM 2734 C C . PRO A 1 350 ? 10.461 15.128 -6.116 1.00 98.50 350 PRO A C 1
ATOM 2736 O O . PRO A 1 350 ? 9.259 15.357 -6.232 1.00 98.50 350 PRO A O 1
ATOM 2739 N N . GLU A 1 351 ? 11.099 14.269 -6.913 1.00 98.44 351 GLU A N 1
ATOM 2740 C CA . GLU A 1 351 ? 10.457 13.598 -8.057 1.00 98.44 351 GLU A CA 1
ATOM 2741 C C . GLU A 1 351 ? 9.336 12.647 -7.610 1.00 98.44 351 GLU A C 1
ATOM 2743 O O . GLU A 1 351 ? 8.275 12.576 -8.230 1.00 98.44 351 GLU A O 1
ATOM 2748 N N . ILE A 1 352 ? 9.526 11.946 -6.489 1.00 98.62 352 ILE A N 1
ATOM 2749 C CA . ILE A 1 352 ? 8.490 11.118 -5.861 1.00 98.62 352 ILE A CA 1
ATOM 2750 C C . ILE A 1 352 ? 7.284 11.964 -5.425 1.00 98.62 352 ILE A C 1
ATOM 2752 O O . ILE A 1 352 ? 6.137 11.563 -5.647 1.00 98.62 352 ILE A O 1
ATOM 2756 N N . ARG A 1 353 ? 7.511 13.141 -4.822 1.00 98.38 353 ARG A N 1
ATOM 2757 C CA . ARG A 1 353 ? 6.436 14.073 -4.428 1.00 98.38 353 ARG A CA 1
ATOM 2758 C C . ARG A 1 353 ? 5.680 14.608 -5.638 1.00 98.38 353 ARG A C 1
ATOM 2760 O O . ARG A 1 353 ? 4.449 14.654 -5.607 1.00 98.38 353 ARG A O 1
ATOM 2767 N N . GLU A 1 354 ? 6.396 14.992 -6.689 1.00 98.44 354 GLU A N 1
ATOM 2768 C CA . GLU A 1 354 ? 5.810 15.462 -7.944 1.00 98.44 354 GLU A CA 1
ATOM 2769 C C . GLU A 1 354 ? 4.945 14.369 -8.580 1.00 98.44 354 GLU A C 1
ATOM 2771 O O . GLU A 1 354 ? 3.752 14.570 -8.816 1.00 98.44 354 GLU A O 1
ATOM 2776 N N . LYS A 1 355 ? 5.503 13.165 -8.741 1.00 98.31 355 LYS A N 1
ATOM 2777 C CA . LYS A 1 355 ? 4.794 12.006 -9.289 1.00 98.31 355 LYS A CA 1
ATOM 2778 C C . LYS A 1 355 ? 3.541 11.661 -8.486 1.00 98.31 355 LYS A C 1
ATOM 2780 O O . LYS A 1 355 ? 2.487 11.419 -9.069 1.00 98.31 355 LYS A O 1
ATOM 2785 N N . TYR A 1 356 ? 3.618 11.664 -7.156 1.00 97.81 356 TYR A N 1
ATOM 2786 C CA . TYR A 1 356 ? 2.450 11.440 -6.302 1.00 97.81 356 TYR A CA 1
ATOM 2787 C C . TYR A 1 356 ? 1.384 12.532 -6.454 1.00 97.81 356 TYR A C 1
ATOM 2789 O O . TYR A 1 356 ? 0.185 12.233 -6.470 1.00 97.81 356 TYR A O 1
ATOM 2797 N N . THR A 1 357 ? 1.809 13.791 -6.569 1.00 97.88 357 THR A N 1
ATOM 2798 C CA . THR A 1 357 ? 0.908 14.931 -6.773 1.00 97.88 357 THR A CA 1
ATOM 2799 C C . THR A 1 357 ? 0.149 14.777 -8.084 1.00 97.88 357 THR A C 1
ATOM 2801 O O . THR A 1 357 ? -1.075 14.912 -8.097 1.00 97.88 357 THR A O 1
ATOM 2804 N N . GLU A 1 358 ? 0.844 14.399 -9.155 1.00 98.31 358 GLU A N 1
ATOM 2805 C CA . GLU A 1 358 ? 0.234 14.178 -10.462 1.00 98.31 358 GLU A CA 1
ATOM 2806 C C . GLU A 1 358 ? -0.716 12.975 -10.462 1.00 98.31 358 GLU A C 1
ATOM 2808 O O . GLU A 1 358 ? -1.862 13.093 -10.894 1.00 98.31 358 GLU A O 1
ATOM 2813 N N . VAL A 1 359 ? -0.314 11.841 -9.875 1.00 97.69 359 VAL A N 1
ATOM 2814 C CA . VAL A 1 359 ? -1.201 10.675 -9.699 1.00 97.69 359 VAL A CA 1
ATOM 2815 C C . VAL A 1 359 ? -2.463 11.060 -8.922 1.00 97.69 359 VAL A C 1
ATOM 2817 O O . VAL A 1 359 ? -3.579 10.740 -9.332 1.00 97.69 359 VAL A O 1
ATOM 2820 N N . SER A 1 360 ? -2.314 11.809 -7.828 1.00 95.75 360 SER A N 1
ATOM 2821 C CA . SER A 1 360 ? -3.445 12.292 -7.031 1.00 95.75 360 SER A CA 1
ATOM 2822 C C . SER A 1 360 ? -4.356 13.225 -7.830 1.00 95.75 360 SER A C 1
ATOM 2824 O O . SER A 1 360 ? -5.583 13.120 -7.735 1.00 95.75 360 SER A O 1
ATOM 2826 N N . ARG A 1 361 ? -3.777 14.123 -8.637 1.00 97.00 361 ARG A N 1
ATOM 2827 C CA . ARG A 1 361 ? -4.516 15.030 -9.520 1.00 97.00 361 ARG A CA 1
ATOM 2828 C C . ARG A 1 361 ? -5.309 14.247 -10.564 1.00 97.00 361 ARG A C 1
ATOM 2830 O O . ARG A 1 361 ? -6.495 14.531 -10.736 1.00 97.00 361 ARG A O 1
ATOM 2837 N N . LEU A 1 362 ? -4.701 13.259 -11.220 1.00 96.81 362 LEU A N 1
ATOM 2838 C CA . LEU A 1 362 ? -5.346 12.419 -12.235 1.00 96.81 362 LEU A CA 1
ATOM 2839 C C . LEU A 1 362 ? -6.510 11.609 -11.653 1.00 96.81 362 LEU A C 1
ATOM 2841 O O . LEU A 1 362 ? -7.604 11.638 -12.213 1.00 96.81 362 LEU A O 1
ATOM 2845 N N . LEU A 1 363 ? -6.335 10.984 -10.483 1.00 94.62 363 LEU A N 1
ATOM 2846 C CA . LEU A 1 363 ? -7.428 10.281 -9.793 1.00 94.62 363 LEU A CA 1
ATOM 2847 C C . LEU A 1 363 ? -8.584 11.218 -9.421 1.00 94.62 363 LEU A C 1
ATOM 2849 O O . LEU A 1 363 ? -9.746 10.848 -9.550 1.00 94.62 363 LEU A O 1
ATOM 2853 N N . LYS A 1 364 ? -8.277 12.437 -8.960 1.00 93.00 364 LYS A N 1
ATOM 2854 C CA . LYS A 1 364 ? -9.293 13.401 -8.513 1.00 93.00 364 LYS A CA 1
ATOM 2855 C C . LYS A 1 364 ? -10.040 14.062 -9.675 1.00 93.00 364 LYS A C 1
ATOM 2857 O O . LYS A 1 364 ? -11.240 14.297 -9.577 1.00 93.00 364 LYS A O 1
ATOM 2862 N N . THR A 1 365 ? -9.335 14.411 -10.749 1.00 93.19 365 THR A N 1
ATOM 2863 C CA . THR A 1 365 ? -9.876 15.235 -11.848 1.00 93.19 365 THR A CA 1
ATOM 2864 C C . THR A 1 365 ? -10.296 14.423 -13.071 1.00 93.19 365 THR A C 1
ATOM 2866 O O . THR A 1 365 ? -11.173 14.863 -13.812 1.00 93.19 365 THR A O 1
ATOM 2869 N N . GLY A 1 366 ? -9.750 13.217 -13.256 1.00 90.19 366 GLY A N 1
ATOM 2870 C CA . GLY A 1 366 ? -10.010 12.359 -14.416 1.00 90.19 366 GLY A CA 1
ATOM 2871 C C . GLY A 1 366 ? -11.391 11.695 -14.443 1.00 90.19 366 GLY A C 1
ATOM 2872 O O . GLY A 1 366 ? -11.713 10.999 -15.408 1.00 90.19 366 GLY A O 1
ATOM 2873 N N . ARG A 1 367 ? -12.231 11.902 -13.413 1.00 91.94 367 ARG A N 1
ATOM 2874 C CA . ARG A 1 367 ? -13.556 11.265 -13.261 1.00 91.94 367 ARG A CA 1
ATOM 2875 C C . ARG A 1 367 ? -13.443 9.753 -13.513 1.00 91.94 367 ARG A C 1
ATOM 2877 O O . ARG A 1 367 ? -12.522 9.122 -13.009 1.00 91.94 367 ARG A O 1
ATOM 2884 N N . GLN A 1 368 ? -14.320 9.176 -14.337 1.00 92.94 368 GLN A N 1
ATOM 2885 C CA . GLN A 1 368 ? -14.319 7.748 -14.667 1.00 92.94 368 GLN A CA 1
ATOM 2886 C C . GLN A 1 368 ? -13.051 7.246 -15.383 1.00 92.94 368 GLN A C 1
ATOM 2888 O O . GLN A 1 368 ? -12.801 6.043 -15.359 1.00 92.94 368 GLN A O 1
ATOM 2893 N N . TYR A 1 369 ? -12.252 8.136 -15.986 1.00 96.06 369 TYR A N 1
ATOM 2894 C CA . TYR A 1 369 ? -11.022 7.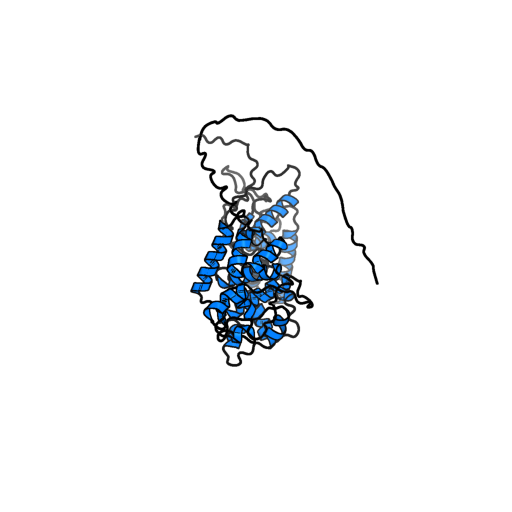796 -16.716 1.00 96.06 369 TYR A CA 1
ATOM 2895 C C . TYR A 1 369 ? -9.749 7.973 -15.878 1.00 96.06 369 TYR A C 1
ATOM 2897 O O . TYR A 1 369 ? -8.674 7.576 -16.318 1.00 96.06 369 TYR A O 1
ATOM 2905 N N . GLY A 1 370 ? -9.849 8.517 -14.657 1.00 95.62 370 GLY A N 1
ATOM 2906 C CA . GLY A 1 370 ? -8.677 8.835 -13.834 1.00 95.62 370 GLY A CA 1
ATOM 2907 C C . GLY A 1 370 ? -7.768 7.630 -13.576 1.00 95.62 370 GLY A C 1
ATOM 2908 O O . GLY A 1 370 ? -6.550 7.765 -13.598 1.00 95.62 370 GLY A O 1
ATOM 2909 N N . GLY A 1 371 ? -8.342 6.431 -13.417 1.00 96.88 371 GLY A N 1
ATOM 2910 C CA . GLY A 1 371 ? -7.563 5.195 -13.295 1.00 96.88 371 GLY A CA 1
ATOM 2911 C C . GLY A 1 371 ? -6.746 4.869 -14.552 1.00 96.88 371 GLY A C 1
ATOM 2912 O O . GLY A 1 371 ? -5.577 4.515 -14.441 1.00 96.88 371 GLY A O 1
ATOM 2913 N N . PHE A 1 372 ? -7.328 5.032 -15.744 1.00 97.50 372 PHE A N 1
ATOM 2914 C CA . PHE A 1 372 ? -6.622 4.819 -17.012 1.00 97.50 372 PHE A CA 1
ATOM 2915 C C . PHE A 1 372 ? -5.486 5.831 -17.188 1.00 97.50 372 PHE A C 1
ATOM 2917 O O . PHE A 1 372 ? -4.362 5.442 -17.505 1.00 97.50 372 PHE A O 1
ATOM 2924 N N . ASP A 1 373 ? -5.753 7.110 -16.911 1.00 97.25 373 ASP A N 1
ATOM 2925 C CA . ASP A 1 373 ? -4.760 8.179 -17.036 1.00 97.25 373 ASP A CA 1
ATOM 2926 C C . ASP A 1 373 ? -3.577 7.967 -16.072 1.00 97.25 373 ASP A C 1
ATOM 2928 O O . ASP A 1 373 ? -2.422 8.129 -16.469 1.00 97.25 373 ASP A O 1
ATOM 2932 N N . VAL A 1 374 ? -3.836 7.522 -14.833 1.00 97.88 374 VAL A N 1
ATOM 2933 C CA . VAL A 1 374 ? -2.787 7.160 -13.861 1.00 97.88 374 VAL A CA 1
ATOM 2934 C C . VAL A 1 374 ? -1.928 6.008 -14.355 1.00 97.88 374 VAL A C 1
ATOM 2936 O O . VAL A 1 374 ? -0.702 6.105 -14.306 1.00 97.88 374 VAL A O 1
ATOM 2939 N N . VAL A 1 375 ? -2.539 4.922 -14.835 1.00 98.00 375 VAL A N 1
ATOM 2940 C CA . VAL A 1 375 ? -1.782 3.765 -15.332 1.00 98.00 375 VAL A CA 1
ATOM 2941 C C . VAL A 1 375 ? -0.934 4.174 -16.530 1.00 98.00 375 VAL A C 1
ATOM 2943 O O . VAL A 1 375 ? 0.251 3.850 -16.577 1.00 98.00 375 VAL A O 1
ATOM 2946 N N . ASN A 1 376 ? -1.502 4.937 -17.465 1.00 97.19 376 ASN A N 1
ATOM 2947 C CA . ASN A 1 376 ? -0.763 5.439 -18.614 1.00 97.19 376 ASN A CA 1
ATOM 2948 C C . ASN A 1 376 ? 0.420 6.321 -18.176 1.00 97.19 376 ASN A C 1
ATOM 2950 O O . ASN A 1 376 ? 1.536 6.142 -18.666 1.00 97.19 376 ASN A O 1
ATOM 2954 N N . TYR A 1 377 ? 0.209 7.217 -17.205 1.00 97.56 377 TYR A N 1
ATOM 2955 C CA . TYR A 1 377 ? 1.239 8.101 -16.653 1.00 97.56 377 TYR A CA 1
ATOM 2956 C C . TYR A 1 377 ? 2.339 7.356 -15.878 1.00 97.56 377 TYR A C 1
ATOM 2958 O O . TYR A 1 377 ? 3.517 7.701 -16.015 1.00 97.56 377 TYR A O 1
ATOM 2966 N N . MET A 1 378 ? 2.000 6.326 -15.101 1.00 97.12 378 MET A N 1
ATOM 2967 C CA . MET A 1 378 ? 2.970 5.570 -14.302 1.00 97.12 378 MET A CA 1
ATOM 2968 C C . MET A 1 378 ? 3.689 4.489 -15.112 1.00 97.12 378 MET A C 1
ATOM 2970 O O . MET A 1 378 ? 4.914 4.423 -15.074 1.00 97.12 378 MET A O 1
ATOM 2974 N N . MET A 1 379 ? 2.934 3.672 -15.849 1.00 96.69 379 MET A N 1
ATOM 2975 C CA . MET A 1 379 ? 3.387 2.394 -16.415 1.00 96.69 379 MET A CA 1
ATOM 2976 C C . MET A 1 379 ? 3.386 2.348 -17.946 1.00 96.69 379 MET A C 1
ATOM 2978 O O . MET A 1 379 ? 3.900 1.397 -18.537 1.00 96.69 379 MET A O 1
ATOM 2982 N N . GLY A 1 380 ? 2.846 3.383 -18.593 1.00 96.12 380 GLY A N 1
ATOM 2983 C CA . GLY A 1 380 ? 2.788 3.504 -20.046 1.00 96.12 380 GLY A CA 1
ATOM 2984 C C . GLY A 1 380 ? 1.487 2.981 -20.669 1.00 96.12 380 GLY A C 1
ATOM 2985 O O . GLY A 1 380 ? 0.669 2.340 -19.999 1.00 96.12 380 GLY A O 1
ATOM 2986 N N . PRO A 1 381 ? 1.294 3.241 -21.973 1.00 95.94 381 PRO A N 1
ATOM 2987 C CA . PRO A 1 381 ? 0.026 3.003 -22.665 1.00 95.94 381 PRO A CA 1
ATOM 2988 C C . PRO A 1 381 ? -0.347 1.520 -22.716 1.00 95.94 381 PRO A C 1
ATOM 2990 O O . PRO A 1 381 ? -1.503 1.166 -22.500 1.00 95.94 381 PRO A O 1
ATOM 2993 N N . LYS A 1 382 ? 0.639 0.631 -22.887 1.00 96.31 382 LYS A N 1
ATOM 2994 C CA . LYS A 1 382 ? 0.415 -0.821 -22.940 1.00 96.31 382 LYS A CA 1
ATOM 2995 C C . LYS A 1 382 ? -0.184 -1.389 -21.654 1.00 96.31 382 LYS A C 1
ATOM 2997 O O . LYS A 1 382 ? -1.030 -2.275 -21.720 1.00 96.31 382 LYS A O 1
ATOM 3002 N N . ALA A 1 383 ? 0.211 -0.874 -20.486 1.00 97.12 383 ALA A N 1
ATOM 3003 C CA . ALA A 1 383 ? -0.404 -1.277 -19.220 1.00 97.12 383 ALA A CA 1
ATOM 3004 C C . ALA A 1 383 ? -1.867 -0.818 -19.147 1.00 97.12 383 ALA A C 1
ATOM 3006 O O . ALA A 1 383 ? -2.742 -1.58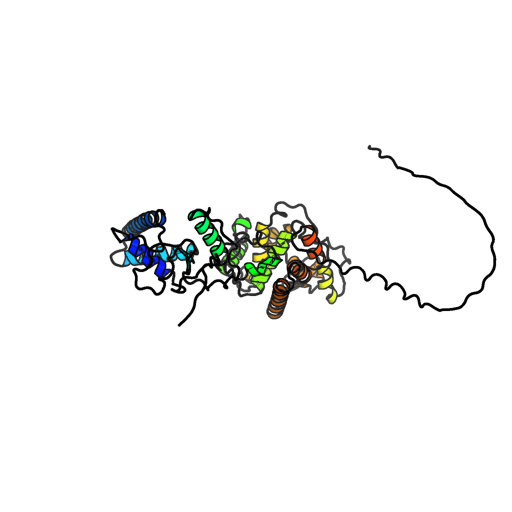8 -18.753 1.00 97.12 383 ALA A O 1
ATOM 3007 N N . ALA A 1 384 ? -2.132 0.428 -19.550 1.00 97.12 384 ALA A N 1
ATOM 3008 C CA . ALA A 1 384 ? -3.463 1.025 -19.501 1.00 97.12 384 ALA A CA 1
ATOM 3009 C C . ALA A 1 384 ? -4.448 0.305 -20.437 1.00 97.12 384 ALA A C 1
ATOM 3011 O O . ALA A 1 384 ? -5.574 0.015 -20.035 1.00 97.12 384 ALA A O 1
ATOM 3012 N N . GLU A 1 385 ? -4.002 -0.057 -21.644 1.00 96.31 385 GLU A N 1
ATOM 3013 C CA . GLU A 1 385 ? -4.763 -0.867 -22.602 1.00 96.31 385 GLU A CA 1
ATOM 3014 C C . GLU A 1 385 ? -5.156 -2.227 -22.006 1.00 96.31 385 GLU A C 1
ATOM 3016 O O . GLU A 1 385 ? -6.333 -2.585 -22.017 1.00 96.31 385 GLU A O 1
ATOM 3021 N N . ILE A 1 386 ? -4.198 -2.961 -21.428 1.00 96.50 386 ILE A N 1
ATOM 3022 C CA . ILE A 1 386 ? -4.442 -4.289 -20.838 1.00 96.50 386 ILE A CA 1
ATOM 3023 C C . ILE A 1 386 ? -5.425 -4.208 -19.673 1.00 96.50 386 ILE A C 1
ATOM 3025 O O . ILE A 1 386 ? -6.381 -4.980 -19.611 1.00 96.50 386 ILE A O 1
ATOM 3029 N N . LEU A 1 387 ? -5.213 -3.270 -18.751 1.00 96.81 387 LEU A N 1
ATOM 3030 C CA . LEU A 1 387 ? -6.104 -3.107 -17.604 1.00 96.81 387 LEU A CA 1
ATOM 3031 C C . LEU A 1 387 ? -7.501 -2.680 -18.026 1.00 96.81 387 LEU A C 1
ATOM 3033 O O . LEU A 1 387 ? -8.475 -3.047 -17.371 1.00 96.81 387 LEU A O 1
ATOM 3037 N N . SER A 1 388 ? -7.618 -1.935 -19.122 1.00 96.44 388 SER A N 1
ATOM 3038 C CA . SER A 1 388 ? -8.926 -1.573 -19.634 1.00 96.44 388 SER A CA 1
ATOM 3039 C C . SER A 1 388 ? -9.657 -2.738 -20.293 1.00 96.44 388 SER A C 1
ATOM 3041 O O . SER A 1 388 ? -10.841 -2.934 -20.024 1.00 96.44 388 SER A O 1
ATOM 3043 N N . GLN A 1 389 ? -8.947 -3.561 -21.070 1.00 95.00 389 GLN A N 1
ATOM 3044 C CA . GLN A 1 389 ? -9.485 -4.808 -21.628 1.00 95.00 389 GLN A CA 1
ATOM 3045 C C . GLN A 1 389 ? -9.972 -5.763 -20.530 1.00 95.00 389 GLN A C 1
ATOM 3047 O O . GLN A 1 389 ? -10.972 -6.447 -20.711 1.00 95.00 389 GLN A O 1
ATOM 3052 N N . ASN A 1 390 ? -9.304 -5.764 -19.374 1.00 93.31 390 ASN A N 1
ATOM 3053 C CA . ASN A 1 390 ? -9.687 -6.557 -18.205 1.00 93.31 390 ASN A CA 1
ATOM 3054 C C . ASN A 1 390 ? -10.758 -5.882 -17.323 1.00 93.31 390 ASN A C 1
ATOM 3056 O O . ASN A 1 390 ? -11.009 -6.345 -16.213 1.00 93.31 390 ASN A O 1
ATOM 3060 N N . HIS A 1 391 ? -11.357 -4.770 -17.766 1.00 93.12 391 HIS A N 1
ATOM 3061 C CA . HIS A 1 391 ? -12.336 -3.973 -17.011 1.00 93.12 391 HIS A CA 1
ATOM 3062 C C . HIS A 1 391 ? -11.848 -3.462 -15.642 1.00 93.12 391 HIS A C 1
ATOM 3064 O O . HIS A 1 391 ? -12.649 -3.081 -14.788 1.00 93.12 391 HIS A O 1
ATOM 3070 N N . PHE A 1 392 ? -10.531 -3.403 -15.435 1.00 94.44 392 PHE A N 1
ATOM 3071 C CA . PHE A 1 392 ? -9.921 -2.873 -14.216 1.00 94.44 392 PHE A CA 1
ATOM 3072 C C . PHE A 1 392 ? -9.915 -1.335 -14.207 1.00 94.44 392 PHE A C 1
ATOM 3074 O O . PHE A 1 392 ? -10.054 -0.705 -13.158 1.00 94.44 392 PHE A O 1
ATOM 3081 N N . VAL A 1 393 ? -9.799 -0.716 -15.390 1.00 95.81 393 VAL A N 1
ATOM 3082 C CA . VAL A 1 393 ? -9.939 0.735 -15.604 1.00 95.81 393 VAL A CA 1
ATOM 3083 C C . VAL A 1 393 ? -10.834 1.037 -16.809 1.00 95.81 393 VAL A C 1
ATOM 3085 O O . VAL A 1 393 ? -10.897 0.271 -17.770 1.00 95.81 393 VAL A O 1
ATOM 3088 N N . THR A 1 394 ? -11.507 2.186 -16.801 1.00 95.12 394 THR A N 1
ATOM 3089 C CA . THR A 1 394 ? -12.327 2.635 -17.937 1.00 95.12 394 THR A CA 1
ATOM 3090 C C . THR A 1 394 ? -11.438 3.217 -19.037 1.00 95.12 394 THR A C 1
ATOM 3092 O O . THR A 1 394 ? -10.738 4.198 -18.786 1.00 95.12 394 THR A O 1
ATOM 3095 N N . ALA A 1 395 ? -11.479 2.656 -20.251 1.00 92.25 395 ALA A N 1
ATOM 3096 C CA . ALA A 1 395 ? -10.748 3.189 -21.403 1.00 92.25 395 ALA A CA 1
ATOM 3097 C C . ALA A 1 395 ? -11.182 4.621 -21.697 1.00 92.25 395 ALA A C 1
ATOM 3099 O O . ALA A 1 395 ? -12.375 4.931 -21.669 1.00 92.25 395 ALA A O 1
ATOM 3100 N N . ARG A 1 396 ? -10.230 5.472 -22.078 1.00 87.94 396 ARG A N 1
ATOM 3101 C CA . ARG A 1 396 ? -10.563 6.741 -22.717 1.00 87.94 396 ARG A CA 1
ATOM 3102 C C . ARG A 1 396 ? -10.952 6.451 -24.172 1.00 87.94 396 ARG A C 1
ATOM 3104 O O . ARG A 1 396 ? -10.140 5.855 -24.882 1.00 87.94 396 ARG A O 1
ATOM 3111 N N . PRO A 1 397 ? -12.149 6.848 -24.642 1.00 82.12 397 PRO A N 1
ATOM 3112 C CA . PRO A 1 397 ? -12.446 6.768 -26.062 1.00 82.12 397 PRO A CA 1
ATOM 3113 C C . PRO A 1 397 ? -11.414 7.621 -26.800 1.00 82.12 397 PRO A C 1
ATOM 3115 O O . PRO A 1 397 ? -11.182 8.778 -26.432 1.00 82.12 397 PRO A O 1
ATOM 3118 N N . LEU A 1 398 ? -10.758 7.034 -27.803 1.00 73.88 398 LEU A N 1
ATOM 3119 C CA . LEU A 1 398 ? -9.940 7.823 -28.712 1.00 73.88 398 LEU A CA 1
ATOM 3120 C C . LEU A 1 398 ? -10.852 8.899 -29.313 1.00 73.88 398 LEU A C 1
ATOM 3122 O O . LEU A 1 398 ? -12.003 8.583 -29.640 1.00 73.88 398 LEU A O 1
ATOM 3126 N N . PRO A 1 399 ? -10.394 10.160 -29.429 1.00 68.81 399 PRO A N 1
ATOM 3127 C CA . PRO A 1 399 ? -11.138 11.128 -30.214 1.00 68.81 399 PRO A CA 1
ATOM 3128 C C . PRO A 1 399 ? -11.411 10.481 -31.576 1.00 68.81 399 PRO A C 1
ATOM 3130 O O . PRO A 1 399 ? -10.503 9.830 -32.112 1.00 68.81 399 PRO A O 1
ATOM 3133 N N . PRO A 1 400 ? -12.649 10.572 -32.099 1.00 61.53 400 PRO A N 1
ATOM 3134 C CA . PRO A 1 400 ? -12.941 10.022 -33.410 1.00 61.53 400 PRO A CA 1
ATOM 3135 C C . PRO A 1 400 ? -11.872 10.551 -34.370 1.00 61.53 400 PRO A C 1
ATOM 3137 O O . PRO A 1 400 ? -11.507 11.729 -34.247 1.00 61.53 400 PRO A O 1
ATOM 3140 N N . PRO A 1 401 ? -11.313 9.698 -35.255 1.00 57.31 401 PRO A N 1
ATOM 3141 C CA . PRO A 1 401 ? -10.358 10.168 -36.246 1.00 57.31 401 PRO A CA 1
ATOM 3142 C C . PRO A 1 401 ? -11.004 11.381 -36.888 1.00 57.31 401 PRO A C 1
ATOM 3144 O O . PRO A 1 401 ? -12.166 11.285 -37.282 1.00 57.31 401 PRO A O 1
ATOM 3147 N N . SER A 1 402 ? -10.308 12.521 -36.865 1.00 57.38 402 SER A N 1
ATOM 3148 C CA . SER A 1 402 ? -10.802 13.770 -37.429 1.00 57.38 402 SER A CA 1
ATOM 3149 C C . SER A 1 402 ? -11.296 13.432 -38.821 1.00 57.38 402 SER A C 1
ATOM 3151 O O . SER A 1 402 ? -10.482 13.173 -39.709 1.00 57.38 402 SER A O 1
ATOM 3153 N N . THR A 1 403 ? -12.616 13.302 -38.971 1.00 53.06 403 THR A N 1
ATOM 3154 C CA . THR A 1 403 ? -13.233 12.990 -40.248 1.00 53.06 403 THR A CA 1
ATOM 3155 C C . THR A 1 403 ? -12.697 14.054 -41.164 1.00 53.06 403 THR A C 1
ATOM 3157 O O . THR A 1 403 ? -12.855 15.236 -40.844 1.00 53.06 403 THR A O 1
ATOM 3160 N N . PHE A 1 404 ? -11.966 13.617 -42.195 1.00 53.19 404 PHE A N 1
ATOM 3161 C CA . PHE A 1 404 ? -11.463 14.462 -43.262 1.00 53.19 404 PHE A CA 1
ATOM 3162 C C . PHE A 1 404 ? -12.474 15.571 -43.461 1.00 53.19 404 PHE A C 1
ATOM 3164 O O . PHE A 1 404 ? -13.633 15.275 -43.756 1.00 53.19 404 PHE A O 1
ATOM 3171 N N . SER A 1 405 ? -12.054 16.806 -43.170 1.00 46.03 405 SER A N 1
ATOM 3172 C CA . SER A 1 405 ? -12.822 17.997 -43.489 1.00 46.03 405 SER A CA 1
ATOM 3173 C C . SER A 1 405 ? -13.279 17.789 -44.920 1.00 46.03 405 SER A C 1
ATOM 3175 O O . SER A 1 405 ? -12.440 17.756 -45.826 1.00 46.03 405 SER A O 1
ATOM 3177 N N . ALA A 1 406 ? -14.564 17.466 -45.094 1.00 50.12 406 ALA A N 1
ATOM 3178 C CA . ALA A 1 406 ? -15.134 17.259 -46.404 1.00 50.12 406 ALA A CA 1
ATOM 3179 C C . ALA A 1 406 ? -14.792 18.537 -47.151 1.00 50.12 406 ALA A C 1
ATOM 3181 O O . ALA A 1 406 ? -15.140 19.625 -46.683 1.00 50.12 406 ALA A O 1
ATOM 3182 N N . ALA A 1 407 ? -13.987 18.398 -48.206 1.00 44.97 407 ALA A N 1
ATOM 3183 C CA . ALA A 1 407 ? -13.516 19.517 -48.990 1.00 44.97 407 ALA A CA 1
ATOM 3184 C C . ALA A 1 407 ? -14.718 20.420 -49.249 1.00 44.97 407 ALA A C 1
ATOM 3186 O O . ALA A 1 407 ? -15.717 19.976 -49.819 1.00 44.97 407 ALA A O 1
ATOM 3187 N N . SER A 1 408 ? -14.642 21.647 -48.734 1.00 44.69 408 SER A N 1
ATOM 3188 C CA . SER A 1 408 ? -15.632 22.679 -48.991 1.00 44.69 408 SER A CA 1
ATOM 3189 C C . SER A 1 408 ? -15.677 22.847 -50.503 1.00 44.69 408 SER A C 1
ATOM 3191 O O . SER A 1 408 ? -14.773 23.420 -51.109 1.00 44.69 408 SER A O 1
ATOM 3193 N N . SER A 1 409 ? -16.669 22.210 -51.124 1.00 45.44 409 SER A N 1
ATOM 3194 C CA . SER A 1 409 ? -16.930 22.303 -52.547 1.00 45.44 409 SER A CA 1
ATOM 3195 C C . SER A 1 409 ? -17.394 23.726 -52.799 1.00 45.44 409 SER A C 1
ATOM 3197 O O . SER A 1 409 ? -18.531 24.104 -52.508 1.00 45.44 409 SER A O 1
ATOM 3199 N N . THR A 1 410 ? -16.467 24.548 -53.274 1.00 45.75 410 THR A N 1
ATOM 3200 C CA . THR A 1 410 ? -16.738 25.890 -53.760 1.00 45.75 410 THR A CA 1
ATOM 3201 C C . THR A 1 410 ? -17.725 25.771 -54.917 1.00 45.75 410 THR A C 1
ATOM 3203 O O . THR A 1 410 ? -17.344 25.431 -56.037 1.00 45.75 410 THR A O 1
ATOM 3206 N N . LYS A 1 411 ? -19.005 26.050 -54.653 1.00 42.97 411 LYS A N 1
ATOM 3207 C CA . LYS A 1 411 ? -20.013 26.301 -55.686 1.00 42.97 411 LYS A CA 1
ATOM 3208 C C . LYS A 1 411 ? -19.526 27.457 -56.567 1.00 42.97 411 LYS A C 1
ATOM 3210 O O . LYS A 1 411 ? -19.697 28.623 -56.221 1.00 42.97 411 LYS A O 1
ATOM 3215 N N . ARG A 1 412 ? -18.921 27.141 -57.715 1.00 42.78 412 ARG A N 1
ATOM 3216 C CA . ARG A 1 412 ? -18.889 28.047 -58.866 1.00 42.78 412 ARG A CA 1
ATOM 3217 C C . ARG A 1 412 ? -20.243 27.947 -59.555 1.00 42.78 412 ARG A C 1
ATOM 3219 O O . ARG A 1 412 ? -20.544 26.942 -60.185 1.00 42.78 412 ARG A O 1
ATOM 3226 N N . ASN A 1 413 ? -21.035 29.005 -59.424 1.00 46.31 413 ASN A N 1
ATOM 3227 C CA . ASN A 1 413 ? -22.108 29.315 -60.360 1.00 46.31 413 ASN A CA 1
ATOM 3228 C C . ASN A 1 413 ? -21.486 29.597 -61.731 1.00 46.31 413 ASN A C 1
ATOM 3230 O O . ASN A 1 413 ? -20.857 30.642 -61.894 1.00 46.31 413 ASN A O 1
ATOM 3234 N N . VAL A 1 414 ? -21.683 28.710 -62.707 1.00 41.19 414 VAL A N 1
ATOM 3235 C CA . VAL A 1 414 ? -21.590 29.053 -64.133 1.00 41.19 414 VAL A CA 1
ATOM 3236 C C . VAL A 1 414 ? -22.692 28.312 -64.894 1.00 41.19 414 VAL A C 1
ATOM 3238 O O . VAL A 1 414 ? -22.632 27.102 -65.060 1.00 41.19 414 VAL A O 1
ATOM 3241 N N . ARG A 1 415 ? -23.695 29.114 -65.264 1.00 36.62 415 ARG A N 1
ATOM 3242 C CA . ARG A 1 415 ? -24.565 29.112 -66.452 1.00 36.62 415 ARG A CA 1
ATOM 3243 C C . ARG A 1 415 ? -24.731 27.833 -67.283 1.00 36.62 415 ARG A C 1
ATOM 3245 O O . ARG A 1 415 ? -23.787 27.357 -67.906 1.00 36.62 415 ARG A O 1
ATOM 3252 N N . ASP A 1 416 ? -26.006 27.465 -67.375 1.00 41.78 416 ASP A N 1
ATOM 3253 C CA . ASP A 1 416 ? -26.766 26.963 -68.526 1.00 41.78 416 ASP A CA 1
ATOM 3254 C C . ASP A 1 416 ? -26.057 27.006 -69.881 1.00 41.78 416 ASP A C 1
ATOM 3256 O O . ASP A 1 416 ? -25.725 28.089 -70.364 1.00 41.78 416 ASP A O 1
ATOM 3260 N N . TRP A 1 417 ? -25.958 25.834 -70.511 1.00 37.62 417 TRP A N 1
ATOM 3261 C CA . TRP A 1 417 ? -26.177 25.641 -71.944 1.00 37.62 417 TRP A CA 1
ATOM 3262 C C . TRP A 1 417 ? -26.944 24.327 -72.135 1.00 37.62 417 TRP A C 1
ATOM 3264 O O . TRP A 1 417 ? -26.499 23.265 -71.699 1.00 37.62 417 TRP A O 1
ATOM 3274 N N . GLU A 1 418 ? -28.123 24.448 -72.740 1.00 42.00 418 GLU A N 1
ATOM 3275 C CA . GLU A 1 418 ? -28.946 23.365 -73.279 1.00 42.00 418 GLU A CA 1
ATOM 3276 C C . GLU A 1 418 ? -28.208 22.633 -74.412 1.00 42.00 418 GLU A C 1
ATOM 3278 O O . GLU A 1 418 ? -27.407 23.241 -75.128 1.00 42.00 418 GLU A O 1
ATOM 3283 N N . GLY A 1 419 ? -28.507 21.345 -74.605 1.00 34.97 419 GLY A N 1
ATOM 3284 C CA . GLY A 1 419 ? -28.050 20.607 -75.782 1.00 34.97 419 GLY A CA 1
ATOM 3285 C C . GLY A 1 419 ? -28.183 19.090 -75.679 1.00 34.97 419 GLY A C 1
ATOM 3286 O O . GLY A 1 419 ? -27.236 18.418 -75.290 1.00 34.97 419 GLY A O 1
ATOM 3287 N N . ASP A 1 420 ? -29.355 18.616 -76.095 1.00 35.03 420 ASP A N 1
ATOM 3288 C CA . ASP A 1 420 ? -29.657 17.360 -76.792 1.00 35.03 420 ASP A CA 1
ATOM 3289 C C . ASP A 1 420 ? -29.522 15.968 -76.142 1.00 35.03 420 ASP A C 1
ATOM 3291 O O . ASP A 1 420 ? -28.520 15.538 -75.572 1.00 35.03 420 ASP A O 1
ATOM 3295 N N . GLU A 1 421 ? -30.625 15.243 -76.347 1.00 40.84 421 GLU A N 1
ATOM 3296 C CA . GLU A 1 421 ? -30.873 13.816 -76.189 1.00 40.84 421 GLU A CA 1
ATOM 3297 C C . GLU A 1 421 ? -29.834 12.938 -76.903 1.00 40.84 421 GLU A C 1
ATOM 3299 O O . GLU A 1 421 ? -29.551 13.190 -78.066 1.00 40.84 421 GLU A O 1
ATOM 3304 N N . VAL A 1 422 ? -29.412 11.823 -76.284 1.00 34.94 422 VAL A N 1
ATOM 3305 C CA . VAL A 1 422 ? -29.433 10.478 -76.906 1.00 34.94 422 VAL A CA 1
ATOM 3306 C C . VAL A 1 422 ? -29.546 9.405 -75.807 1.00 34.94 422 VAL A C 1
ATOM 3308 O O . VAL A 1 422 ? -28.851 9.413 -74.795 1.00 34.94 422 VAL A O 1
ATOM 3311 N N . SER A 1 423 ? -30.456 8.469 -76.047 1.00 35.72 423 SER A N 1
ATOM 3312 C CA . SER A 1 423 ? -30.852 7.283 -75.281 1.00 35.72 423 SER A CA 1
ATOM 3313 C C . SER A 1 423 ? -29.922 6.047 -75.378 1.00 35.72 423 SER A C 1
ATOM 3315 O O . SER A 1 423 ? -29.179 5.906 -76.344 1.00 35.72 423 SER A O 1
ATOM 3317 N N . PHE A 1 424 ? -30.153 5.082 -74.460 1.00 31.61 424 PHE A N 1
ATOM 3318 C CA . PHE A 1 424 ? -29.690 3.666 -74.387 1.00 31.61 424 PHE A CA 1
ATOM 3319 C C . PHE A 1 424 ? -28.239 3.456 -73.871 1.00 31.61 424 PHE A C 1
ATOM 3321 O O . PHE A 1 424 ? -27.359 4.245 -74.169 1.00 31.61 424 PHE A O 1
ATOM 3328 N N . ILE A 1 425 ? -27.866 2.461 -73.045 1.00 35.75 425 ILE A N 1
ATOM 3329 C CA . ILE A 1 425 ? -28.178 1.018 -73.010 1.00 35.75 425 ILE A CA 1
ATOM 3330 C C . ILE A 1 425 ? -28.038 0.450 -71.574 1.00 35.75 425 ILE A C 1
ATOM 3332 O O . ILE A 1 425 ? -27.137 0.802 -70.817 1.00 35.75 425 ILE A O 1
ATOM 3336 N N . THR A 1 426 ? -28.913 -0.503 -71.259 1.00 40.66 426 THR A N 1
ATOM 3337 C CA . THR A 1 426 ? -28.913 -1.477 -70.155 1.00 40.66 426 THR A CA 1
ATOM 3338 C C . THR A 1 426 ? -27.867 -2.595 -70.322 1.00 40.66 426 THR A C 1
ATOM 3340 O O . THR A 1 426 ? -27.840 -3.247 -71.359 1.00 40.66 426 THR A O 1
ATOM 3343 N N . ALA A 1 427 ? -27.110 -2.919 -69.268 1.00 37.53 427 ALA A N 1
ATOM 3344 C CA . ALA A 1 427 ? -26.558 -4.252 -68.950 1.00 37.53 427 ALA A CA 1
ATOM 3345 C C . ALA A 1 427 ? -25.969 -4.171 -67.523 1.00 37.53 427 ALA A C 1
ATOM 3347 O O . ALA A 1 427 ? -25.289 -3.206 -67.207 1.00 37.53 427 ALA A O 1
ATOM 3348 N N . GLY A 1 428 ? -26.208 -5.060 -66.562 1.00 33.31 428 GLY A N 1
ATOM 3349 C CA . GLY A 1 428 ? -26.590 -6.459 -66.654 1.00 33.31 428 GLY A CA 1
ATOM 3350 C C . GLY A 1 428 ? -25.433 -7.327 -66.154 1.00 33.31 428 GLY A C 1
ATOM 3351 O O . GLY A 1 428 ? -24.353 -7.293 -66.734 1.00 33.31 428 GLY A O 1
ATOM 3352 N N . SER A 1 429 ? -25.728 -8.153 -65.146 1.00 36.38 429 SER A N 1
ATOM 3353 C CA . SER A 1 429 ? -24.984 -9.336 -64.680 1.00 36.38 429 SER A CA 1
ATOM 3354 C C . SER A 1 429 ? -23.776 -9.132 -63.757 1.00 36.38 429 SER A C 1
ATOM 3356 O O . SER A 1 429 ? -23.084 -8.128 -63.824 1.00 36.38 429 SER A O 1
ATOM 3358 N N . ASP A 1 430 ? -23.355 -10.097 -62.947 1.00 38.09 430 ASP A N 1
ATOM 3359 C CA . ASP A 1 430 ? -23.970 -11.134 -62.105 1.00 38.09 430 ASP A CA 1
ATOM 3360 C C . ASP A 1 430 ? -22.763 -11.892 -61.497 1.00 38.09 430 ASP A C 1
ATOM 3362 O O . ASP A 1 430 ? -21.695 -11.962 -62.104 1.00 38.09 430 ASP A O 1
ATOM 3366 N N . HIS A 1 431 ? -22.987 -12.571 -60.375 1.00 38.00 431 HIS A N 1
ATOM 3367 C CA . HIS A 1 431 ? -22.357 -13.851 -60.015 1.00 38.00 431 HIS A CA 1
ATOM 3368 C C . HIS A 1 431 ? -20.991 -13.989 -59.289 1.00 38.00 431 HIS A C 1
ATOM 3370 O O . HIS A 1 431 ? -19.921 -13.650 -59.780 1.00 38.00 431 HIS A O 1
ATOM 3376 N N . ARG A 1 432 ? -21.108 -14.808 -58.216 1.00 36.22 432 ARG A N 1
ATOM 3377 C CA . ARG A 1 432 ? -20.179 -15.801 -57.609 1.00 36.22 432 ARG A CA 1
ATOM 3378 C C . ARG A 1 432 ? -19.065 -15.254 -56.698 1.00 36.22 432 ARG A C 1
ATOM 3380 O O . ARG A 1 432 ? -18.230 -14.478 -57.117 1.00 36.22 432 ARG A O 1
ATOM 3387 N N . GLY A 1 433 ? -18.912 -15.652 -55.430 1.00 37.78 433 GLY A N 1
ATOM 3388 C CA . GLY A 1 433 ? -19.439 -16.798 -54.680 1.00 37.78 433 GLY A CA 1
ATOM 3389 C C . GLY A 1 433 ? -18.524 -18.025 -54.772 1.00 37.78 433 GLY A C 1
ATOM 3390 O O . GLY A 1 433 ? -18.783 -18.895 -55.594 1.00 37.78 433 GLY A O 1
ATOM 3391 N N . ILE A 1 434 ? -17.492 -18.126 -53.917 1.00 42.97 434 ILE A N 1
ATOM 3392 C CA . ILE A 1 434 ? -16.740 -19.376 -53.675 1.00 42.97 434 ILE A CA 1
ATOM 3393 C C . ILE A 1 434 ? -16.424 -19.526 -52.175 1.00 42.97 434 ILE A C 1
ATOM 3395 O O . ILE A 1 434 ? -15.652 -18.766 -51.596 1.00 42.97 434 ILE A O 1
ATOM 3399 N N . ARG A 1 435 ? -17.029 -20.555 -51.566 1.00 37.75 435 ARG A N 1
ATOM 3400 C CA . ARG A 1 435 ? -16.677 -21.150 -50.264 1.00 37.75 435 ARG A CA 1
ATOM 3401 C C . ARG A 1 435 ? -15.404 -21.99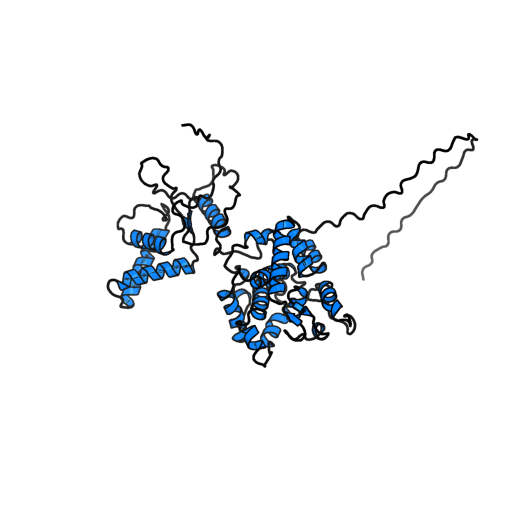3 -50.408 1.00 37.75 435 ARG A C 1
ATOM 3403 O O . ARG A 1 435 ? -15.277 -22.724 -51.387 1.00 37.75 435 ARG A O 1
ATOM 3410 N N . LYS A 1 436 ? -14.531 -22.001 -49.392 1.00 49.84 436 LYS A N 1
ATOM 3411 C CA . LYS A 1 436 ? -13.509 -23.048 -49.215 1.00 49.84 436 LYS A CA 1
ATOM 3412 C C . LYS A 1 436 ? -13.772 -23.874 -47.959 1.00 49.84 436 LYS A C 1
ATOM 3414 O O . LYS A 1 436 ? -14.167 -23.366 -46.915 1.00 49.84 436 LYS A O 1
ATOM 3419 N N . VAL A 1 437 ? -13.588 -25.170 -48.164 1.00 43.75 437 VAL A N 1
ATOM 3420 C CA . VAL A 1 437 ? -13.947 -26.317 -47.336 1.00 43.75 437 VAL A CA 1
ATOM 3421 C C . VAL A 1 437 ? -12.833 -26.633 -46.337 1.00 43.75 437 VAL A C 1
ATOM 3423 O O . VAL A 1 437 ? -11.651 -26.544 -46.659 1.00 43.75 437 VAL A O 1
ATOM 3426 N N . SER A 1 438 ? -13.252 -27.034 -45.138 1.00 53.28 438 SER A N 1
ATOM 3427 C CA . SER A 1 438 ? -12.449 -27.620 -44.065 1.00 53.28 438 SER A CA 1
ATOM 3428 C C . SER A 1 438 ? -12.117 -29.087 -44.359 1.00 53.28 438 SER A C 1
ATOM 3430 O O . SER A 1 438 ? -12.999 -29.850 -44.760 1.00 53.28 438 SER A O 1
ATOM 3432 N N . ARG A 1 439 ? -10.876 -29.509 -44.093 1.00 51.12 439 ARG A N 1
ATOM 3433 C CA . ARG A 1 439 ? -10.539 -30.917 -43.853 1.00 51.12 439 ARG A CA 1
ATOM 3434 C C . ARG A 1 439 ? -9.579 -31.035 -42.673 1.00 51.12 439 ARG A C 1
ATOM 3436 O O . ARG A 1 439 ? -8.532 -30.398 -42.650 1.00 51.12 439 ARG A O 1
ATOM 3443 N N . ARG A 1 440 ? -9.993 -31.872 -41.718 1.00 50.75 440 ARG A N 1
ATOM 3444 C CA . ARG A 1 440 ? -9.172 -32.487 -40.674 1.00 50.75 440 ARG A CA 1
ATOM 3445 C C . ARG A 1 440 ? -8.211 -33.505 -41.293 1.00 50.75 440 ARG A C 1
ATOM 3447 O O . ARG A 1 440 ? -8.602 -34.222 -42.216 1.00 50.75 440 ARG A O 1
ATOM 3454 N N . GLY A 1 441 ? -7.031 -33.588 -40.695 1.00 53.06 441 GLY A N 1
ATOM 3455 C CA . GLY A 1 441 ? -6.195 -34.772 -40.528 1.00 53.06 441 GLY A CA 1
ATOM 3456 C C . GLY A 1 441 ? -5.688 -34.721 -39.099 1.00 53.06 441 GLY A C 1
ATOM 3457 O O . GLY A 1 441 ? -5.199 -33.624 -38.741 1.00 53.06 441 GLY A O 1
#

Foldseek 3Di:
DDDDDDPPDPFQFLDAAPVAAAALLVVLVVLVVQLPDPDRDQAPLHADPDCVSVVSNVVLVVQLVVCVVVVHDDPRSVVVSSVVSSCVCVVVVPFKTFHCHAPDPDPDDGPRHTQLSYIYGNPFDQQDRDPDGDPDDDPPDDSVNSNVVSVVVVLLSGQDREAALQPAQLLRVVSNLSHQADHPLLPPVLQVCPPFDPLVSQLSVCCRVVQGSVQLQLVLLQSLLSLQLLCPLQLDFDQDDVPNADPDLVCRLVVLLPTARHGDDDPPSNHSSNSSNLSSSLRCQCPPCPRSLNVVCVPPPVDCPRVCVSPVSNVRDLLSCSLQVQWGADDPCSNPPDREPPRIDGDDSVVSVVLSVVLVCLSVPVNQQSSLVNCCSGRNNNSSVSSCVSVSGPDDPDDPDPPPPPPPPPDDDDDDDDDDDDDDDDDDDDDDDDDDDDDDD

Mean predicted aligned error: 12.53 Å

Secondary structure (DSSP, 8-state):
------S-------EE-TT----HHHHHHHHHHHHH-SS----TTS-TT-SHHHHHHHHHHHHHHHHHHTT--TTHHHHHHHHHHHHHHHHTT--EEEEEPP--SSSS----SEEEEEEEE-SSPPPP----PPP---TT--HHHHHHHHHHHHHHH-TTS---TTTS-GGGGGGGTT--S--GGG-GGGG--TT--HHHHHHHHHHHHH--TTSHHHHHHHHHHHHHHHHTT--EEPPPPTT-S-SSGGGHHHHHHHS-EE----TTTT-HHHHHHHHHHHHHHHH-TTSHHHHHHHSS----HHHHHHHGGGT-SHHHHHHTTSEEE-SGGGGTSPPBTTTEEEPPHHHHHHHHHHHHHHHHHSGGGHHHHHHHHHH-HHHHHHHHHTTSSPPPPPPPP----------------------------------------

Solvent-accessible surface area (backbone atoms only — not comparable to full-atom values): 25979 Å² total; per-residue (Å²): 135,90,79,89,78,78,101,78,75,78,65,65,61,78,45,69,40,89,80,49,65,37,54,55,64,60,58,45,53,50,49,55,52,50,56,69,39,93,75,60,71,70,33,62,62,51,55,86,92,53,62,63,63,62,54,50,34,54,50,51,54,53,46,52,55,49,32,51,73,71,66,49,58,79,74,50,39,63,51,50,52,50,52,50,49,43,50,48,39,62,75,68,53,61,40,66,43,52,17,37,56,74,70,62,95,64,94,65,82,74,54,44,61,62,34,63,61,20,37,35,39,34,56,57,78,78,50,78,80,74,85,74,57,59,80,71,80,70,95,79,67,51,70,64,59,49,30,50,51,43,48,52,58,46,35,64,50,34,32,66,38,77,48,54,60,85,80,46,49,60,47,52,45,74,73,54,63,69,34,61,53,78,35,63,39,50,41,66,76,49,59,65,64,81,95,60,58,66,57,61,56,46,29,51,54,46,45,74,76,66,60,44,68,87,41,48,60,49,47,49,19,46,52,51,11,49,54,51,33,63,38,48,45,30,59,34,66,70,84,78,53,93,82,73,63,77,89,54,58,88,47,41,57,62,50,56,26,66,47,59,65,32,69,65,99,50,95,78,43,69,52,41,44,36,39,31,26,50,42,23,34,52,48,41,26,69,68,40,69,88,26,51,53,27,45,44,48,67,67,78,66,56,70,51,60,71,58,42,69,72,30,40,84,64,41,52,48,73,62,44,35,40,36,51,56,54,24,44,53,60,42,83,46,41,80,77,72,51,43,79,78,70,16,31,37,69,56,50,73,68,56,38,47,52,52,40,51,50,44,53,47,30,34,70,69,39,52,78,32,4,30,25,54,33,35,30,73,38,32,17,59,57,52,25,53,55,26,26,76,69,69,62,25,42,70,74,79,72,76,73,75,78,69,72,76,71,75,81,76,78,83,74,89,74,81,90,80,88,82,84,89,85,84,90,84,92,81,83,91,81,89,83,90,83,89,86,84,90,81,91,132

Organism: NCBI:txid994086